Protein AF-A0A965JM25-F1 (afdb_monomer)

Structure (mmCIF, N/CA/C/O backbone):
data_AF-A0A965JM25-F1
#
_entry.id   AF-A0A965JM25-F1
#
loop_
_atom_site.group_PDB
_atom_site.id
_atom_site.type_symbol
_atom_site.label_atom_id
_atom_site.label_alt_id
_atom_site.label_comp_id
_atom_site.label_asym_id
_atom_site.label_entity_id
_atom_site.label_seq_id
_atom_site.pdbx_PDB_ins_code
_atom_site.Cartn_x
_atom_site.Cartn_y
_atom_site.Cartn_z
_atom_site.occupancy
_atom_site.B_iso_or_equiv
_atom_site.auth_seq_id
_atom_site.auth_comp_id
_atom_site.auth_asym_id
_atom_site.auth_atom_id
_atom_site.pdbx_PDB_model_num
ATOM 1 N N . MET A 1 1 ? -59.211 -18.941 72.478 1.00 42.69 1 MET A N 1
ATOM 2 C CA . MET A 1 1 ? -59.794 -17.945 73.405 1.00 42.69 1 MET A CA 1
ATOM 3 C C . MET A 1 1 ? -60.628 -16.957 72.605 1.00 42.69 1 MET A C 1
ATOM 5 O O . MET A 1 1 ? -60.061 -16.224 71.816 1.00 42.69 1 MET A O 1
ATOM 9 N N . ALA A 1 2 ? -61.943 -16.930 72.814 1.00 37.78 2 ALA A N 1
ATOM 10 C CA . ALA A 1 2 ? -62.793 -15.772 72.541 1.00 37.78 2 ALA A CA 1
ATOM 11 C C . ALA A 1 2 ? -63.976 -15.861 73.515 1.00 37.78 2 ALA A C 1
ATOM 13 O O . ALA A 1 2 ? -64.803 -16.766 73.430 1.00 37.78 2 ALA A O 1
ATOM 14 N N . ARG A 1 3 ? -63.955 -14.993 74.530 1.00 37.12 3 ARG A N 1
ATOM 15 C CA . ARG A 1 3 ? -64.971 -14.875 75.578 1.00 37.12 3 ARG A CA 1
ATOM 16 C C . ARG A 1 3 ? -66.045 -13.906 75.091 1.00 37.12 3 ARG A C 1
ATOM 18 O O . ARG A 1 3 ? -65.744 -12.737 74.883 1.00 37.12 3 ARG A O 1
ATOM 25 N N . PHE A 1 4 ? -67.284 -14.375 74.982 1.00 48.06 4 PHE A N 1
ATOM 26 C CA . PHE A 1 4 ? -68.459 -13.509 74.963 1.00 48.06 4 PHE A CA 1
ATOM 27 C C . PHE A 1 4 ? -68.938 -13.295 76.401 1.00 48.06 4 PHE A C 1
ATOM 29 O O . PHE A 1 4 ? -69.219 -14.247 77.127 1.00 48.06 4 PHE A O 1
ATOM 36 N N . THR A 1 5 ? -68.994 -12.035 76.821 1.00 57.75 5 THR A N 1
ATOM 37 C CA . THR A 1 5 ? -69.606 -11.587 78.074 1.00 57.75 5 THR A CA 1
ATOM 38 C C . THR A 1 5 ? -71.052 -11.176 77.823 1.00 57.75 5 THR A C 1
ATOM 40 O O . THR A 1 5 ? -71.299 -10.357 76.939 1.00 57.75 5 THR A O 1
ATOM 43 N N . GLY A 1 6 ? -71.991 -11.657 78.640 1.00 37.88 6 GLY A N 1
ATOM 44 C CA . GLY A 1 6 ? -73.343 -11.105 78.674 1.00 37.88 6 GLY A CA 1
ATOM 45 C C . GLY A 1 6 ? -74.291 -11.759 79.680 1.00 37.88 6 GLY A C 1
ATOM 46 O O . GLY A 1 6 ? -74.842 -12.815 79.405 1.00 37.88 6 GLY A O 1
ATOM 47 N N . ALA A 1 7 ? -74.532 -11.016 80.767 1.00 40.12 7 ALA A N 1
ATOM 48 C CA . ALA A 1 7 ? -75.712 -10.996 81.643 1.00 40.12 7 ALA A CA 1
ATOM 49 C C . ALA A 1 7 ? -75.713 -11.845 82.934 1.00 40.12 7 ALA A C 1
ATOM 51 O O . ALA A 1 7 ? -75.978 -13.044 82.953 1.00 40.12 7 ALA A O 1
ATOM 52 N N . SER A 1 8 ? -75.522 -11.129 84.049 1.00 47.62 8 SER A N 1
ATOM 53 C CA . SER A 1 8 ? -75.832 -11.547 85.417 1.00 47.62 8 SER A CA 1
ATOM 54 C C . SER A 1 8 ? -77.345 -11.650 85.631 1.00 47.62 8 SER A C 1
ATOM 56 O O . SER A 1 8 ? -78.035 -10.634 85.705 1.00 47.62 8 SER A O 1
ATOM 58 N N . GLY A 1 9 ? -77.844 -12.875 85.790 1.00 42.81 9 GLY A N 1
ATOM 59 C CA . GLY A 1 9 ? -79.140 -13.180 86.392 1.00 42.81 9 GLY A CA 1
ATOM 60 C C . GLY A 1 9 ? -78.924 -13.833 87.756 1.00 42.81 9 GLY A C 1
ATOM 61 O O . GLY A 1 9 ? -78.323 -14.899 87.846 1.00 42.81 9 GLY A O 1
ATOM 62 N N . SER A 1 10 ? -79.381 -13.168 88.817 1.00 51.62 10 SER A N 1
ATOM 63 C CA . SER A 1 10 ? -79.371 -13.672 90.193 1.00 51.62 10 SER A CA 1
ATOM 64 C C . SER A 1 10 ? -80.279 -14.899 90.304 1.00 51.62 10 SER A C 1
ATOM 66 O O . SER A 1 10 ? -81.500 -14.787 90.213 1.00 51.62 10 SER A O 1
ATOM 68 N N . GLY A 1 11 ? -79.674 -16.073 90.469 1.00 48.34 11 GLY A N 1
ATOM 69 C CA . GLY A 1 11 ? -80.368 -17.342 90.642 1.00 48.34 11 GLY A CA 1
ATOM 70 C C . GLY A 1 11 ? -79.411 -18.371 91.222 1.00 48.34 11 GLY A C 1
ATOM 71 O O . GLY A 1 11 ? -78.613 -18.964 90.505 1.00 48.34 11 GLY A O 1
ATOM 72 N N . SER A 1 12 ? -79.473 -18.546 92.538 1.00 54.84 12 SER A N 1
ATOM 73 C CA . SER A 1 12 ? -78.703 -19.514 93.314 1.00 54.84 12 SER A CA 1
ATOM 74 C C . SER A 1 12 ? -79.070 -20.950 92.921 1.00 54.84 12 SER A C 1
ATOM 76 O O . SER A 1 12 ? -79.916 -21.579 93.551 1.00 54.84 12 SER A O 1
ATOM 78 N N . GLY A 1 13 ? -78.439 -21.470 91.872 1.00 50.72 13 GLY A N 1
ATOM 79 C CA . GLY A 1 13 ? -78.389 -22.892 91.551 1.00 50.72 13 GLY A CA 1
ATOM 80 C C . GLY A 1 13 ? -76.936 -23.345 91.591 1.00 50.72 13 GLY A C 1
ATOM 81 O O . GLY A 1 13 ? -76.086 -22.720 90.959 1.00 50.72 13 GLY A O 1
ATOM 82 N N . ALA A 1 14 ? -76.633 -24.402 92.350 1.00 57.44 14 ALA A N 1
ATOM 83 C CA . ALA A 1 14 ? -75.337 -25.065 92.244 1.00 57.44 14 ALA A CA 1
ATOM 84 C C . ALA A 1 14 ? -75.075 -25.384 90.757 1.00 57.44 14 ALA A C 1
ATOM 86 O O . ALA A 1 14 ? -76.000 -25.870 90.097 1.00 57.44 14 ALA A O 1
ATOM 87 N N . PRO A 1 15 ? -73.878 -25.098 90.208 1.00 63.06 15 PRO A N 1
ATOM 88 C CA . PRO A 1 15 ? -73.548 -25.485 88.843 1.00 63.06 15 PRO A CA 1
ATOM 89 C C . PRO A 1 15 ? -73.882 -26.965 88.650 1.00 63.06 15 PRO A C 1
ATOM 91 O O . PRO A 1 15 ? -73.490 -27.794 89.475 1.00 63.06 15 PRO A O 1
ATOM 94 N N . GLY A 1 16 ? -74.646 -27.291 87.603 1.00 69.50 16 GLY A N 1
ATOM 95 C CA . GLY A 1 16 ? -74.928 -28.684 87.264 1.00 69.50 16 GLY A CA 1
ATOM 96 C C . GLY A 1 16 ? -73.615 -29.465 87.122 1.00 69.50 16 GLY A C 1
ATOM 97 O O . GLY A 1 16 ? -72.603 -28.865 86.738 1.00 69.50 16 GLY A O 1
ATOM 98 N N . PRO A 1 17 ? -73.591 -30.770 87.457 1.00 70.50 17 PRO A N 1
ATOM 99 C CA . PRO A 1 17 ? -72.388 -31.575 87.303 1.00 70.50 17 PRO A CA 1
ATOM 100 C C . PRO A 1 17 ? -71.869 -31.418 85.875 1.00 70.50 17 PRO A C 1
ATOM 102 O O . PRO A 1 17 ? -72.647 -31.460 84.918 1.00 70.50 17 PRO A O 1
ATOM 105 N N . ARG A 1 18 ? -70.559 -31.179 85.745 1.00 68.56 18 ARG A N 1
ATOM 106 C CA . ARG A 1 18 ? -69.884 -31.110 84.447 1.00 68.56 18 ARG A CA 1
ATOM 107 C C . ARG A 1 18 ? -70.304 -32.345 83.645 1.00 68.56 18 ARG A C 1
ATOM 109 O O . ARG A 1 18 ? -70.209 -33.458 84.161 1.00 68.56 18 ARG A O 1
ATOM 116 N N . GLY A 1 19 ? -70.816 -32.137 82.430 1.00 71.75 19 GLY A N 1
ATOM 117 C CA . GLY A 1 19 ? -71.126 -33.245 81.525 1.00 71.75 19 GLY A CA 1
ATOM 118 C C . GLY A 1 19 ? -69.892 -34.137 81.329 1.00 71.75 19 GLY A C 1
ATOM 119 O O . GLY A 1 19 ? -68.774 -33.648 81.526 1.00 71.75 19 GLY A O 1
ATOM 120 N N . PRO A 1 20 ? -70.074 -35.426 80.989 1.00 72.62 20 PRO A N 1
ATOM 121 C CA . PRO A 1 20 ? -68.951 -36.327 80.749 1.00 72.62 20 PRO A CA 1
ATOM 122 C C . PRO A 1 20 ? -67.986 -35.701 79.739 1.00 72.62 20 PRO A C 1
ATOM 124 O O . PRO A 1 20 ? -68.415 -35.017 78.806 1.00 72.62 20 PRO A O 1
ATOM 127 N N . GLU A 1 21 ? -66.685 -35.877 79.965 1.00 75.31 21 GLU A N 1
ATOM 128 C CA . GLU A 1 21 ? -65.687 -35.453 78.986 1.00 75.31 21 GLU A CA 1
ATOM 129 C C . GLU A 1 21 ? -65.958 -36.206 77.677 1.00 75.31 21 GLU A C 1
ATOM 131 O O . GLU A 1 21 ? -66.207 -37.410 77.696 1.00 75.31 21 GLU A O 1
ATOM 136 N N . GLY A 1 22 ? -66.036 -35.468 76.566 1.00 78.00 22 GLY A N 1
ATOM 137 C CA . GLY A 1 22 ? -66.217 -36.070 75.247 1.00 78.00 22 GLY A CA 1
ATOM 138 C C . GLY A 1 22 ? -64.961 -36.821 74.813 1.00 78.00 22 GLY A C 1
ATOM 139 O O . GLY A 1 22 ? -63.881 -36.568 75.351 1.00 78.00 22 GLY A O 1
ATOM 140 N N . ASP A 1 23 ? -65.121 -37.712 73.835 1.00 85.19 23 ASP A N 1
ATOM 141 C CA . ASP A 1 23 ? -64.027 -38.490 73.248 1.00 85.19 23 ASP A CA 1
ATOM 142 C C . ASP A 1 23 ? -62.855 -37.584 72.841 1.00 85.19 23 ASP A C 1
ATOM 144 O O . ASP A 1 23 ? -63.052 -36.472 72.331 1.00 85.19 23 ASP A O 1
ATOM 148 N N . SER A 1 24 ? -61.623 -38.049 73.064 1.00 86.69 24 SER A N 1
ATOM 149 C CA . SER A 1 24 ? -60.446 -37.316 72.607 1.00 86.69 24 SER A CA 1
ATOM 150 C C . SER A 1 24 ? -60.349 -37.351 71.077 1.00 86.69 24 SER A C 1
ATOM 152 O O . SER A 1 24 ? -60.919 -38.211 70.403 1.00 86.69 24 SER A O 1
ATOM 154 N N . ALA A 1 25 ? -59.595 -36.419 70.495 1.00 84.75 25 ALA A N 1
ATOM 155 C CA . ALA A 1 25 ? -59.373 -36.398 69.049 1.00 84.75 25 ALA A CA 1
ATOM 156 C C . ALA A 1 25 ? -58.709 -37.693 68.532 1.00 84.75 25 ALA A C 1
ATOM 158 O O . ALA A 1 25 ? -59.009 -38.129 67.420 1.00 84.75 25 ALA A O 1
ATOM 159 N N . TYR A 1 26 ? -57.868 -38.328 69.355 1.00 90.25 26 TYR A N 1
ATOM 160 C CA . TYR A 1 26 ? -57.282 -39.632 69.060 1.00 90.25 26 TYR A CA 1
ATOM 161 C C . TYR A 1 26 ? -58.334 -40.751 69.092 1.00 90.25 26 TYR A C 1
ATOM 163 O O . TYR A 1 26 ? -58.398 -41.551 68.160 1.00 90.25 26 TYR A O 1
ATOM 171 N N . ASP A 1 27 ? -59.222 -40.763 70.091 1.00 88.88 27 ASP A N 1
ATOM 172 C CA . ASP A 1 27 ? -60.301 -41.759 70.181 1.00 88.88 27 ASP A CA 1
ATOM 173 C C . ASP A 1 27 ? -61.228 -41.698 68.959 1.00 88.88 27 ASP A C 1
ATOM 175 O O . ASP A 1 27 ? -61.601 -42.726 68.388 1.00 88.88 27 ASP A O 1
ATOM 179 N N . VAL A 1 28 ? -61.539 -40.487 68.489 1.00 88.81 28 VAL A N 1
ATOM 180 C CA . VAL A 1 28 ? -62.303 -40.278 67.252 1.00 88.81 28 VAL A CA 1
ATOM 181 C C . VAL A 1 28 ? -61.526 -40.774 66.027 1.00 88.81 28 VAL A C 1
ATOM 183 O O . VAL A 1 28 ? -62.127 -41.362 65.128 1.00 88.81 28 VAL A O 1
ATOM 186 N N . ALA A 1 29 ? -60.207 -40.580 65.965 1.00 85.94 29 ALA A N 1
ATOM 187 C CA . ALA A 1 29 ? -59.384 -41.073 64.859 1.00 85.94 29 ALA A CA 1
ATOM 188 C C . ALA A 1 29 ? -59.370 -42.609 64.798 1.00 85.94 29 ALA A C 1
ATOM 190 O O . ALA A 1 29 ? -59.557 -43.182 63.722 1.00 85.94 29 ALA A O 1
ATOM 191 N N . VAL A 1 30 ? -59.235 -43.277 65.948 1.00 89.44 30 VAL A N 1
ATOM 192 C CA . VAL A 1 30 ? -59.312 -44.743 66.054 1.00 89.44 30 VAL A CA 1
ATOM 193 C C . VAL A 1 30 ? -60.700 -45.243 65.650 1.00 89.44 30 VAL A C 1
ATOM 195 O O . VAL A 1 30 ? -60.810 -46.169 64.845 1.00 89.44 30 VAL A O 1
ATOM 198 N N . ALA A 1 31 ? -61.770 -44.593 66.123 1.00 90.81 31 ALA A N 1
ATOM 199 C CA . ALA A 1 31 ? -63.144 -44.933 65.744 1.00 90.81 31 ALA A CA 1
ATOM 200 C C . ALA A 1 31 ? -63.403 -44.798 64.230 1.00 90.81 31 ALA A C 1
ATOM 202 O O . ALA A 1 31 ? -64.231 -45.522 63.677 1.00 90.81 31 ALA A O 1
ATOM 203 N N . ASN A 1 32 ? -62.673 -43.909 63.552 1.00 88.25 32 ASN A N 1
ATOM 204 C CA . ASN A 1 32 ? -62.737 -43.706 62.104 1.00 88.25 32 ASN A CA 1
ATOM 205 C C . ASN A 1 32 ? -61.677 -44.503 61.315 1.00 88.25 32 ASN A C 1
ATOM 207 O O . ASN A 1 32 ? -61.495 -44.262 60.122 1.00 88.25 32 ASN A O 1
ATOM 211 N N . GLY A 1 33 ? -61.015 -45.483 61.940 1.00 89.44 33 GLY A N 1
ATOM 212 C CA . GLY A 1 33 ? -60.166 -46.458 61.248 1.00 89.44 33 GLY A CA 1
ATOM 213 C C . GLY A 1 33 ? -58.661 -46.189 61.297 1.00 89.44 33 GLY A C 1
ATOM 214 O O . GLY A 1 33 ? -57.918 -46.861 60.582 1.00 89.44 33 GLY A O 1
ATOM 215 N N . PHE A 1 34 ? -58.188 -45.253 62.126 1.00 89.31 34 PHE A N 1
ATOM 216 C CA . PHE A 1 34 ? -56.758 -45.130 62.411 1.00 89.31 34 PHE A CA 1
ATOM 217 C C . PHE A 1 34 ? -56.264 -46.347 63.210 1.00 89.31 34 PHE A C 1
ATOM 219 O O . PHE A 1 34 ? -56.859 -46.725 64.219 1.00 89.31 34 PHE A O 1
ATOM 226 N N . VAL A 1 35 ? -55.160 -46.952 62.765 1.00 88.62 35 VAL A N 1
ATOM 227 C CA . VAL A 1 35 ? -54.507 -48.083 63.435 1.00 88.62 35 VAL A CA 1
ATOM 228 C C . VAL A 1 35 ? -53.093 -47.660 63.805 1.00 88.62 35 VAL A C 1
ATOM 230 O O . VAL A 1 35 ? -52.234 -47.533 62.938 1.00 88.62 35 VAL A O 1
ATOM 233 N N . GLY A 1 36 ? -52.871 -47.441 65.094 1.00 88.88 36 GLY A N 1
ATOM 234 C CA . GLY A 1 36 ? -51.606 -46.991 65.664 1.00 88.88 36 GLY A CA 1
ATOM 235 C C . GLY A 1 36 ? -51.810 -46.592 67.121 1.00 88.88 36 GLY A C 1
ATOM 236 O O . GLY A 1 36 ? -52.920 -46.676 67.637 1.00 88.88 36 GLY A O 1
ATOM 237 N N . THR A 1 37 ? -50.738 -46.194 67.784 1.00 92.38 37 THR A N 1
ATOM 238 C CA . THR A 1 37 ? -50.722 -45.599 69.122 1.00 92.38 37 THR A CA 1
ATOM 239 C C . THR A 1 37 ? -51.017 -44.100 69.060 1.00 92.38 37 THR A C 1
ATOM 241 O O . THR A 1 37 ? -50.913 -43.473 68.006 1.00 92.38 37 THR A O 1
ATOM 244 N N . GLU A 1 38 ? -51.341 -43.492 70.203 1.00 88.38 38 GLU A N 1
ATOM 245 C CA . GLU A 1 38 ? -51.546 -42.040 70.301 1.00 88.38 38 GLU A CA 1
ATOM 246 C C . GLU A 1 38 ? -50.295 -41.256 69.881 1.00 88.38 38 GLU A C 1
ATOM 248 O O . GLU A 1 38 ? -50.406 -40.233 69.210 1.00 88.38 38 GLU A O 1
ATOM 253 N N . GLN A 1 39 ? -49.101 -41.774 70.190 1.00 82.88 39 GLN A N 1
ATOM 254 C CA . GLN A 1 39 ? -47.845 -41.175 69.743 1.00 82.88 39 GLN A CA 1
ATOM 255 C C . GLN A 1 39 ? -47.691 -41.262 68.220 1.00 82.88 39 GLN A C 1
ATOM 257 O O . GLN A 1 39 ? -47.382 -40.257 67.595 1.00 82.88 39 GLN A O 1
ATOM 262 N N . GLU A 1 40 ? -47.986 -42.412 67.607 1.00 81.81 40 GLU A N 1
ATOM 263 C CA . GLU A 1 40 ? -47.960 -42.555 66.142 1.00 81.81 40 GLU A CA 1
ATOM 264 C C . GLU A 1 40 ? -49.005 -41.656 65.459 1.00 81.81 40 GLU A C 1
ATOM 266 O O . GLU A 1 40 ? -48.776 -41.157 64.357 1.00 81.81 40 GLU A O 1
ATOM 271 N N . TRP A 1 41 ? -50.140 -41.399 66.115 1.00 86.94 41 TRP A N 1
ATOM 272 C CA . TRP A 1 41 ? -51.135 -40.439 65.641 1.00 86.94 41 TRP A CA 1
ATOM 273 C C . TRP A 1 41 ? -50.635 -38.990 65.732 1.00 86.94 41 TRP A C 1
ATOM 275 O O . TRP A 1 41 ? -50.752 -38.246 64.759 1.00 86.94 41 TRP A O 1
ATOM 285 N N . LEU A 1 42 ? -50.025 -38.589 66.851 1.00 82.56 42 LEU A N 1
ATOM 286 C CA . LEU A 1 42 ? -49.400 -37.268 67.007 1.00 82.56 42 LEU A CA 1
ATOM 287 C C . LEU A 1 42 ? -48.247 -37.056 66.009 1.00 82.56 42 LEU A C 1
ATOM 289 O O . LEU A 1 42 ? -48.123 -35.984 65.411 1.00 82.56 42 LEU A O 1
ATOM 293 N N . ASP A 1 43 ? -47.453 -38.095 65.764 1.00 80.62 43 ASP A N 1
ATOM 294 C CA . ASP A 1 43 ? -46.386 -38.088 64.764 1.00 80.62 43 ASP A CA 1
ATOM 295 C C . ASP A 1 43 ? -46.974 -37.962 63.343 1.00 80.62 43 ASP A C 1
ATOM 297 O O . ASP A 1 43 ? -46.452 -37.220 62.512 1.00 80.62 43 ASP A O 1
ATOM 301 N N . SER A 1 44 ? -48.135 -38.577 63.073 1.00 79.88 44 SER A N 1
ATOM 302 C CA . SER A 1 44 ? -48.852 -38.410 61.797 1.00 79.88 44 SER A CA 1
ATOM 303 C C . SER A 1 44 ? -49.385 -36.986 61.573 1.00 79.88 44 SER A C 1
ATOM 305 O O . SER A 1 44 ? -49.426 -36.518 60.436 1.00 79.88 44 SER A O 1
ATOM 307 N N . LEU A 1 45 ? -49.749 -36.269 62.645 1.00 77.88 45 LEU A N 1
ATOM 308 C CA . LEU A 1 45 ? -50.206 -34.874 62.581 1.00 77.88 45 LEU A CA 1
ATOM 309 C C . LEU A 1 45 ? -49.057 -33.881 62.367 1.00 77.88 45 LEU A C 1
ATOM 311 O O . LEU A 1 45 ? -49.272 -32.804 61.813 1.00 77.88 45 LEU A O 1
ATOM 315 N N . SER A 1 46 ? -47.849 -34.237 62.804 1.00 68.06 46 SER A N 1
ATOM 316 C CA . SER A 1 46 ? -46.630 -33.437 62.627 1.00 68.06 46 SER A CA 1
ATOM 317 C C . SER A 1 46 ? -45.858 -33.777 61.343 1.00 68.06 46 SER A C 1
ATOM 319 O O . SER A 1 46 ? -44.981 -33.019 60.936 1.00 68.06 46 SER A O 1
ATOM 321 N N . GLY A 1 47 ? -46.216 -34.879 60.674 1.00 55.94 47 GLY A N 1
ATOM 322 C CA . GLY A 1 47 ? -45.516 -35.459 59.525 1.00 55.94 47 GLY A CA 1
ATOM 323 C C . GLY A 1 47 ? -46.024 -35.041 58.145 1.00 55.94 47 GLY A C 1
ATOM 324 O O . GLY A 1 47 ? -45.755 -35.726 57.157 1.00 55.94 47 GLY A O 1
ATOM 325 N N . GLY A 1 48 ? -46.733 -33.919 58.034 1.00 51.47 48 GLY A N 1
ATOM 326 C CA . GLY A 1 48 ? -46.811 -33.251 56.746 1.00 51.47 48 GLY A CA 1
ATOM 327 C C . GLY A 1 48 ? -45.435 -32.676 56.437 1.00 51.47 48 GLY A C 1
ATOM 328 O O . GLY A 1 48 ? -45.105 -31.609 56.949 1.00 51.47 48 GLY A O 1
ATOM 329 N N . THR A 1 49 ? -44.648 -33.323 55.571 1.00 48.62 49 THR A N 1
ATOM 330 C CA . THR A 1 49 ? -43.698 -32.590 54.724 1.00 48.62 49 THR A CA 1
ATOM 331 C C . THR A 1 49 ? -44.527 -31.622 53.901 1.00 48.62 49 THR A C 1
ATOM 333 O O . THR A 1 49 ? -44.893 -31.883 52.755 1.00 48.62 49 THR A O 1
ATOM 336 N N . ALA A 1 50 ? -44.903 -30.505 54.506 1.00 50.38 50 ALA A N 1
ATOM 337 C CA . ALA A 1 50 ? -45.208 -29.346 53.732 1.00 50.38 50 ALA A CA 1
ATOM 338 C C . ALA A 1 50 ? -43.915 -29.098 52.944 1.00 50.38 50 ALA A C 1
ATOM 340 O O . ALA A 1 50 ? -42.837 -28.982 53.528 1.00 50.38 50 ALA A O 1
ATOM 341 N N . ASN A 1 51 ? -44.013 -29.108 51.614 1.00 48.72 51 ASN A N 1
ATOM 342 C CA . ASN A 1 51 ? -43.003 -28.541 50.725 1.00 48.72 51 ASN A CA 1
ATOM 343 C C . ASN A 1 51 ? -42.945 -27.024 50.979 1.00 48.72 51 ASN A C 1
ATOM 345 O O . ASN A 1 51 ? -43.195 -26.216 50.092 1.00 48.72 51 ASN A O 1
ATOM 349 N N . ILE A 1 52 ? -42.707 -26.626 52.225 1.00 50.09 52 ILE A N 1
ATOM 350 C CA . ILE A 1 52 ? -42.278 -25.292 52.574 1.00 50.09 52 ILE A CA 1
ATOM 351 C C . ILE A 1 52 ? -40.807 -25.383 52.237 1.00 50.09 52 ILE A C 1
ATOM 353 O O . ILE A 1 52 ? -40.026 -25.999 52.962 1.00 50.09 52 ILE A O 1
ATOM 357 N N . ALA A 1 53 ? -40.446 -24.879 51.062 1.00 51.91 53 ALA A N 1
ATOM 358 C CA . ALA A 1 53 ? -39.075 -24.467 50.861 1.00 51.91 53 ALA A CA 1
ATOM 359 C C . ALA A 1 53 ? -38.677 -23.671 52.111 1.00 51.91 53 ALA A C 1
ATOM 361 O O . ALA A 1 53 ? -39.402 -22.763 52.520 1.00 51.91 53 ALA A O 1
ATOM 362 N N . ASP A 1 54 ? -37.601 -24.115 52.751 1.00 54.44 54 ASP A N 1
ATOM 363 C CA . ASP A 1 54 ? -36.972 -23.532 53.932 1.00 54.44 54 ASP A CA 1
ATOM 364 C C . ASP A 1 54 ? -36.437 -22.136 53.572 1.00 54.44 54 ASP A C 1
ATOM 366 O O . ASP A 1 54 ? -35.240 -21.895 53.466 1.00 54.44 54 ASP A O 1
ATOM 370 N N . PHE A 1 55 ? -37.346 -21.217 53.247 1.00 61.03 55 PHE A N 1
ATOM 371 C CA . PHE A 1 55 ? -37.061 -19.811 53.043 1.00 61.03 55 PHE A CA 1
ATOM 372 C C . PHE A 1 55 ? -36.930 -19.201 54.433 1.00 61.03 55 PHE A C 1
ATOM 374 O O . PHE A 1 55 ? -37.871 -18.618 54.975 1.00 61.03 55 PHE A O 1
ATOM 381 N N . ILE A 1 56 ? -35.763 -19.384 55.044 1.00 54.22 56 ILE A N 1
ATOM 382 C CA . ILE A 1 56 ? -35.415 -18.661 56.259 1.00 54.22 56 ILE A CA 1
ATOM 383 C C . ILE A 1 56 ? -35.099 -17.224 55.840 1.00 54.22 56 ILE A C 1
ATOM 385 O O . ILE A 1 56 ? -33.981 -16.918 55.441 1.00 54.22 56 ILE A O 1
ATOM 389 N N . PHE A 1 57 ? -36.081 -16.330 55.939 1.00 60.72 57 PHE A N 1
ATOM 390 C CA . PHE A 1 57 ? -35.805 -14.898 55.949 1.00 60.72 57 PHE A CA 1
ATOM 391 C C . PHE A 1 57 ? -35.206 -14.550 57.315 1.00 60.72 57 PHE A C 1
ATOM 393 O O . PHE A 1 57 ? -35.931 -14.356 58.290 1.00 60.72 57 PHE A O 1
ATOM 400 N N . THR A 1 58 ? -33.878 -14.519 57.423 1.00 56.25 58 THR A N 1
ATOM 401 C CA . THR A 1 58 ? -33.225 -13.931 58.597 1.00 56.25 58 THR A CA 1
ATOM 402 C C . THR A 1 58 ? -33.160 -12.425 58.408 1.00 56.25 58 THR A C 1
ATOM 404 O O . THR A 1 58 ? -32.402 -11.956 57.564 1.00 56.25 58 THR A O 1
ATOM 407 N N . ASP A 1 59 ? -33.934 -11.674 59.187 1.00 53.75 59 ASP A N 1
ATOM 408 C CA . ASP A 1 59 ? -33.710 -10.239 59.348 1.00 53.75 59 ASP A CA 1
ATOM 409 C C . ASP A 1 59 ? -32.569 -10.044 60.349 1.00 53.75 59 ASP A C 1
ATOM 411 O O . ASP A 1 59 ? -32.703 -10.363 61.532 1.00 53.75 59 ASP A O 1
ATOM 415 N N . ASN A 1 60 ? -31.426 -9.565 59.858 1.00 52.31 60 ASN A N 1
ATOM 416 C CA . ASN A 1 60 ? -30.287 -9.204 60.697 1.00 52.31 60 ASN A CA 1
ATOM 417 C C . ASN A 1 60 ? -30.070 -7.684 60.721 1.00 52.31 60 ASN A C 1
ATOM 419 O O . ASN A 1 60 ? -28.952 -7.206 60.539 1.00 52.31 60 ASN A O 1
ATOM 423 N N . GLY A 1 61 ? -31.150 -6.921 60.915 1.00 53.22 61 GLY A N 1
ATOM 424 C CA . GLY A 1 61 ? -31.083 -5.476 61.125 1.00 53.22 61 GLY A CA 1
ATOM 425 C C . GLY A 1 61 ? -30.887 -4.676 59.838 1.00 53.22 61 GLY A C 1
ATOM 426 O O . GLY A 1 61 ? -30.167 -3.681 59.854 1.00 53.22 61 GLY A O 1
ATOM 427 N N . GLY A 1 62 ? -31.518 -5.111 58.740 1.00 56.22 62 GLY A N 1
ATOM 428 C CA . GLY A 1 62 ? -31.556 -4.357 57.478 1.00 56.22 62 GLY A CA 1
ATOM 429 C C . GLY A 1 62 ? -31.560 -5.206 56.207 1.00 56.22 62 GLY A C 1
ATOM 430 O O . GLY A 1 62 ? -32.041 -4.743 55.178 1.00 56.22 62 GLY A O 1
ATOM 431 N N . ASN A 1 63 ? -31.100 -6.459 56.280 1.00 56.00 63 ASN A N 1
ATOM 432 C CA . ASN A 1 63 ? -31.002 -7.347 55.121 1.00 56.00 63 ASN A CA 1
ATOM 433 C C . ASN A 1 63 ? -31.883 -8.584 55.306 1.00 56.00 63 ASN A C 1
ATOM 435 O O . ASN A 1 63 ? -31.753 -9.292 56.302 1.00 56.00 63 ASN A O 1
ATOM 439 N N . SER A 1 64 ? -32.728 -8.866 54.313 1.00 63.97 64 SER A N 1
ATOM 440 C CA . SER A 1 64 ? -33.388 -10.164 54.145 1.00 63.97 64 SER A CA 1
ATOM 441 C C . SER A 1 64 ? -32.566 -11.004 53.172 1.00 63.97 64 SER A C 1
ATOM 443 O O . SER A 1 64 ? -32.452 -10.649 52.002 1.00 63.97 64 SER A O 1
ATOM 445 N N . SER A 1 65 ? -31.983 -12.105 53.640 1.00 63.53 65 SER A N 1
ATOM 446 C CA . SER A 1 65 ? -31.212 -13.028 52.798 1.00 63.53 65 SER A CA 1
ATOM 447 C C . SER A 1 65 ? -31.969 -14.328 52.555 1.00 63.53 65 SER A C 1
ATOM 449 O O . SER A 1 65 ? -32.518 -14.900 53.493 1.00 63.53 65 SER A O 1
ATOM 451 N N . ILE A 1 66 ? -31.938 -14.828 51.318 1.00 73.94 66 ILE A N 1
ATOM 452 C CA . ILE A 1 66 ? -32.299 -16.210 50.984 1.00 73.94 66 ILE A CA 1
ATOM 453 C C . ILE A 1 66 ? -30.989 -16.959 50.733 1.00 73.94 66 ILE A C 1
ATOM 455 O O . ILE A 1 66 ? -30.201 -16.561 49.878 1.00 73.94 66 ILE A O 1
ATOM 459 N N . THR A 1 67 ? -30.738 -18.031 51.484 1.00 65.31 67 THR A N 1
ATOM 460 C CA . THR A 1 67 ? -29.498 -18.814 51.389 1.00 65.31 67 THR A CA 1
ATOM 461 C C . THR A 1 67 ? -29.820 -20.278 51.119 1.00 65.31 67 THR A C 1
ATOM 463 O O . THR A 1 67 ? -30.643 -20.871 51.810 1.00 65.31 67 THR A O 1
ATOM 466 N N . LEU A 1 68 ? -29.147 -20.878 50.133 1.00 68.94 68 LEU A N 1
ATOM 467 C CA . LEU A 1 68 ? -29.226 -22.311 49.856 1.00 68.94 68 LEU A CA 1
ATOM 468 C C . LEU A 1 68 ? -27.963 -23.017 50.383 1.00 68.94 68 LEU A C 1
ATOM 470 O O . LEU A 1 68 ? -26.860 -22.627 50.009 1.00 68.94 68 LEU A O 1
ATOM 474 N N . PRO A 1 69 ? -28.080 -24.044 51.247 1.00 69.31 69 PRO A N 1
ATOM 475 C CA . PRO A 1 69 ? -26.917 -24.784 51.729 1.00 69.31 69 PRO A CA 1
ATOM 476 C C . PRO A 1 69 ? -26.438 -25.828 50.705 1.00 69.31 69 PRO A C 1
ATOM 478 O O . PRO A 1 69 ? -27.234 -26.655 50.245 1.00 69.31 69 PRO A O 1
ATOM 481 N N . GLY A 1 70 ? -25.128 -25.849 50.437 1.00 69.25 70 GLY A N 1
ATOM 482 C CA . GLY A 1 70 ? -24.469 -26.792 49.517 1.00 69.25 70 GLY A CA 1
ATOM 483 C C . GLY A 1 70 ? -24.739 -26.499 48.035 1.00 69.25 70 GLY A C 1
ATOM 484 O O . GLY A 1 70 ? -25.109 -25.385 47.683 1.00 69.25 70 GLY A O 1
ATOM 485 N N . ASP A 1 71 ? -24.605 -27.515 47.176 1.00 64.94 71 ASP A N 1
ATOM 486 C CA . ASP A 1 71 ? -24.732 -27.404 45.707 1.00 64.94 71 ASP A CA 1
ATOM 487 C C . ASP A 1 71 ? -26.201 -27.428 45.231 1.00 64.94 71 ASP A C 1
ATOM 489 O O . ASP A 1 71 ? -26.596 -28.212 44.363 1.00 64.94 71 ASP A O 1
ATOM 493 N N . LYS A 1 72 ? -27.067 -26.629 45.857 1.00 68.00 72 LYS A N 1
ATOM 494 C CA . LYS A 1 72 ? -28.500 -26.592 45.529 1.00 68.00 72 LYS A CA 1
ATOM 495 C C . LYS A 1 72 ? -28.809 -25.437 44.580 1.00 68.00 72 LYS A C 1
ATOM 497 O O . LYS A 1 72 ? -28.384 -24.311 44.808 1.00 68.00 72 LYS A O 1
ATOM 502 N N . GLY A 1 73 ? -29.609 -25.707 43.549 1.00 64.38 73 GLY A N 1
ATOM 503 C CA . GLY A 1 73 ? -30.113 -24.678 42.636 1.00 64.38 73 GLY A CA 1
ATOM 504 C C . GLY A 1 73 ? -31.354 -23.962 43.178 1.00 64.38 73 GLY A C 1
ATOM 505 O O . GLY A 1 73 ? -32.225 -24.593 43.778 1.00 64.38 73 GLY A O 1
ATOM 506 N N . MET A 1 74 ? -31.462 -22.655 42.919 1.00 74.62 74 MET A N 1
ATOM 507 C CA . MET A 1 74 ? -32.699 -21.884 43.081 1.00 74.62 74 MET A CA 1
ATOM 508 C C . MET A 1 74 ? -33.417 -21.821 41.731 1.00 74.62 74 MET A C 1
ATOM 510 O O . MET A 1 74 ? -32.863 -21.291 40.771 1.00 74.62 74 MET A O 1
ATOM 514 N N . ARG A 1 75 ? -34.645 -22.345 41.639 1.00 65.25 75 ARG A N 1
ATOM 515 C CA . ARG A 1 75 ? -35.483 -22.220 40.437 1.00 65.25 75 ARG A CA 1
ATOM 516 C C . ARG A 1 75 ? -36.699 -21.356 40.752 1.00 65.25 75 ARG A C 1
ATOM 518 O O . ARG A 1 75 ? -37.502 -21.726 41.603 1.00 65.25 75 ARG A O 1
ATOM 525 N N . ILE A 1 76 ? -36.832 -20.233 40.052 1.00 71.00 76 ILE A N 1
ATOM 526 C CA . ILE A 1 76 ? -38.029 -19.388 40.077 1.00 71.00 76 ILE A CA 1
ATOM 527 C C . ILE A 1 76 ? -38.744 -19.618 38.745 1.00 71.00 76 ILE A C 1
ATOM 529 O O . ILE A 1 76 ? -38.262 -19.198 37.698 1.00 71.00 76 ILE A O 1
ATOM 533 N N . GLU A 1 77 ? -39.844 -20.371 38.769 1.00 65.06 77 GLU A N 1
ATOM 534 C CA . GLU A 1 77 ? -40.667 -20.611 37.580 1.00 65.06 77 GLU A CA 1
ATOM 535 C C . GLU A 1 77 ? -41.747 -19.537 37.481 1.00 65.06 77 GLU A C 1
ATOM 537 O O . GLU A 1 77 ? -42.565 -19.373 38.387 1.00 65.06 77 GLU A O 1
ATOM 542 N N . ALA A 1 78 ? -41.744 -18.821 36.365 1.00 66.25 78 ALA A N 1
ATOM 543 C CA . ALA A 1 78 ? -42.732 -17.816 36.022 1.00 66.25 78 ALA A CA 1
ATOM 544 C C . ALA A 1 78 ? -43.637 -18.384 34.901 1.00 66.25 78 ALA A C 1
ATOM 546 O O . ALA A 1 78 ? -43.209 -19.253 34.138 1.00 66.25 78 ALA A O 1
ATOM 547 N N . GLY A 1 79 ? -44.908 -17.970 34.828 1.00 69.44 79 GLY A N 1
ATOM 548 C CA . GLY A 1 79 ? -45.832 -18.408 33.773 1.00 69.44 79 GLY A CA 1
ATOM 549 C C . GLY A 1 79 ? -45.430 -17.900 32.380 1.00 69.44 79 GLY A C 1
ATOM 550 O O . GLY A 1 79 ? -44.434 -17.205 32.226 1.00 69.44 79 GLY A O 1
ATOM 551 N N . SER A 1 80 ? -46.234 -18.202 31.354 1.00 69.69 80 SER A N 1
ATOM 552 C CA . SER A 1 80 ? -45.959 -17.894 29.933 1.00 69.69 80 SER A CA 1
ATOM 553 C C . SER A 1 80 ? -45.815 -16.405 29.568 1.00 69.69 80 SER A C 1
ATOM 555 O O . SER A 1 80 ? -45.622 -16.098 28.399 1.00 69.69 80 SER A O 1
ATOM 557 N N . ASP A 1 81 ? -45.937 -15.505 30.540 1.00 61.53 81 ASP A N 1
ATOM 558 C CA . ASP A 1 81 ? -45.821 -14.050 30.388 1.00 61.53 81 ASP A CA 1
ATOM 559 C C . ASP A 1 81 ? -45.486 -13.410 31.748 1.00 61.53 81 ASP A C 1
ATOM 561 O O . ASP A 1 81 ? -46.160 -12.504 32.232 1.00 61.53 81 ASP A O 1
ATOM 565 N N . SER A 1 82 ? -44.567 -14.021 32.494 1.00 59.81 82 SER A N 1
ATOM 566 C CA . SER A 1 82 ? -44.233 -13.575 33.844 1.00 59.81 82 SER A CA 1
ATOM 567 C C . SER A 1 82 ? -42.794 -13.087 33.895 1.00 59.81 82 SER A C 1
ATOM 569 O O . SER A 1 82 ? -41.860 -13.856 33.684 1.00 59.81 82 SER A O 1
ATOM 571 N N . ASP A 1 83 ? -42.642 -11.807 34.213 1.00 64.19 83 ASP A N 1
ATOM 572 C CA . ASP A 1 83 ? -41.352 -11.173 34.444 1.00 64.19 83 ASP A CA 1
ATOM 573 C C . ASP A 1 83 ? -40.802 -11.535 35.830 1.00 64.19 83 ASP A C 1
ATOM 575 O O . ASP A 1 83 ? -41.548 -11.721 36.797 1.00 64.19 83 ASP A O 1
ATOM 579 N N . LEU A 1 84 ? -39.476 -11.556 35.949 1.00 73.94 84 LEU A N 1
ATOM 580 C CA . LEU A 1 84 ? -38.785 -11.546 37.232 1.00 73.94 84 LEU A CA 1
ATOM 581 C C . LEU A 1 84 ? -38.162 -10.161 37.438 1.00 73.94 84 LEU A C 1
ATOM 583 O O . LEU A 1 84 ? -37.167 -9.828 36.800 1.00 73.94 84 LEU A O 1
ATOM 587 N N . TYR A 1 85 ? -38.736 -9.363 38.340 1.00 66.25 85 TYR A N 1
ATOM 588 C CA . TYR A 1 85 ? -38.184 -8.060 38.716 1.00 66.25 85 TYR A CA 1
ATOM 589 C C . TYR A 1 85 ? -37.271 -8.199 39.937 1.00 66.25 85 TYR A C 1
ATOM 591 O O . TYR A 1 85 ? -37.723 -8.590 41.013 1.00 66.25 85 TYR A O 1
ATOM 599 N N . ILE A 1 86 ? -35.996 -7.840 39.781 1.00 74.56 86 ILE A N 1
ATOM 600 C CA . ILE A 1 86 ? -35.053 -7.663 40.890 1.00 74.56 86 ILE A CA 1
ATOM 601 C C . ILE A 1 86 ? -34.641 -6.196 40.883 1.00 74.56 86 ILE A C 1
ATOM 603 O O . ILE A 1 86 ? -33.906 -5.756 40.005 1.00 74.56 86 ILE A O 1
ATOM 607 N N . THR A 1 87 ? -35.161 -5.432 41.837 1.00 63.12 87 THR A N 1
ATOM 608 C CA . THR A 1 87 ? -34.900 -3.995 41.963 1.00 63.12 87 THR A CA 1
ATOM 609 C C . THR A 1 87 ? -34.102 -3.733 43.232 1.00 63.12 87 THR A C 1
ATOM 611 O O . THR A 1 87 ? -34.515 -4.172 44.307 1.00 63.12 87 THR A O 1
ATOM 614 N N . ALA A 1 88 ? -33.004 -2.994 43.121 1.00 65.19 88 ALA A N 1
ATOM 615 C CA . ALA A 1 88 ? -32.302 -2.411 44.257 1.00 65.19 88 ALA A CA 1
ATOM 616 C C . ALA A 1 88 ? -32.563 -0.899 44.275 1.00 65.19 88 ALA A C 1
ATOM 618 O O . ALA A 1 88 ? -32.765 -0.303 43.223 1.00 65.19 88 ALA A O 1
ATOM 619 N N . GLY A 1 89 ? -32.596 -0.292 45.464 1.00 56.69 89 GLY A N 1
ATOM 620 C CA . GLY A 1 89 ? -32.700 1.169 45.594 1.00 56.69 89 GLY A CA 1
ATOM 621 C C . GLY A 1 89 ? -31.390 1.908 45.302 1.00 56.69 89 GLY A C 1
ATOM 622 O O . GLY A 1 89 ? -31.371 3.125 45.375 1.00 56.69 89 GLY A O 1
ATOM 623 N N . ASP A 1 90 ? -30.317 1.165 45.040 1.00 61.84 90 ASP A N 1
ATOM 624 C CA . ASP A 1 90 ? -28.992 1.669 44.690 1.00 61.84 90 ASP A CA 1
ATOM 625 C C . ASP A 1 90 ? -28.350 0.623 43.755 1.00 61.84 90 ASP A C 1
ATOM 627 O O . ASP A 1 90 ? -28.815 0.429 42.631 1.00 61.84 90 ASP A O 1
ATOM 631 N N . ASP A 1 91 ? -27.414 -0.189 44.247 1.00 61.91 91 ASP A N 1
ATOM 632 C CA . ASP A 1 91 ? -26.738 -1.205 43.439 1.00 61.91 91 ASP A CA 1
ATOM 633 C C . ASP A 1 91 ? -27.409 -2.589 43.456 1.00 61.91 91 ASP A C 1
ATOM 635 O O . ASP A 1 91 ? -27.801 -3.116 44.503 1.00 61.91 91 ASP A O 1
ATOM 639 N N . LEU A 1 92 ? -27.419 -3.255 42.296 1.00 78.06 92 LEU A N 1
ATOM 640 C CA . LEU A 1 92 ? -27.683 -4.691 42.175 1.00 78.06 92 LEU A CA 1
ATOM 641 C C . LEU A 1 92 ? -26.378 -5.451 41.884 1.00 78.06 92 LEU A C 1
ATOM 643 O O . LEU A 1 92 ? -25.881 -5.443 40.760 1.00 78.06 92 LEU A O 1
ATOM 647 N N . TYR A 1 93 ? -25.850 -6.162 42.884 1.00 64.19 93 TYR A N 1
ATOM 648 C CA . TYR A 1 93 ? -24.655 -7.002 42.737 1.00 64.19 93 TYR A CA 1
ATOM 649 C C . TYR A 1 93 ? -25.017 -8.444 42.337 1.00 64.19 93 TYR A C 1
ATOM 651 O O . TYR A 1 93 ? -25.758 -9.120 43.051 1.00 64.19 93 TYR A O 1
ATOM 659 N N . ILE A 1 94 ? -24.441 -8.948 41.238 1.00 74.94 94 ILE A N 1
ATOM 660 C CA . ILE A 1 94 ? -24.453 -10.375 40.862 1.00 74.94 94 ILE A CA 1
ATOM 661 C C . ILE A 1 94 ? -22.998 -10.842 40.806 1.00 74.94 94 ILE A C 1
ATOM 663 O O . ILE A 1 94 ? -22.256 -10.456 39.905 1.00 74.94 94 ILE A O 1
ATOM 667 N N . GLN A 1 95 ? -22.574 -11.642 41.785 1.00 64.62 95 GLN A N 1
ATOM 668 C CA . GLN A 1 95 ? -21.178 -12.049 41.940 1.00 64.62 95 GLN A CA 1
ATOM 669 C C . GLN A 1 95 ? -21.060 -13.563 42.111 1.00 64.62 95 GLN A C 1
ATOM 671 O O . GLN A 1 95 ? -21.800 -14.170 42.885 1.00 64.62 95 GLN A O 1
ATOM 676 N N . THR A 1 96 ? -20.083 -14.154 41.428 1.00 70.06 96 THR A N 1
ATOM 677 C CA . THR A 1 96 ? -19.592 -15.499 41.715 1.00 70.06 96 THR A CA 1
ATOM 678 C C . THR A 1 96 ? -18.327 -15.406 42.571 1.00 70.06 96 THR A C 1
ATOM 680 O O . THR A 1 96 ? -17.496 -14.518 42.375 1.00 70.06 96 THR A O 1
ATOM 683 N N . LEU A 1 97 ? -18.206 -16.256 43.593 1.00 63.81 97 LEU A N 1
ATOM 684 C CA . LEU A 1 97 ? -17.121 -16.174 44.587 1.00 63.81 97 LEU A CA 1
ATOM 685 C C . LEU A 1 97 ? -16.132 -17.351 44.493 1.00 63.81 97 LEU A C 1
ATOM 687 O O . LEU A 1 97 ? -15.112 -17.339 45.185 1.00 63.81 97 LEU A O 1
ATOM 691 N N . GLY A 1 98 ? -16.413 -18.360 43.662 1.00 64.38 98 GLY A N 1
ATOM 692 C CA . GLY A 1 98 ? -15.600 -19.557 43.461 1.00 64.38 98 GLY A CA 1
ATOM 693 C C . GLY A 1 98 ? -14.797 -19.553 42.156 1.00 64.38 98 GLY A C 1
ATOM 694 O O . GLY A 1 98 ? -15.117 -18.878 41.179 1.00 64.38 98 GLY A O 1
ATOM 695 N N . ALA A 1 99 ? -13.706 -20.324 42.141 1.00 46.81 99 ALA A N 1
ATOM 696 C CA . ALA A 1 99 ? -12.909 -20.532 40.937 1.00 46.81 99 ALA A CA 1
ATOM 697 C C . ALA A 1 99 ? -13.656 -21.457 39.961 1.00 46.81 99 ALA A C 1
ATOM 699 O O . ALA A 1 99 ? -13.908 -22.614 40.291 1.00 46.81 99 ALA A O 1
ATOM 700 N N . GLY A 1 100 ? -13.939 -20.957 38.755 1.00 56.34 100 GLY A N 1
ATOM 701 C CA . GLY A 1 100 ? -14.678 -21.692 37.721 1.00 56.34 100 GLY A CA 1
ATOM 702 C C . GLY A 1 100 ? -16.195 -21.492 37.755 1.00 56.34 100 GLY A C 1
ATOM 703 O O . GLY A 1 100 ? -16.906 -22.264 37.120 1.00 56.34 100 GLY A O 1
ATOM 704 N N . ASP A 1 101 ? -16.685 -20.490 38.486 1.00 61.41 101 ASP A N 1
ATOM 705 C CA . ASP A 1 101 ? -18.107 -20.163 38.537 1.00 61.41 101 ASP A CA 1
ATOM 706 C C . ASP A 1 101 ? -18.508 -19.211 37.395 1.00 61.41 101 ASP A C 1
ATOM 708 O O . ASP A 1 101 ? -17.946 -18.118 37.263 1.00 61.41 101 ASP A O 1
ATOM 712 N N . ASP A 1 102 ? -19.548 -19.582 36.645 1.00 68.44 102 ASP A N 1
ATOM 713 C CA . ASP A 1 102 ? -20.095 -18.797 35.535 1.00 68.44 102 ASP A CA 1
ATOM 714 C C . ASP A 1 102 ? -21.431 -18.127 35.896 1.00 68.44 102 ASP A C 1
ATOM 716 O O . ASP A 1 102 ? -22.260 -18.679 36.625 1.00 68.44 102 ASP A O 1
ATOM 720 N N . ILE A 1 103 ? -21.688 -16.953 35.313 1.00 75.19 103 ILE A N 1
ATOM 721 C CA . ILE A 1 103 ? -23.019 -16.330 35.299 1.00 75.19 103 ILE A CA 1
ATOM 722 C C . ILE A 1 103 ? -23.654 -16.626 33.938 1.00 75.19 103 ILE A C 1
ATOM 724 O O . ILE A 1 103 ? -23.312 -16.009 32.932 1.00 75.19 103 ILE A O 1
ATOM 728 N N . HIS A 1 104 ? -24.588 -17.578 33.896 1.00 68.88 104 HIS A N 1
ATOM 729 C CA . HIS A 1 104 ? -25.356 -17.892 32.689 1.00 68.88 104 HIS A CA 1
ATOM 730 C C . HIS A 1 104 ? -26.681 -17.123 32.669 1.00 68.88 104 HIS A C 1
ATOM 732 O O . HIS A 1 104 ? -27.571 -17.387 33.478 1.00 68.88 104 HIS A O 1
ATOM 738 N N . LEU A 1 105 ? -26.837 -16.218 31.703 1.00 73.00 105 LEU A N 1
ATOM 739 C CA . LEU A 1 105 ? -28.101 -15.555 31.389 1.00 73.00 105 LEU A CA 1
ATOM 740 C C . LEU A 1 105 ? -28.605 -16.124 30.062 1.00 73.00 105 LEU A C 1
ATOM 742 O O . LEU A 1 105 ? -27.972 -15.932 29.031 1.00 73.00 105 LEU A O 1
ATOM 746 N N . ASN A 1 106 ? -29.716 -16.858 30.100 1.00 65.19 106 ASN A N 1
ATOM 747 C CA . ASN A 1 106 ? -30.346 -17.433 28.913 1.00 65.19 106 ASN A CA 1
ATOM 748 C C . ASN A 1 106 ? -31.765 -16.879 28.796 1.00 65.19 106 ASN A C 1
ATOM 750 O O . ASN A 1 106 ? -32.567 -17.050 29.714 1.00 65.19 106 ASN A O 1
ATOM 754 N N . ALA A 1 107 ? -32.078 -16.261 27.661 1.00 63.47 107 ALA A N 1
ATOM 755 C CA . ALA A 1 107 ? -33.433 -15.877 27.287 1.00 63.47 107 ALA A CA 1
ATOM 756 C C . ALA A 1 107 ? -33.822 -16.609 25.998 1.00 63.47 107 ALA A C 1
ATOM 758 O O . ALA A 1 107 ? -32.961 -16.938 25.184 1.00 63.47 107 ALA A O 1
ATOM 759 N N . ALA A 1 108 ? -35.115 -16.892 25.828 1.00 60.97 108 ALA A N 1
ATOM 760 C CA . ALA A 1 108 ? -35.624 -17.401 24.553 1.00 60.97 108 ALA A CA 1
ATOM 761 C C . ALA A 1 108 ? -35.578 -16.323 23.455 1.00 60.97 108 ALA A C 1
ATOM 763 O O . ALA A 1 108 ? -35.383 -16.659 22.290 1.00 60.97 108 ALA A O 1
ATOM 764 N N . ASP A 1 109 ? -35.714 -15.056 23.861 1.00 63.59 109 ASP A N 1
ATOM 765 C CA . ASP A 1 109 ? -35.649 -13.879 22.998 1.00 63.59 109 ASP A CA 1
ATOM 766 C C . ASP A 1 109 ? -34.436 -13.013 23.396 1.00 63.59 109 ASP A C 1
ATOM 768 O O . ASP A 1 109 ? -33.293 -13.443 23.256 1.00 63.59 109 ASP A O 1
ATOM 772 N N . ASP A 1 110 ? -34.660 -11.811 23.931 1.00 56.59 110 ASP A N 1
ATOM 773 C CA . ASP A 1 110 ? -33.596 -10.841 24.197 1.00 56.59 110 ASP A CA 1
ATOM 774 C C . ASP A 1 110 ? -33.107 -10.871 25.652 1.00 56.59 110 ASP A C 1
ATOM 776 O O . ASP A 1 110 ? -33.890 -11.007 26.595 1.00 56.59 110 ASP A O 1
ATOM 780 N N . ILE A 1 111 ? -31.817 -10.587 25.837 1.00 68.62 111 ILE A N 1
ATOM 781 C CA . ILE A 1 111 ? -31.252 -10.164 27.125 1.00 68.62 111 ILE A CA 1
ATOM 782 C C . ILE A 1 111 ? -30.993 -8.660 27.039 1.00 68.62 111 ILE A C 1
ATOM 784 O O . ILE A 1 111 ? -30.291 -8.188 26.138 1.00 68.62 111 ILE A O 1
ATOM 788 N N . ARG A 1 112 ? -31.582 -7.895 27.965 1.00 62.41 112 ARG A N 1
ATOM 789 C CA . ARG A 1 112 ? -31.484 -6.431 27.999 1.00 62.41 112 ARG A CA 1
ATOM 790 C C . ARG A 1 112 ? -30.932 -5.966 29.336 1.00 62.41 112 ARG A C 1
ATOM 792 O O . ARG A 1 112 ? -31.470 -6.324 30.378 1.00 62.41 112 ARG A O 1
ATOM 799 N N . PHE A 1 113 ? -29.922 -5.105 29.281 1.00 70.19 113 PHE A N 1
ATOM 800 C CA . PHE A 1 113 ? -29.494 -4.312 30.428 1.00 70.19 113 PHE A CA 1
ATOM 801 C C . PHE A 1 113 ? -29.877 -2.860 30.167 1.00 70.19 113 PHE A C 1
ATOM 803 O O . PHE A 1 113 ? -29.530 -2.287 29.130 1.00 70.19 113 PHE A O 1
ATOM 810 N N . THR A 1 114 ? -30.636 -2.276 31.086 1.00 58.97 114 THR A N 1
ATOM 811 C CA . THR A 1 114 ? -31.099 -0.890 31.004 1.00 58.97 114 THR A CA 1
ATOM 812 C C . THR A 1 114 ? -30.663 -0.161 32.255 1.00 58.97 114 THR A C 1
ATOM 814 O O . THR A 1 114 ? -30.940 -0.637 33.354 1.00 58.97 114 THR A O 1
ATOM 817 N N . THR A 1 115 ? -30.021 0.990 32.104 1.00 61.09 115 THR A N 1
ATOM 818 C CA . THR A 1 115 ? -29.846 1.908 33.229 1.00 61.09 115 THR A CA 1
ATOM 819 C C . THR A 1 115 ? -31.077 2.800 33.309 1.00 61.09 115 THR A C 1
ATOM 821 O O . THR A 1 115 ? -31.590 3.235 32.282 1.00 61.09 115 THR A O 1
ATOM 824 N N . ASN A 1 116 ? -31.589 3.080 34.501 1.00 56.78 116 ASN A N 1
ATOM 825 C CA . ASN A 1 116 ? -32.453 4.239 34.685 1.00 56.78 116 ASN A CA 1
ATOM 826 C C . ASN A 1 116 ? -31.560 5.458 34.953 1.00 56.78 116 ASN A C 1
ATOM 828 O O . ASN A 1 116 ? -30.538 5.366 35.625 1.00 56.78 116 ASN A O 1
ATOM 832 N N . ASN A 1 117 ? -31.929 6.609 34.401 1.00 51.09 117 ASN A N 1
ATOM 833 C CA . ASN A 1 117 ? -31.502 7.875 34.975 1.00 51.09 117 ASN A CA 1
ATOM 834 C C . ASN A 1 117 ? -32.517 8.190 36.079 1.00 51.09 117 ASN A C 1
ATOM 836 O O . ASN A 1 117 ? -33.704 8.322 35.771 1.00 51.09 117 ASN A O 1
ATOM 840 N N . GLU A 1 118 ? -32.088 8.270 37.339 1.00 50.22 118 GLU A N 1
ATOM 841 C CA . GLU A 1 118 ? -32.981 8.633 38.450 1.00 50.22 118 GLU A CA 1
ATOM 842 C C . GLU A 1 118 ? -33.598 10.038 38.293 1.00 50.22 118 GLU A C 1
ATOM 844 O O . GLU A 1 118 ? -34.626 10.316 38.907 1.00 50.22 118 GLU A O 1
ATOM 849 N N . ASP A 1 119 ? -33.053 10.894 37.417 1.00 48.66 119 ASP A N 1
ATOM 850 C CA . ASP A 1 119 ? -33.391 12.321 37.391 1.00 48.66 119 ASP A CA 1
ATOM 851 C C . ASP A 1 119 ? -34.305 12.807 36.251 1.00 48.66 119 ASP A C 1
ATOM 853 O O . ASP A 1 119 ? -34.726 13.969 36.274 1.00 48.66 119 ASP A O 1
ATOM 857 N N . SER A 1 120 ? -34.683 11.998 35.250 1.00 48.62 120 SER A N 1
ATOM 858 C CA . SER A 1 120 ? -35.659 12.485 34.256 1.00 48.62 120 SER A CA 1
ATOM 859 C C . SER A 1 120 ? -36.436 11.403 33.500 1.00 48.62 120 SER A C 1
ATOM 861 O O . SER A 1 120 ? -35.894 10.521 32.844 1.00 48.62 120 SER A O 1
ATOM 863 N N . ALA A 1 121 ? -37.765 11.531 33.509 1.00 55.09 121 ALA A N 1
ATOM 864 C CA . ALA A 1 121 ? -38.697 10.640 32.808 1.00 55.09 121 ALA A CA 1
ATOM 865 C C . ALA A 1 121 ? -38.788 10.885 31.281 1.00 55.09 121 ALA A C 1
ATOM 867 O O . ALA A 1 121 ? -39.744 10.437 30.648 1.00 55.09 121 ALA A O 1
ATOM 868 N N . ILE A 1 122 ? -37.867 11.662 30.697 1.00 55.03 122 ILE A N 1
ATOM 869 C CA . ILE A 1 122 ? -37.988 12.195 29.325 1.00 55.03 122 ILE A CA 1
ATOM 870 C C . ILE A 1 122 ? -36.795 11.802 28.434 1.00 55.03 122 ILE A C 1
ATOM 872 O O . ILE A 1 122 ? -36.917 11.844 27.211 1.00 55.03 122 ILE A O 1
ATOM 876 N N . GLU A 1 123 ? -35.673 11.364 29.005 1.00 54.38 123 GLU A N 1
ATOM 877 C CA . GLU A 1 123 ? -34.495 10.986 28.217 1.00 54.38 123 GLU A CA 1
ATOM 878 C C . GLU A 1 123 ? -34.580 9.525 27.724 1.00 54.38 123 GLU A C 1
ATOM 880 O O . GLU A 1 123 ? -35.073 8.652 28.446 1.00 54.38 123 GLU A O 1
ATOM 885 N N . PRO A 1 124 ? -34.123 9.224 26.491 1.00 55.97 124 PRO A N 1
ATOM 886 C CA . PRO A 1 124 ? -34.080 7.860 25.980 1.00 55.97 124 PRO A CA 1
ATOM 887 C C . PRO A 1 124 ? -33.175 6.986 26.857 1.00 55.97 124 PRO A C 1
ATOM 889 O O . PRO A 1 124 ? -31.998 7.278 27.049 1.00 55.97 124 PRO A O 1
ATOM 892 N N . ILE A 1 125 ? -33.745 5.895 27.368 1.00 57.41 125 ILE A N 1
ATOM 893 C CA . ILE A 1 125 ? -33.069 4.927 28.236 1.00 57.41 125 ILE A CA 1
ATOM 894 C C . ILE A 1 125 ? -31.936 4.248 27.449 1.00 57.41 125 ILE A C 1
ATOM 896 O O . ILE A 1 125 ? -32.220 3.575 26.451 1.00 57.41 125 ILE A O 1
ATOM 900 N N . PRO A 1 1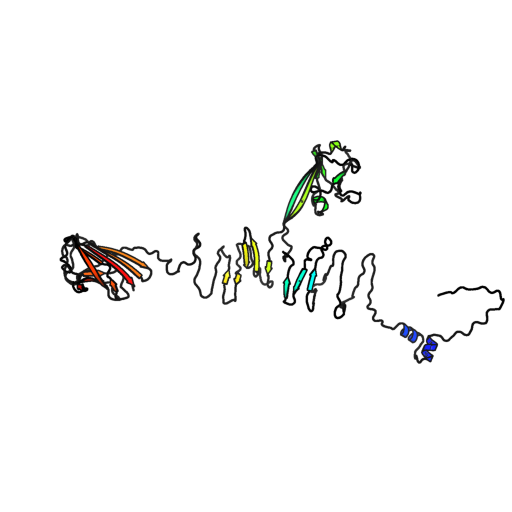26 ? -30.668 4.367 27.880 1.00 57.53 126 PRO A N 1
ATOM 901 C CA . PRO A 1 126 ? -29.567 3.631 27.276 1.00 57.53 126 PRO A CA 1
ATOM 902 C C . PRO A 1 126 ? -29.781 2.127 27.485 1.00 57.53 126 PRO A C 1
ATOM 904 O O . PRO A 1 126 ? -29.807 1.640 28.616 1.00 57.53 126 PRO A O 1
ATOM 907 N N . THR A 1 127 ? -29.953 1.375 26.395 1.00 56.78 127 THR A N 1
ATOM 908 C CA . THR A 1 127 ? -30.123 -0.083 26.454 1.00 56.78 127 THR A CA 1
ATOM 909 C C . THR A 1 127 ? -28.946 -0.801 25.819 1.00 56.78 127 THR A C 1
ATOM 911 O O . THR A 1 127 ? -28.657 -0.568 24.648 1.00 56.78 127 THR A O 1
ATOM 914 N N . TRP A 1 128 ? -28.334 -1.716 26.562 1.00 69.50 128 TRP A N 1
ATOM 915 C CA . TRP A 1 128 ? -27.367 -2.678 26.047 1.00 69.50 128 TRP A CA 1
ATOM 916 C C . TRP A 1 128 ? -28.146 -3.925 25.645 1.00 69.50 128 TRP A C 1
ATOM 918 O O . TRP A 1 128 ? -28.918 -4.457 26.456 1.00 69.50 128 TRP A O 1
ATOM 928 N N . ARG A 1 129 ? -28.002 -4.366 24.394 1.00 55.34 129 ARG A N 1
ATOM 929 C CA . ARG A 1 129 ? -28.802 -5.472 23.853 1.00 55.34 129 ARG A CA 1
ATOM 930 C C . ARG A 1 129 ? -27.917 -6.534 23.227 1.00 55.34 129 ARG A C 1
ATOM 932 O O . ARG A 1 129 ? -27.043 -6.224 22.424 1.00 55.34 129 ARG A O 1
ATOM 939 N N . MET A 1 130 ? -28.192 -7.786 23.577 1.00 62.44 130 MET A N 1
ATOM 940 C CA . MET A 1 130 ? -27.804 -8.943 22.776 1.00 62.44 130 MET A CA 1
ATOM 941 C C . MET A 1 130 ? -29.044 -9.388 22.010 1.00 62.44 130 MET A C 1
ATOM 943 O O . MET A 1 130 ? -30.031 -9.784 22.633 1.00 62.44 130 MET A O 1
ATOM 947 N N . THR A 1 131 ? -29.026 -9.259 20.685 1.00 49.66 131 THR A N 1
ATOM 948 C CA . THR A 1 131 ? -30.163 -9.668 19.851 1.00 49.66 131 THR A CA 1
ATOM 949 C C . THR A 1 131 ? -30.165 -11.180 19.643 1.00 49.66 131 THR A C 1
ATOM 951 O O . THR A 1 131 ? -29.134 -11.847 19.771 1.00 49.66 131 THR A O 1
ATOM 954 N N . SER A 1 132 ? -31.309 -11.726 19.234 1.00 48.12 132 SER A N 1
ATOM 955 C CA . SER A 1 132 ? -31.443 -13.133 18.829 1.00 48.12 132 SER A CA 1
ATOM 956 C C . SER A 1 132 ? -30.574 -13.531 17.621 1.00 48.12 132 SER A C 1
ATOM 958 O O . SER A 1 132 ? -30.405 -14.718 17.348 1.00 48.12 132 SER A O 1
ATOM 960 N N . GLU A 1 133 ? -29.974 -12.560 16.924 1.00 45.16 133 GLU A N 1
ATOM 961 C CA . GLU A 1 133 ? -29.017 -12.765 15.828 1.00 45.16 133 GLU A CA 1
ATOM 962 C C . GLU A 1 133 ? -27.549 -12.772 16.306 1.00 45.16 133 GLU A C 1
ATOM 964 O O . GLU A 1 133 ? -26.635 -12.932 15.499 1.00 45.16 133 GLU A O 1
ATOM 969 N N . GLY A 1 134 ? -27.305 -12.612 17.613 1.00 39.88 134 GLY A N 1
ATOM 970 C CA . GLY A 1 134 ? -25.963 -12.587 18.201 1.00 39.88 134 GLY A CA 1
ATOM 971 C C . GLY A 1 134 ? -25.239 -11.242 18.076 1.00 39.88 134 GLY A C 1
ATOM 972 O O . GLY A 1 134 ? -24.026 -11.186 18.277 1.00 39.88 134 GLY A O 1
ATOM 973 N N . LEU A 1 135 ? -25.953 -10.160 17.746 1.00 40.84 135 LEU A N 1
ATOM 974 C CA . LEU A 1 135 ? -25.399 -8.806 17.687 1.00 40.84 135 LEU A CA 1
ATOM 975 C C . LEU A 1 135 ? -25.375 -8.181 19.088 1.00 40.84 135 LEU A C 1
ATOM 977 O O . LEU A 1 135 ? -26.394 -8.172 19.780 1.00 40.84 135 LEU A O 1
ATOM 981 N N . PHE A 1 136 ? -24.223 -7.638 19.486 1.00 64.31 136 PHE A N 1
ATOM 982 C CA . PHE A 1 136 ? -24.071 -6.859 20.714 1.00 64.31 136 PHE A CA 1
ATOM 983 C C . PHE A 1 136 ? -24.147 -5.362 20.393 1.00 64.31 136 PHE A C 1
ATOM 985 O O . PHE A 1 136 ? -23.218 -4.796 19.816 1.00 64.31 136 PHE A O 1
ATOM 992 N N . GLU A 1 137 ? -25.270 -4.735 20.737 1.00 53.66 137 GLU A N 1
ATOM 993 C CA . GLU A 1 137 ? -25.550 -3.321 20.478 1.00 53.66 137 GLU A CA 1
ATOM 994 C C . GLU A 1 137 ? -25.311 -2.484 21.744 1.00 53.66 137 GLU A C 1
ATOM 996 O O . GLU A 1 137 ? -25.897 -2.743 22.802 1.00 53.66 137 GLU A O 1
ATOM 1001 N N . LEU A 1 138 ? -24.461 -1.461 21.621 1.00 61.09 138 LEU A N 1
ATOM 1002 C CA . LEU A 1 138 ? -24.186 -0.475 22.668 1.00 61.09 138 LEU A CA 1
ATOM 1003 C C . LEU A 1 138 ? -25.094 0.754 22.481 1.00 61.09 138 LEU A C 1
ATOM 1005 O O . LEU A 1 138 ? -25.321 1.171 21.343 1.00 61.09 138 LEU A O 1
ATOM 1009 N N . PRO A 1 139 ? -25.616 1.365 23.558 1.00 53.12 139 PRO A N 1
ATOM 1010 C CA . PRO A 1 139 ? -26.435 2.566 23.438 1.00 53.12 139 PRO A CA 1
ATOM 1011 C C . PRO A 1 139 ? -25.594 3.823 23.165 1.00 53.12 139 PRO A C 1
ATOM 1013 O O . PRO A 1 139 ? -24.538 4.008 23.767 1.00 53.12 139 PRO A O 1
ATOM 1016 N N . GLY A 1 140 ? -26.104 4.731 22.323 1.00 55.09 140 GLY A N 1
ATOM 1017 C CA . GLY A 1 140 ? -25.454 6.019 22.029 1.00 55.09 140 GLY A CA 1
ATOM 1018 C C . GLY A 1 140 ? -24.039 5.861 21.454 1.00 55.09 140 GLY A C 1
ATOM 1019 O O . GLY A 1 140 ? -23.820 5.006 20.602 1.00 55.09 140 GLY A O 1
ATOM 1020 N N . ASP A 1 141 ? -23.083 6.652 21.956 1.00 43.97 141 ASP A N 1
ATOM 1021 C CA . ASP A 1 141 ? -21.639 6.546 21.657 1.00 43.97 141 ASP A CA 1
ATOM 1022 C C . ASP A 1 141 ? -20.927 5.485 22.532 1.00 43.97 141 ASP A C 1
ATOM 1024 O O . ASP A 1 141 ? -19.738 5.601 22.841 1.00 43.97 141 ASP A O 1
ATOM 1028 N N . GLY A 1 142 ? -21.659 4.475 23.013 1.00 40.91 142 GLY A N 1
ATOM 1029 C CA . GLY A 1 142 ? -21.132 3.460 23.920 1.00 40.91 142 GLY A CA 1
ATOM 1030 C C . GLY A 1 142 ? -19.928 2.719 23.332 1.00 40.91 142 GLY A C 1
ATOM 1031 O O . GLY A 1 142 ? -19.935 2.310 22.172 1.00 40.91 142 GLY A O 1
ATOM 1032 N N . TYR A 1 143 ? -18.894 2.522 24.149 1.00 45.31 143 TYR A N 1
ATOM 1033 C CA . TYR A 1 143 ? -17.688 1.770 23.805 1.00 45.31 143 TYR A CA 1
ATOM 1034 C C . TYR A 1 143 ? -17.413 0.696 24.862 1.00 45.31 143 TYR A C 1
ATOM 1036 O O . TYR A 1 143 ? -17.706 0.873 26.043 1.00 45.31 143 TYR A O 1
ATOM 1044 N N . ILE A 1 144 ? -16.826 -0.426 24.442 1.00 49.88 144 ILE A N 1
ATOM 1045 C CA . ILE A 1 144 ? -16.268 -1.431 25.353 1.00 49.88 144 ILE A CA 1
ATOM 1046 C C . ILE A 1 144 ? -14.831 -1.001 25.650 1.00 49.88 144 ILE A C 1
ATOM 1048 O O . ILE A 1 144 ? -13.970 -1.089 24.775 1.00 49.88 144 ILE A O 1
ATOM 1052 N N . SER A 1 145 ? -14.562 -0.517 26.862 1.00 40.69 145 SER A N 1
ATOM 1053 C CA . SER A 1 145 ? -13.195 -0.247 27.326 1.00 40.69 145 SER A CA 1
ATOM 1054 C C . SER A 1 145 ? -12.734 -1.263 28.352 1.00 40.69 145 SER A C 1
ATOM 1056 O O . SER A 1 145 ? -13.460 -1.584 29.290 1.00 40.69 145 SER A O 1
ATOM 1058 N N . ASN A 1 146 ? -11.474 -1.665 28.230 1.00 35.44 146 ASN A N 1
ATOM 1059 C CA . ASN A 1 146 ? -10.707 -2.207 29.341 1.00 35.44 146 ASN A CA 1
ATOM 1060 C C . ASN A 1 146 ? -10.310 -1.032 30.270 1.00 35.44 146 ASN A C 1
ATOM 1062 O O . ASN A 1 146 ? -9.593 -0.139 29.804 1.00 35.44 146 ASN A O 1
ATOM 1066 N N . PRO A 1 147 ? -10.788 -0.947 31.526 1.00 37.84 147 PRO A N 1
ATOM 1067 C CA . PRO A 1 147 ? -10.563 0.206 32.395 1.00 37.84 147 PRO A CA 1
ATOM 1068 C C . PRO A 1 147 ? -9.166 0.143 33.022 1.00 37.84 147 PRO A C 1
ATOM 1070 O O . PRO A 1 147 ? -9.009 -0.130 34.208 1.00 37.84 147 PRO A O 1
ATOM 1073 N N . ASN A 1 148 ? -8.108 0.327 32.232 1.00 39.50 148 ASN A N 1
ATOM 1074 C CA . ASN A 1 148 ? -6.755 0.383 32.789 1.00 39.50 148 ASN A CA 1
ATOM 1075 C C . ASN A 1 148 ? -5.804 1.179 31.890 1.00 39.50 148 ASN A C 1
ATOM 1077 O O . ASN A 1 148 ? -4.838 0.657 31.341 1.00 39.50 148 ASN A O 1
ATOM 1081 N N . ALA A 1 149 ? -6.063 2.480 31.787 1.00 45.84 149 ALA A N 1
ATOM 1082 C CA . ALA A 1 149 ? -5.008 3.483 31.648 1.00 45.84 149 ALA A CA 1
ATOM 1083 C C . ALA A 1 149 ? -5.525 4.842 32.145 1.00 45.84 149 ALA A C 1
ATOM 1085 O O . ALA A 1 149 ? -5.607 5.814 31.395 1.00 45.84 149 ALA A O 1
ATOM 1086 N N . GLU A 1 150 ? -5.912 4.905 33.421 1.00 52.12 150 GLU A N 1
ATOM 1087 C CA . GLU A 1 150 ? -6.147 6.184 34.087 1.00 52.12 150 GLU A CA 1
ATOM 1088 C C . GLU A 1 150 ? -4.805 6.900 34.242 1.00 52.12 150 GLU A C 1
ATOM 1090 O O . GLU A 1 150 ? -3.922 6.452 34.976 1.00 52.12 150 GLU A O 1
ATOM 1095 N N . THR A 1 151 ? -4.631 8.018 33.540 1.00 51.84 151 THR A N 1
ATOM 1096 C CA . THR A 1 151 ? -3.505 8.908 33.825 1.00 51.84 151 THR A CA 1
ATOM 1097 C C . THR A 1 151 ? -3.967 9.903 34.874 1.00 51.84 151 THR A C 1
ATOM 1099 O O . THR A 1 151 ? -4.686 10.857 34.575 1.00 51.84 151 THR A O 1
ATOM 1102 N N . VAL A 1 152 ? -3.566 9.658 36.119 1.00 56.38 152 VAL A N 1
ATOM 1103 C CA . VAL A 1 152 ? -3.768 10.592 37.224 1.00 56.38 152 VAL A CA 1
ATOM 1104 C C . VAL A 1 152 ? -2.750 11.719 37.092 1.00 56.38 152 VAL A C 1
ATOM 1106 O O . VAL A 1 152 ? -1.555 11.503 37.293 1.00 56.38 152 VAL A O 1
ATOM 1109 N N . THR A 1 153 ? -3.212 12.923 36.748 1.00 58.97 153 THR A N 1
ATOM 1110 C CA . THR A 1 153 ? -2.345 14.110 36.712 1.00 58.97 153 THR A CA 1
ATOM 1111 C C . THR A 1 153 ? -2.637 14.994 37.927 1.00 58.97 153 THR A C 1
ATOM 1113 O O . THR A 1 153 ? -3.779 15.439 38.076 1.00 58.97 153 THR A O 1
ATOM 1116 N N . PRO A 1 154 ? -1.643 15.278 38.790 1.00 62.00 154 PRO A N 1
ATOM 1117 C CA . PRO A 1 154 ? -1.808 16.227 39.886 1.00 62.00 154 PRO A CA 1
ATOM 1118 C C . PRO A 1 154 ? -2.043 17.640 39.339 1.00 62.00 154 PRO A C 1
ATOM 1120 O O . PRO A 1 154 ? -1.272 18.122 38.508 1.00 62.00 154 PRO A O 1
ATOM 1123 N N . GLN A 1 155 ? -3.092 18.308 39.808 1.00 67.12 155 GLN A N 1
ATOM 1124 C CA . GLN A 1 155 ? -3.407 19.707 39.510 1.00 67.12 155 GLN A CA 1
ATOM 1125 C C . GLN A 1 155 ? -3.659 20.457 40.819 1.00 67.12 155 GLN A C 1
ATOM 1127 O O . GLN A 1 155 ? -4.171 19.872 41.771 1.00 67.12 155 GLN A O 1
ATOM 1132 N N . THR A 1 156 ? -3.354 21.755 40.853 1.00 72.19 156 THR A N 1
ATOM 1133 C CA . THR A 1 156 ? -3.632 22.627 42.003 1.00 72.19 156 THR A CA 1
ATOM 1134 C C . THR A 1 156 ? -4.641 23.691 41.587 1.00 72.19 156 THR A C 1
ATOM 1136 O O . THR A 1 156 ? -4.342 24.530 40.737 1.00 72.19 156 THR A O 1
ATOM 1139 N N . ASN A 1 157 ? -5.828 23.683 42.194 1.00 74.94 157 ASN A N 1
ATOM 1140 C CA . ASN A 1 157 ? -6.811 24.749 42.005 1.00 74.94 157 ASN A CA 1
ATOM 1141 C C . ASN A 1 157 ? -6.609 25.829 43.064 1.00 74.94 157 ASN A C 1
ATOM 1143 O O . ASN A 1 157 ? -6.501 25.512 44.247 1.00 74.94 157 ASN A O 1
ATOM 1147 N N . VAL A 1 158 ? -6.599 27.096 42.640 1.00 77.31 158 VAL A N 1
ATOM 1148 C CA . VAL A 1 158 ? -6.446 28.267 43.516 1.00 77.31 158 VAL A CA 1
ATOM 1149 C C . VAL A 1 158 ? -7.603 29.228 43.281 1.00 77.31 158 VAL A C 1
ATOM 1151 O O . VAL A 1 158 ? -7.840 29.651 42.151 1.00 77.31 158 VAL A O 1
ATOM 1154 N N . VAL A 1 159 ? -8.298 29.610 44.349 1.00 77.12 159 VAL A N 1
ATOM 1155 C CA . VAL A 1 159 ? -9.386 30.594 44.301 1.00 77.12 159 VAL A CA 1
ATOM 1156 C C . VAL A 1 159 ? -9.165 31.660 45.369 1.00 77.12 159 VAL A C 1
ATOM 1158 O O . VAL A 1 159 ? -8.919 31.329 46.527 1.00 77.12 159 VAL A O 1
ATOM 1161 N N . THR A 1 160 ? -9.295 32.937 44.998 1.00 79.38 160 THR A N 1
ATOM 1162 C CA . THR A 1 160 ? -9.211 34.075 45.926 1.00 79.38 160 THR A CA 1
ATOM 1163 C C . THR A 1 160 ? -10.560 34.775 46.052 1.00 79.38 160 THR A C 1
ATOM 1165 O O . THR A 1 160 ? -11.147 35.209 45.063 1.00 79.38 160 THR A O 1
ATOM 1168 N N . TYR A 1 161 ? -11.018 34.938 47.289 1.00 74.94 161 TYR A N 1
ATOM 1169 C CA . TYR A 1 161 ? -12.233 35.655 47.653 1.00 74.94 161 TYR A CA 1
ATOM 1170 C C . TYR A 1 161 ? -11.867 37.015 48.239 1.00 74.94 161 TYR A C 1
ATOM 1172 O O . TYR A 1 161 ? -11.040 37.099 49.147 1.00 74.94 161 TYR A O 1
ATOM 1180 N N . TYR A 1 162 ? -12.483 38.079 47.725 1.00 71.31 162 TYR A N 1
ATOM 1181 C CA . TYR A 1 162 ? -12.167 39.461 48.105 1.00 71.31 162 TYR A CA 1
ATOM 1182 C C . TYR A 1 162 ? -13.172 40.082 49.091 1.00 71.31 162 TYR A C 1
ATOM 1184 O O . TYR A 1 162 ? -12.826 41.063 49.742 1.00 71.31 162 TYR A O 1
ATOM 1192 N N . ASP A 1 163 ? -14.374 39.512 49.229 1.00 65.69 163 ASP A N 1
ATOM 1193 C CA . ASP A 1 163 ? -15.393 39.861 50.233 1.00 65.69 163 ASP A CA 1
ATOM 1194 C C . ASP A 1 163 ? -16.429 38.719 50.327 1.00 65.69 163 ASP A C 1
ATOM 1196 O O . ASP A 1 163 ? -16.616 37.986 49.352 1.00 65.69 163 ASP A O 1
ATOM 1200 N N . ASN A 1 164 ? -17.119 38.574 51.462 1.00 55.31 164 ASN A N 1
ATOM 1201 C CA . ASN A 1 164 ? -18.265 37.673 51.623 1.00 55.31 164 ASN A CA 1
ATOM 1202 C C . ASN A 1 164 ? -19.530 38.502 51.868 1.00 55.31 164 ASN A C 1
ATOM 1204 O O . ASN A 1 164 ? -19.962 38.700 53.002 1.00 55.31 164 ASN A O 1
ATOM 1208 N N . TYR A 1 165 ? -20.126 39.017 50.793 1.00 48.09 165 TYR A N 1
ATOM 1209 C CA . TYR A 1 165 ? -21.341 39.825 50.883 1.00 48.09 165 TYR A CA 1
ATOM 1210 C C . TYR A 1 165 ? -22.580 38.941 51.118 1.00 48.09 165 TYR A C 1
ATOM 1212 O O . TYR A 1 165 ? -23.416 38.760 50.234 1.00 48.09 165 TYR A O 1
ATOM 1220 N N . LEU A 1 166 ? -22.707 38.384 52.325 1.00 49.84 166 LEU A N 1
ATOM 1221 C CA . LEU A 1 166 ? -23.947 37.800 52.834 1.00 49.84 166 LEU A CA 1
ATOM 1222 C C . LEU A 1 166 ? -24.362 38.541 54.105 1.00 49.84 166 LEU A C 1
ATOM 1224 O O . LEU A 1 166 ? -23.780 38.396 55.178 1.00 49.84 166 LEU A O 1
ATOM 1228 N N . ASN A 1 167 ? -25.392 39.368 53.949 1.00 45.44 167 ASN A N 1
ATOM 1229 C CA . ASN A 1 167 ? -26.027 40.122 55.017 1.00 45.44 167 ASN A CA 1
ATOM 1230 C C . ASN A 1 167 ? -26.536 39.173 56.128 1.00 45.44 167 ASN A C 1
ATOM 1232 O O . ASN A 1 167 ? -27.452 38.389 55.907 1.00 45.44 167 ASN A O 1
ATOM 1236 N N . ASP A 1 168 ? -25.941 39.281 57.317 1.00 44.38 168 ASP A N 1
ATOM 1237 C CA . ASP A 1 168 ? -26.507 39.028 58.660 1.00 44.38 168 ASP A CA 1
ATOM 1238 C C . ASP A 1 168 ? -27.173 37.668 59.006 1.00 44.38 168 ASP A C 1
ATOM 1240 O O . ASP A 1 168 ? -27.649 37.523 60.124 1.00 44.38 168 ASP A O 1
ATOM 1244 N N . GLN A 1 169 ? -27.197 36.626 58.161 1.00 44.69 169 GLN A N 1
ATOM 1245 C CA . GLN A 1 169 ? -27.740 35.304 58.584 1.00 44.69 169 GLN A CA 1
ATOM 1246 C C . GLN A 1 169 ? -26.875 34.068 58.305 1.00 44.69 169 GLN A C 1
ATOM 1248 O O . GLN A 1 169 ? -27.311 32.941 58.520 1.00 44.69 169 GLN A O 1
ATOM 1253 N N . SER A 1 170 ? -25.611 34.252 57.941 1.00 47.16 170 SER A N 1
ATOM 1254 C CA . SER A 1 170 ? -24.660 33.142 57.769 1.00 47.16 170 SER A CA 1
ATOM 1255 C C . SER A 1 170 ? -23.224 33.582 58.075 1.00 47.16 170 SER A C 1
ATOM 1257 O O . SER A 1 170 ? -22.283 33.261 57.354 1.00 47.16 170 SER A O 1
ATOM 1259 N N . GLY A 1 171 ? -23.071 34.389 59.130 1.00 47.69 171 GLY A N 1
ATOM 1260 C CA . GLY A 1 171 ? -21.789 34.907 59.603 1.00 47.69 171 GLY A CA 1
ATOM 1261 C C . GLY A 1 171 ? -21.023 33.900 60.464 1.00 47.69 171 GLY A C 1
ATOM 1262 O O . GLY A 1 171 ? -21.623 33.145 61.226 1.00 47.69 171 GLY A O 1
ATOM 1263 N N . LEU A 1 172 ? -19.692 33.928 60.332 1.00 50.06 172 LEU A N 1
ATOM 1264 C CA . LEU A 1 172 ? -18.673 33.263 61.160 1.00 50.06 172 LEU A CA 1
ATOM 1265 C C . LEU A 1 172 ? -19.168 33.014 62.597 1.00 50.06 172 LEU A C 1
ATOM 1267 O O . LEU A 1 172 ? -19.181 33.936 63.414 1.00 50.06 172 LEU A O 1
ATOM 1271 N N . ASN A 1 173 ? -19.592 31.793 62.931 1.00 50.06 173 ASN A N 1
ATOM 1272 C CA . ASN A 1 173 ? -20.171 31.552 64.257 1.00 50.06 173 ASN A CA 1
ATOM 1273 C C . ASN A 1 173 ? -19.131 31.277 65.351 1.00 50.06 173 ASN A C 1
ATOM 1275 O O . ASN A 1 173 ? -19.513 31.157 66.511 1.00 50.06 173 ASN A O 1
ATOM 1279 N N . GLN A 1 174 ? -17.842 31.205 65.023 1.00 52.44 174 GLN A N 1
ATOM 1280 C CA . GLN A 1 174 ? -16.735 31.082 65.969 1.00 52.44 174 GLN A CA 1
ATOM 1281 C C . GLN A 1 174 ? -15.427 31.347 65.219 1.00 52.44 174 GLN A C 1
ATOM 1283 O O . GLN A 1 174 ? -15.339 31.078 64.027 1.00 52.44 174 GLN A O 1
ATOM 1288 N N . ALA A 1 175 ? -14.415 31.863 65.912 1.00 57.81 175 ALA A N 1
ATOM 1289 C CA . ALA A 1 175 ? -13.128 32.353 65.399 1.00 57.81 175 ALA A CA 1
ATOM 1290 C C . ALA A 1 175 ? -12.273 31.371 64.550 1.00 57.81 175 ALA A C 1
ATOM 1292 O O . ALA A 1 175 ? -11.137 31.692 64.200 1.00 57.81 175 ALA A O 1
ATOM 1293 N N . ASN A 1 176 ? -12.808 30.191 64.224 1.00 64.06 176 ASN A N 1
ATOM 1294 C CA . ASN A 1 176 ? -12.091 29.012 63.753 1.00 64.06 176 ASN A CA 1
ATOM 1295 C C . ASN A 1 176 ? -12.669 28.417 62.448 1.00 64.06 176 ASN A C 1
ATOM 1297 O O . ASN A 1 176 ? -12.260 27.323 62.061 1.00 64.06 176 ASN A O 1
ATOM 1301 N N . ALA A 1 177 ? -13.633 29.073 61.785 1.00 68.62 177 ALA A N 1
ATOM 1302 C CA . ALA A 1 177 ? -14.219 28.561 60.541 1.00 68.62 177 ALA A CA 1
ATOM 1303 C C . ALA A 1 177 ? -14.711 29.653 59.576 1.00 68.62 177 ALA A C 1
ATOM 1305 O O . ALA A 1 177 ? -15.209 30.677 60.030 1.00 68.62 177 ALA A O 1
ATOM 1306 N N . VAL A 1 178 ? -14.658 29.398 58.260 1.00 71.75 178 VAL A N 1
ATOM 1307 C CA . VAL A 1 178 ? -15.325 30.172 57.189 1.00 71.75 178 VAL A CA 1
ATOM 1308 C C . VAL A 1 178 ? -16.352 29.291 56.477 1.00 71.75 178 VAL A C 1
ATOM 1310 O O . VAL A 1 178 ? -16.076 28.131 56.183 1.00 71.75 178 VAL A O 1
ATOM 1313 N N . LEU A 1 179 ? -17.524 29.855 56.175 1.00 71.25 179 LEU A N 1
ATOM 1314 C CA . LEU A 1 179 ? -18.560 29.228 55.354 1.00 71.25 179 LEU A CA 1
ATOM 1315 C C . LEU A 1 179 ? -18.629 29.950 54.005 1.00 71.25 179 LEU A C 1
ATOM 1317 O O . LEU A 1 179 ? -18.790 31.173 53.977 1.00 71.25 179 LEU A O 1
ATOM 1321 N N . LEU A 1 180 ? -18.519 29.201 52.909 1.00 73.69 180 LEU A N 1
ATOM 1322 C CA . LEU A 1 180 ? -18.654 29.717 51.545 1.00 73.69 180 LEU A CA 1
ATOM 1323 C C . LEU A 1 180 ? -19.866 29.082 50.851 1.00 73.69 180 LEU A C 1
ATOM 1325 O O . LEU A 1 180 ? -20.087 27.884 51.031 1.00 73.69 180 LEU A O 1
ATOM 1329 N N . PRO A 1 181 ? -20.648 29.836 50.058 1.00 71.75 181 PRO A N 1
ATOM 1330 C CA . PRO A 1 181 ? -21.760 29.272 49.297 1.00 71.75 181 PRO A CA 1
ATOM 1331 C C . PRO A 1 181 ? -21.271 28.221 48.294 1.00 71.75 181 PRO A C 1
ATOM 1333 O O . PRO A 1 181 ? -20.148 28.307 47.794 1.00 71.75 181 PRO A O 1
ATOM 1336 N N . VAL A 1 182 ? -22.123 27.238 47.988 1.00 69.12 182 VAL A N 1
ATOM 1337 C CA . VAL A 1 182 ? -21.869 26.289 46.894 1.00 69.12 182 VAL A CA 1
ATOM 1338 C C . VAL A 1 182 ? -22.118 26.991 45.554 1.00 69.12 182 VAL A C 1
ATOM 1340 O O . VAL A 1 182 ? -23.258 27.280 45.199 1.00 69.12 182 VAL A O 1
ATOM 1343 N N . ASP A 1 183 ? -21.049 27.286 44.819 1.00 71.31 183 ASP A N 1
ATOM 1344 C CA . ASP A 1 183 ? -21.059 27.933 43.508 1.00 71.31 183 ASP A CA 1
ATOM 1345 C C . ASP A 1 183 ? -19.961 27.352 42.594 1.00 71.31 183 ASP A C 1
ATOM 1347 O O . ASP A 1 183 ? -19.259 26.406 42.957 1.00 71.31 183 ASP A O 1
ATOM 1351 N N . GLY A 1 184 ? -19.791 27.914 41.391 1.00 68.62 184 GLY A N 1
ATOM 1352 C CA . GLY A 1 184 ? -18.767 27.480 40.429 1.00 68.62 184 GLY A CA 1
ATOM 1353 C C . GLY A 1 184 ? -17.345 27.391 40.999 1.00 68.62 184 GLY A C 1
ATOM 1354 O O . GLY A 1 184 ? -16.554 26.571 40.537 1.00 68.62 184 GLY A O 1
ATOM 1355 N N . ASN A 1 185 ? -17.029 28.184 42.023 1.00 68.56 185 ASN A N 1
ATOM 1356 C CA . ASN A 1 185 ? -15.710 28.243 42.637 1.00 68.56 185 ASN A CA 1
ATOM 1357 C C . ASN A 1 185 ? -15.544 27.281 43.826 1.00 68.56 185 ASN A C 1
ATOM 1359 O O . ASN A 1 185 ? -14.408 27.033 44.235 1.00 68.56 185 ASN A O 1
ATOM 1363 N N . THR A 1 186 ? -16.632 26.734 44.379 1.00 67.06 186 THR A N 1
ATOM 1364 C CA . THR A 1 186 ? -16.615 25.788 45.513 1.00 67.06 186 THR A CA 1
ATOM 1365 C C . THR A 1 186 ? -17.142 24.384 45.173 1.00 67.06 186 THR A C 1
ATOM 1367 O O . THR A 1 186 ? -16.905 23.446 45.933 1.00 67.06 186 THR A O 1
ATOM 1370 N N . LEU A 1 187 ? -17.784 24.192 44.012 1.00 68.31 187 LEU A N 1
ATOM 1371 C CA . LEU A 1 187 ? -18.353 22.910 43.555 1.00 68.31 187 LEU A CA 1
ATOM 1372 C C . LEU A 1 187 ? -17.344 21.750 43.522 1.00 68.31 187 LEU A C 1
ATOM 1374 O O . LEU A 1 187 ? -17.693 20.609 43.825 1.00 68.31 187 LEU A O 1
ATOM 1378 N N . TRP A 1 188 ? -16.083 22.032 43.200 1.00 66.00 188 TRP A N 1
ATOM 1379 C CA . TRP A 1 188 ? -15.028 21.020 43.106 1.00 66.00 188 TRP A CA 1
ATOM 1380 C C . TRP A 1 188 ? -14.608 20.426 44.462 1.00 66.00 188 TRP A C 1
ATOM 1382 O O . TRP A 1 188 ? -13.960 19.383 44.473 1.00 66.00 188 TRP A O 1
ATOM 1392 N N . PHE A 1 189 ? -14.995 21.040 45.590 1.00 64.94 189 PHE A N 1
ATOM 1393 C CA . PHE A 1 189 ? -14.815 20.469 46.932 1.00 64.94 189 PHE A CA 1
ATOM 1394 C C . PHE A 1 189 ? -15.950 19.523 47.338 1.00 64.94 189 PHE A C 1
ATOM 1396 O O . PHE A 1 189 ? -15.731 18.621 48.139 1.00 64.94 189 PHE A O 1
ATOM 1403 N N . VAL A 1 190 ? -17.163 19.742 46.820 1.00 58.50 190 VAL A N 1
ATOM 1404 C CA . VAL A 1 190 ? -18.369 18.990 47.211 1.00 58.50 190 VAL A CA 1
ATOM 1405 C C . VAL A 1 190 ? -18.489 17.691 46.414 1.00 58.50 190 VAL A C 1
ATOM 1407 O O . VAL A 1 190 ? -18.891 16.669 46.954 1.00 58.50 190 VAL A O 1
ATOM 1410 N N . GLY A 1 191 ? -18.107 17.714 45.134 1.00 53.28 191 GLY A N 1
ATOM 1411 C CA . GLY A 1 191 ? -18.241 16.563 44.234 1.00 53.28 191 GLY A CA 1
ATOM 1412 C C . GLY A 1 191 ? -17.070 15.578 44.240 1.00 53.28 191 GLY A C 1
ATOM 1413 O O . GLY A 1 191 ? -17.037 14.690 43.394 1.00 53.28 191 GLY A O 1
ATOM 1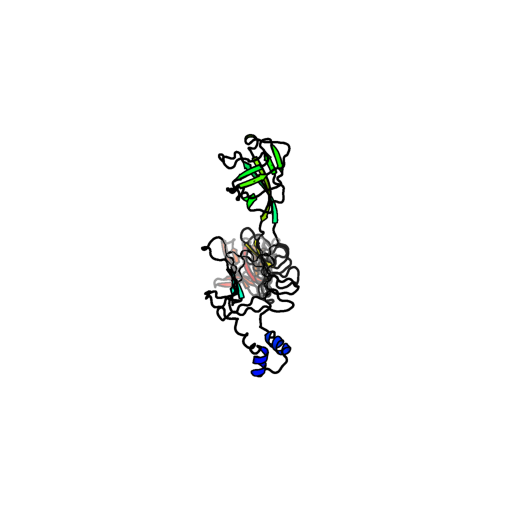414 N N . ASN A 1 192 ? -16.071 15.747 45.112 1.00 55.09 192 ASN A N 1
ATOM 1415 C CA . ASN A 1 192 ? -14.775 15.106 44.921 1.00 55.09 192 ASN A CA 1
ATOM 1416 C C . ASN A 1 192 ? -14.169 14.558 46.219 1.00 55.09 192 ASN A C 1
ATOM 1418 O O . ASN A 1 192 ? -13.416 15.233 46.917 1.00 55.09 192 ASN A O 1
ATOM 1422 N N . ASN A 1 193 ? -14.464 13.292 46.519 1.00 50.72 193 ASN A N 1
ATOM 1423 C CA . ASN A 1 193 ? -13.988 12.600 47.725 1.00 50.72 193 ASN A CA 1
ATOM 1424 C C . ASN A 1 193 ? -12.476 12.274 47.715 1.00 50.72 193 ASN A C 1
ATOM 1426 O O . ASN A 1 193 ? -11.960 11.735 48.690 1.00 50.72 193 ASN A O 1
ATOM 1430 N N . ASN A 1 194 ? -11.755 12.603 46.635 1.00 53.97 194 ASN A N 1
ATOM 1431 C CA . ASN A 1 194 ? -10.355 12.228 46.405 1.00 53.97 194 ASN A CA 1
ATOM 1432 C C . ASN A 1 194 ? -9.376 13.412 46.538 1.00 53.97 194 ASN A C 1
ATOM 1434 O O . ASN A 1 194 ? -8.368 13.474 45.832 1.00 53.97 194 ASN A O 1
ATOM 1438 N N . ILE A 1 195 ? -9.648 14.375 47.424 1.00 58.94 195 ILE A N 1
ATOM 1439 C CA . ILE A 1 195 ? -8.659 15.400 47.791 1.00 58.94 195 ILE A CA 1
ATOM 1440 C C . ILE A 1 195 ? -7.571 14.717 48.634 1.00 58.94 195 ILE A C 1
ATOM 1442 O O . ILE A 1 195 ? -7.742 14.474 49.826 1.00 58.94 195 ILE A O 1
ATOM 1446 N N . THR A 1 196 ? -6.452 14.356 48.005 1.00 51.91 196 THR A N 1
ATOM 1447 C CA . THR A 1 196 ? -5.364 13.586 48.637 1.00 51.91 196 THR A CA 1
ATOM 1448 C C . THR A 1 196 ? -4.315 14.452 49.345 1.00 51.91 196 THR A C 1
ATOM 1450 O O . THR A 1 196 ? -3.412 13.910 49.979 1.00 51.91 196 THR A O 1
ATOM 1453 N N . SER A 1 197 ? -4.401 15.782 49.229 1.00 59.78 197 SER A N 1
ATOM 1454 C CA . SER A 1 197 ? -3.433 16.759 49.757 1.00 59.78 197 SER A CA 1
ATOM 1455 C C . SER A 1 197 ? -4.136 17.758 50.688 1.00 59.78 197 SER A C 1
ATOM 1457 O O . SER A 1 197 ? -5.283 18.121 50.418 1.00 59.78 197 SER A O 1
ATOM 1459 N N . PRO A 1 198 ? -3.509 18.213 51.790 1.00 65.50 198 PRO A N 1
ATOM 1460 C CA . PRO A 1 198 ? -4.148 19.132 52.729 1.00 65.50 198 PRO A CA 1
ATOM 1461 C C . PRO A 1 198 ? -4.569 20.439 52.042 1.00 65.50 198 PRO A C 1
ATOM 1463 O O . PRO A 1 198 ? -3.748 21.142 51.449 1.00 65.50 198 PRO A O 1
ATOM 1466 N N . VAL A 1 199 ? -5.851 20.796 52.161 1.00 73.81 199 VAL A N 1
ATOM 1467 C CA . VAL A 1 199 ? -6.356 22.092 51.689 1.00 73.81 199 VAL A CA 1
ATOM 1468 C C . VAL A 1 199 ? -5.672 23.202 52.474 1.00 73.81 199 VAL A C 1
ATOM 1470 O O . VAL A 1 199 ? -5.716 23.229 53.707 1.00 73.81 199 VAL A O 1
ATOM 1473 N N . THR A 1 200 ? -5.035 24.118 51.752 1.00 78.50 200 THR A N 1
ATOM 1474 C CA . THR A 1 200 ? -4.337 25.265 52.327 1.00 78.50 200 THR A CA 1
ATOM 1475 C C . THR A 1 200 ? -5.198 26.508 52.183 1.00 78.50 200 THR A C 1
ATOM 1477 O O . THR A 1 200 ? -5.652 26.846 51.090 1.00 78.50 200 THR A O 1
ATOM 1480 N N . VAL A 1 201 ? -5.394 27.206 53.296 1.00 76.50 201 VAL A N 1
ATOM 1481 C CA . VAL A 1 201 ? -6.091 28.488 53.345 1.00 76.50 201 VAL A CA 1
ATOM 1482 C C . VAL A 1 201 ? -5.101 29.565 53.747 1.00 76.50 201 VAL A C 1
ATOM 1484 O O . VAL A 1 201 ? -4.490 29.472 54.809 1.00 76.50 201 VAL A O 1
ATOM 1487 N N . THR A 1 202 ? -4.958 30.584 52.907 1.00 80.31 202 THR A N 1
ATOM 1488 C CA . THR A 1 202 ? -4.081 31.737 53.118 1.00 80.31 202 THR A CA 1
ATOM 1489 C C . THR A 1 202 ? -4.923 32.986 53.348 1.00 80.31 202 THR A C 1
ATOM 1491 O O . THR A 1 202 ? -5.766 33.337 52.521 1.00 80.31 202 THR A O 1
ATOM 1494 N N . PHE A 1 203 ? -4.681 33.659 54.46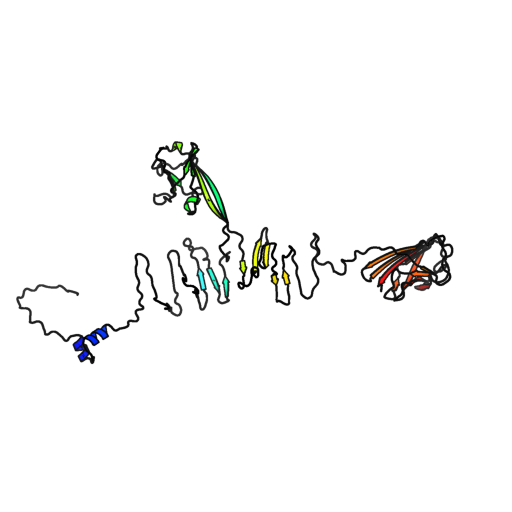8 1.00 77.44 203 PHE A N 1
ATOM 1495 C CA . PHE A 1 203 ? -5.390 34.867 54.885 1.00 77.44 203 PHE A CA 1
ATOM 1496 C C . PHE A 1 203 ? -4.722 36.143 54.352 1.00 77.44 203 PHE A C 1
ATOM 1498 O O . PHE A 1 203 ? -3.591 36.127 53.862 1.00 77.44 203 PHE A O 1
ATOM 1505 N N . ALA A 1 204 ? -5.407 37.275 54.512 1.00 76.94 204 ALA A N 1
ATOM 1506 C CA . ALA A 1 204 ? -4.960 38.599 54.076 1.00 76.94 204 ALA A CA 1
ATOM 1507 C C . ALA A 1 204 ? -3.578 39.012 54.612 1.00 76.94 204 ALA A C 1
ATOM 1509 O O . ALA A 1 204 ? -2.817 39.699 53.931 1.00 76.94 204 ALA A O 1
ATOM 1510 N N . ASP A 1 205 ? -3.236 38.579 55.829 1.00 76.56 205 ASP A N 1
ATOM 1511 C CA . ASP A 1 205 ? -1.939 38.829 56.467 1.00 76.56 205 ASP A CA 1
ATOM 1512 C C . ASP A 1 205 ? -0.829 37.865 56.003 1.00 76.56 205 ASP A C 1
ATOM 1514 O O . ASP A 1 205 ? 0.263 37.857 56.570 1.00 76.56 205 ASP A O 1
ATOM 1518 N N . SER A 1 206 ? -1.092 37.074 54.954 1.00 78.69 206 SER A N 1
ATOM 1519 C CA . SER A 1 206 ? -0.216 36.037 54.390 1.00 78.69 206 SER A CA 1
ATOM 1520 C C . SER A 1 206 ? 0.049 34.842 55.307 1.00 78.69 206 SER A C 1
ATOM 1522 O O . SER A 1 206 ? 0.886 33.998 54.984 1.00 78.69 206 SER A O 1
ATOM 1524 N N . THR A 1 207 ? -0.648 34.731 56.441 1.00 77.88 207 THR A N 1
ATOM 1525 C CA . THR A 1 207 ? -0.599 33.507 57.243 1.00 77.88 207 THR A CA 1
ATOM 1526 C C . THR A 1 207 ? -1.413 32.407 56.570 1.00 77.88 207 THR A C 1
ATOM 1528 O O . THR A 1 207 ? -2.434 32.679 55.941 1.00 77.88 207 THR A O 1
ATOM 1531 N N . SER A 1 208 ? -0.953 31.161 56.682 1.00 75.44 208 SER A N 1
ATOM 1532 C CA . SER A 1 208 ? -1.618 30.001 56.090 1.00 75.44 208 SER A CA 1
ATOM 1533 C C . SER A 1 208 ? -1.926 28.936 57.133 1.00 75.44 208 SER A C 1
ATOM 1535 O O . SER A 1 208 ? -1.101 28.668 58.007 1.00 75.44 208 SER A O 1
ATOM 1537 N N . THR A 1 209 ? -3.077 28.288 56.998 1.00 73.06 209 THR A N 1
ATOM 1538 C CA . THR A 1 209 ? -3.489 27.130 57.795 1.00 73.06 209 THR A CA 1
ATOM 1539 C C . THR A 1 209 ? -3.801 25.945 56.883 1.00 73.06 209 THR A C 1
ATOM 1541 O O . THR A 1 209 ? -4.285 26.127 55.764 1.00 73.06 209 THR A O 1
ATOM 1544 N N . GLN A 1 210 ? -3.494 24.735 57.351 1.00 70.56 210 GLN A N 1
ATOM 1545 C CA . GLN A 1 210 ? -3.883 23.493 56.688 1.00 70.56 210 GLN A CA 1
ATOM 1546 C C . GLN A 1 210 ? -5.116 22.927 57.382 1.00 70.56 210 GLN A C 1
ATOM 1548 O O . GLN A 1 210 ? -5.169 22.833 58.611 1.00 70.56 210 GLN A O 1
ATOM 1553 N N . LEU A 1 211 ? -6.122 22.585 56.586 1.00 64.00 211 LEU A N 1
ATOM 1554 C CA . LEU A 1 211 ? -7.413 22.153 57.093 1.00 64.00 211 LEU A CA 1
ATOM 1555 C C . LEU A 1 211 ? -7.502 20.661 57.387 1.00 64.00 211 LEU A C 1
ATOM 1557 O O . LEU A 1 211 ? -6.870 19.837 56.732 1.00 64.00 211 LEU A O 1
ATOM 1561 N N . VAL A 1 212 ? -8.370 20.342 58.351 1.00 55.22 212 VAL A N 1
ATOM 1562 C CA . VAL A 1 212 ? -8.615 18.980 58.853 1.00 55.22 212 VAL A CA 1
ATOM 1563 C C . VAL A 1 212 ? -10.034 18.481 58.523 1.00 55.22 212 VAL A C 1
ATOM 1565 O O . VAL A 1 212 ? -10.328 17.308 58.720 1.00 55.22 212 VAL A O 1
ATOM 1568 N N . ALA A 1 213 ? -10.925 19.322 57.989 1.00 59.22 213 ALA A N 1
ATOM 1569 C CA . ALA A 1 213 ? -12.309 18.926 57.733 1.00 59.22 213 ALA A CA 1
ATOM 1570 C C . ALA A 1 213 ? -13.006 19.815 56.691 1.00 59.22 213 ALA A C 1
ATOM 1572 O O . ALA A 1 213 ? -13.165 21.015 56.917 1.00 59.22 213 ALA A O 1
ATOM 1573 N N . ILE A 1 214 ? -13.461 19.203 55.595 1.00 62.72 214 ILE A N 1
ATOM 1574 C CA . ILE A 1 214 ? -14.442 19.760 54.655 1.00 62.72 214 ILE A CA 1
ATOM 1575 C C . ILE A 1 214 ? -15.708 18.932 54.837 1.00 62.72 214 ILE A C 1
ATOM 1577 O O . ILE A 1 214 ? -15.665 17.712 54.694 1.00 62.72 214 ILE A O 1
ATOM 1581 N N . TYR A 1 215 ? -16.822 19.579 55.159 1.00 61.56 215 TYR A N 1
ATOM 1582 C CA . TYR A 1 215 ? -18.122 18.917 55.226 1.00 61.56 215 TYR A CA 1
ATOM 1583 C C . TYR A 1 215 ? -19.166 19.766 54.514 1.00 61.56 215 TYR A C 1
ATOM 1585 O O . TYR A 1 215 ? -19.115 20.999 54.571 1.00 61.56 215 TYR A O 1
ATOM 1593 N N . ASP A 1 216 ? -20.118 19.090 53.875 1.00 60.47 216 ASP A N 1
ATOM 1594 C CA . ASP A 1 216 ? -21.326 19.722 53.367 1.00 60.47 216 ASP A CA 1
ATOM 1595 C C . ASP A 1 216 ? -22.221 20.140 54.546 1.00 60.47 216 ASP A C 1
ATOM 1597 O O . ASP A 1 216 ? -22.627 19.315 55.369 1.00 60.47 216 ASP A O 1
ATOM 1601 N N . ALA A 1 217 ? -22.500 21.441 54.653 1.00 56.12 217 ALA A N 1
ATOM 1602 C CA . ALA A 1 217 ? -23.365 22.007 55.682 1.00 56.12 217 ALA A CA 1
ATOM 1603 C C . ALA A 1 217 ? -24.803 22.271 55.204 1.00 56.12 217 ALA A C 1
ATOM 1605 O O . ALA A 1 217 ? -25.538 22.966 55.905 1.00 56.12 217 ALA A O 1
ATOM 1606 N N . THR A 1 218 ? -25.240 21.697 54.074 1.00 55.66 218 THR A N 1
ATOM 1607 C CA . THR A 1 218 ? -26.628 21.772 53.560 1.00 55.66 218 THR A CA 1
ATOM 1608 C C . THR A 1 218 ? -27.702 21.564 54.639 1.00 55.66 218 THR A C 1
ATOM 1610 O O . THR A 1 218 ? -28.720 22.260 54.641 1.00 55.66 218 THR A O 1
ATOM 1613 N N . ASN A 1 219 ? -27.452 20.701 55.632 1.00 55.09 219 ASN A N 1
ATOM 1614 C CA . ASN A 1 219 ? -28.344 20.455 56.776 1.00 55.09 219 ASN A CA 1
ATOM 1615 C C . ASN A 1 219 ? -28.549 21.655 57.734 1.00 55.09 219 ASN A C 1
ATOM 1617 O O . ASN A 1 219 ? -29.367 21.566 58.649 1.00 55.09 219 ASN A O 1
ATOM 1621 N N . GLN A 1 220 ? -27.839 22.774 57.554 1.00 56.78 220 GLN A N 1
ATOM 1622 C CA . GLN A 1 220 ? -27.977 24.003 58.353 1.00 56.78 220 GLN A CA 1
ATOM 1623 C C . GLN A 1 220 ? -28.864 25.078 57.695 1.00 56.78 220 GLN A C 1
ATOM 1625 O O . GLN A 1 220 ? -28.956 26.192 58.207 1.00 56.78 220 GLN A O 1
ATOM 1630 N N . GLY A 1 221 ? -29.561 24.746 56.602 1.00 56.31 221 GLY A N 1
ATOM 1631 C CA . GLY A 1 221 ? -30.558 25.618 55.965 1.00 56.31 221 GLY A CA 1
ATOM 1632 C C . GLY A 1 221 ? -30.072 26.378 54.725 1.00 56.31 221 GLY A C 1
ATOM 1633 O O . GLY A 1 221 ? -30.888 27.023 54.068 1.00 56.31 221 GLY A O 1
ATOM 1634 N N . THR A 1 222 ? -28.792 26.257 54.358 1.00 60.28 222 THR A N 1
ATOM 1635 C CA . THR A 1 222 ? -28.205 26.790 53.115 1.00 60.28 222 THR A CA 1
ATOM 1636 C C . THR A 1 222 ? -27.045 25.898 52.641 1.00 60.28 222 THR A C 1
ATOM 1638 O O . THR A 1 222 ? -26.231 25.502 53.475 1.00 60.28 222 THR A O 1
ATOM 1641 N N . PRO A 1 223 ? -26.917 25.585 51.332 1.00 63.47 223 PRO A N 1
ATOM 1642 C CA . PRO A 1 223 ? -25.767 24.844 50.810 1.00 63.47 223 PRO A CA 1
ATOM 1643 C C . PRO A 1 223 ? -24.483 25.662 50.965 1.00 63.47 223 PRO A C 1
ATOM 1645 O O . PRO A 1 223 ? -24.319 26.705 50.325 1.00 63.47 223 PRO A O 1
ATOM 1648 N N . ALA A 1 224 ? -23.572 25.197 51.816 1.00 66.56 224 ALA A N 1
ATOM 1649 C CA . ALA A 1 224 ? -22.298 25.858 52.054 1.00 66.56 224 ALA A CA 1
ATOM 1650 C C . ALA A 1 224 ? -21.178 24.844 52.299 1.00 66.56 224 ALA A C 1
ATOM 1652 O O . ALA A 1 224 ? -21.380 23.815 52.946 1.00 66.56 224 ALA A O 1
ATOM 1653 N N . VAL A 1 225 ? -19.982 25.185 51.820 1.00 70.38 225 VAL A N 1
ATOM 1654 C CA . VAL A 1 225 ? -18.733 24.484 52.127 1.00 70.38 225 VAL A CA 1
ATOM 1655 C C . VAL A 1 225 ? -18.110 25.130 53.357 1.00 70.38 225 VAL A C 1
ATOM 1657 O O . VAL A 1 225 ? -17.897 26.347 53.389 1.00 70.38 225 VAL A O 1
ATOM 1660 N N . VAL A 1 226 ? -17.821 24.321 54.377 1.00 71.31 226 VAL A N 1
ATOM 1661 C CA . VAL A 1 226 ? -17.207 24.797 55.622 1.00 71.31 226 VAL A CA 1
ATOM 1662 C C . VAL A 1 226 ? -15.715 24.512 55.619 1.00 71.31 226 VAL A C 1
ATOM 1664 O O . VAL A 1 226 ? -15.295 23.366 55.475 1.00 71.31 226 VAL A O 1
ATOM 1667 N N . PHE A 1 227 ? -14.926 25.552 55.870 1.00 72.75 227 PHE A N 1
ATOM 1668 C CA . PHE A 1 227 ? -13.497 25.454 56.116 1.00 72.75 227 PHE A CA 1
ATOM 1669 C C . PHE A 1 227 ? -13.221 25.725 57.603 1.00 72.75 227 PHE A C 1
ATOM 1671 O O . PHE A 1 227 ? -13.319 26.870 58.030 1.00 72.75 227 PHE A O 1
ATOM 1678 N N . GLN A 1 228 ? -12.877 24.695 58.390 1.00 70.50 228 GLN A N 1
ATOM 1679 C CA . GLN A 1 228 ? -12.512 24.800 59.813 1.00 70.50 228 GLN A CA 1
ATOM 1680 C C . GLN A 1 228 ? -11.007 24.608 60.079 1.00 70.50 228 GLN A C 1
ATOM 1682 O O . GLN A 1 228 ? -10.402 23.658 59.583 1.00 70.50 228 GLN A O 1
ATOM 1687 N N . TRP A 1 229 ? -10.411 25.439 60.938 1.00 70.06 229 TRP A N 1
ATOM 1688 C CA . TRP A 1 229 ? -9.005 25.338 61.357 1.00 70.06 229 TRP A CA 1
ATOM 1689 C C . TRP A 1 229 ? -8.846 25.239 62.884 1.00 70.06 229 TRP A C 1
ATOM 1691 O O . TRP A 1 229 ? -9.627 25.792 63.654 1.00 70.06 229 TRP A O 1
ATOM 1701 N N . ASN A 1 230 ? -7.807 24.527 63.335 1.00 60.28 230 ASN A N 1
ATOM 1702 C CA . ASN A 1 230 ? -7.570 24.196 64.749 1.00 60.28 230 ASN A CA 1
ATOM 1703 C C . ASN A 1 230 ? -6.588 25.159 65.444 1.00 60.28 230 ASN A C 1
ATOM 1705 O O . ASN A 1 230 ? -5.715 24.730 66.198 1.00 60.28 230 ASN A O 1
ATOM 1709 N N . ASP A 1 231 ? -6.665 26.456 65.149 1.00 61.19 231 ASP A N 1
ATOM 1710 C CA . ASP A 1 231 ? -5.726 27.407 65.748 1.00 61.19 231 ASP A CA 1
ATOM 1711 C C . ASP A 1 231 ? -6.209 27.769 67.165 1.00 61.19 231 ASP A C 1
ATOM 1713 O O . ASP A 1 231 ? -7.263 28.382 67.338 1.00 61.19 231 ASP A O 1
ATOM 1717 N N . GLN A 1 232 ? -5.472 27.338 68.195 1.00 55.91 232 GLN A N 1
ATOM 1718 C CA . GLN A 1 232 ? -5.757 27.683 69.598 1.00 55.91 232 GLN A CA 1
ATOM 1719 C C . GLN A 1 232 ? -5.199 29.059 69.995 1.00 55.91 232 GLN A C 1
ATOM 1721 O O . GLN A 1 232 ? -5.540 29.559 71.065 1.00 55.91 232 GLN A O 1
ATOM 1726 N N . ASP A 1 233 ? -4.388 29.690 69.137 1.00 49.44 233 ASP A N 1
ATOM 1727 C CA . ASP A 1 233 ? -3.583 30.852 69.526 1.00 49.44 233 ASP A CA 1
ATOM 1728 C C . ASP A 1 233 ? -4.002 32.190 68.896 1.00 49.44 233 ASP A C 1
ATOM 1730 O O . ASP A 1 233 ? -3.443 33.224 69.277 1.00 49.44 233 ASP A O 1
ATOM 1734 N N . ARG A 1 234 ? -4.985 32.252 67.977 1.00 56.78 234 ARG A N 1
ATOM 1735 C CA . ARG A 1 234 ? -5.418 33.538 67.384 1.00 56.78 234 ARG A CA 1
ATOM 1736 C C . ARG A 1 234 ? -6.908 33.632 67.048 1.00 56.78 234 ARG A C 1
ATOM 1738 O O . ARG A 1 234 ? -7.392 33.032 66.098 1.00 56.78 234 ARG A O 1
ATOM 1745 N N . THR A 1 235 ? -7.598 34.524 67.755 1.00 56.69 235 THR A N 1
ATOM 1746 C CA . THR A 1 235 ? -8.938 35.017 67.407 1.00 56.69 235 THR A CA 1
ATOM 1747 C C . THR A 1 235 ? -8.821 36.057 66.286 1.00 56.69 235 THR A C 1
ATOM 1749 O O . THR A 1 235 ? -8.286 37.139 66.526 1.00 56.69 235 THR A O 1
ATOM 1752 N N . LYS A 1 236 ? -9.297 35.758 65.071 1.00 59.84 236 LYS A N 1
ATOM 1753 C CA . LYS A 1 236 ? -9.324 36.711 63.942 1.00 59.84 236 LYS A CA 1
ATOM 1754 C C . LYS A 1 236 ? -10.724 37.282 63.730 1.00 59.84 236 LYS A C 1
ATOM 1756 O O . LYS A 1 236 ? -11.720 36.578 63.886 1.00 59.84 236 LYS A O 1
ATOM 1761 N N . THR A 1 237 ? -10.804 38.565 63.390 1.00 59.72 237 THR A N 1
ATOM 1762 C CA . THR A 1 237 ? -12.071 39.239 63.073 1.00 59.72 237 THR A CA 1
ATOM 1763 C C . THR A 1 237 ? -12.389 39.162 61.576 1.00 59.72 237 THR A C 1
ATOM 1765 O O . THR A 1 237 ? -11.506 38.956 60.743 1.00 59.72 237 THR A O 1
ATOM 1768 N N . TYR A 1 238 ? -13.663 39.362 61.217 1.00 60.12 238 TYR A N 1
ATOM 1769 C CA . TYR A 1 238 ? -14.149 39.339 59.827 1.00 60.12 238 TYR A CA 1
ATOM 1770 C C . TYR A 1 238 ? -13.286 40.185 58.870 1.00 60.12 238 TYR A C 1
ATOM 1772 O O . TYR A 1 238 ? -12.897 39.719 57.801 1.00 60.12 238 TYR A O 1
ATOM 1780 N N . ALA A 1 239 ? -12.916 41.400 59.289 1.00 61.78 239 ALA A N 1
ATOM 1781 C CA . ALA A 1 239 ? -12.148 42.342 58.474 1.00 61.78 239 ALA A CA 1
ATOM 1782 C C . ALA A 1 239 ? -10.690 41.913 58.223 1.00 61.78 239 ALA A C 1
ATOM 1784 O O . ALA A 1 239 ? -10.063 42.405 57.293 1.00 61.78 239 ALA A O 1
ATOM 1785 N N . GLU A 1 240 ? -10.143 41.007 59.036 1.00 61.41 240 GLU A N 1
ATOM 1786 C CA . GLU A 1 240 ? -8.760 40.525 58.916 1.00 61.41 240 GLU A CA 1
ATOM 1787 C C . GLU A 1 240 ? -8.649 39.261 58.052 1.00 61.41 240 GLU A C 1
ATOM 1789 O O . GLU A 1 240 ? -7.545 38.822 57.737 1.00 61.41 240 GLU A O 1
ATOM 1794 N N . THR A 1 241 ? -9.785 38.658 57.695 1.00 64.06 241 THR A N 1
ATOM 1795 C CA . THR A 1 241 ? -9.833 37.364 57.000 1.00 64.06 241 THR A CA 1
ATOM 1796 C C . THR A 1 241 ? -9.751 37.527 55.480 1.00 64.06 241 THR A C 1
ATOM 1798 O O . THR A 1 241 ? -9.215 36.652 54.804 1.00 64.06 241 THR A O 1
ATOM 1801 N N . PHE A 1 242 ? -10.234 38.652 54.941 1.00 70.69 242 PHE A N 1
ATOM 1802 C CA . PHE A 1 242 ? -10.278 38.913 53.500 1.00 70.69 242 PHE A CA 1
ATOM 1803 C C . PHE A 1 242 ? -9.145 39.840 53.029 1.00 70.69 242 PHE A C 1
ATOM 1805 O O . PHE A 1 242 ? -8.858 40.833 53.700 1.00 70.69 242 PHE A O 1
ATOM 1812 N N . PRO A 1 243 ? -8.516 39.565 51.868 1.00 74.12 243 PRO A N 1
ATOM 1813 C CA . PRO A 1 243 ? -8.823 38.473 50.944 1.00 74.12 243 PRO A CA 1
ATOM 1814 C C . PRO A 1 243 ? -8.393 37.092 51.462 1.00 74.12 243 PRO A C 1
ATOM 1816 O O . PRO A 1 243 ? -7.362 36.949 52.114 1.00 74.12 243 PRO A O 1
ATOM 1819 N N . LEU A 1 244 ? -9.191 36.079 51.130 1.00 76.19 244 LEU A N 1
ATOM 1820 C CA . LEU A 1 244 ? -8.990 34.681 51.505 1.00 76.19 244 LEU A CA 1
ATOM 1821 C C . LEU A 1 244 ? -8.625 33.881 50.256 1.00 76.19 244 LEU A C 1
ATOM 1823 O O . LEU A 1 244 ? -9.397 33.868 49.301 1.00 76.19 244 LEU A O 1
ATOM 1827 N N . THR A 1 245 ? -7.478 33.206 50.245 1.00 79.69 245 THR A N 1
ATOM 1828 C CA . THR A 1 245 ? -7.078 32.331 49.133 1.00 79.69 245 THR A CA 1
ATOM 1829 C C . THR A 1 245 ? -7.116 30.878 49.567 1.00 79.69 245 THR A C 1
ATOM 1831 O O . THR A 1 245 ? -6.510 30.519 50.572 1.00 79.69 245 THR A O 1
ATOM 1834 N N . ILE A 1 246 ? -7.813 30.042 48.805 1.00 79.06 246 ILE A N 1
ATOM 1835 C CA . ILE A 1 246 ? -7.938 28.609 49.058 1.00 79.06 246 ILE A CA 1
ATOM 1836 C C . ILE A 1 246 ? -7.251 27.867 47.921 1.00 79.06 246 ILE A C 1
ATOM 1838 O O . ILE A 1 246 ? -7.520 28.140 46.751 1.00 79.06 246 ILE A O 1
ATOM 1842 N N . SER A 1 247 ? -6.364 26.942 48.279 1.00 78.56 247 SER A N 1
ATOM 1843 C CA . SER A 1 247 ? -5.645 26.086 47.344 1.00 78.56 247 SER A CA 1
ATOM 1844 C C . SER A 1 247 ? -5.753 24.633 47.777 1.00 78.56 247 SER A C 1
ATOM 1846 O O . SER A 1 247 ? -5.519 24.323 48.946 1.00 78.56 247 SER A O 1
ATOM 1848 N N . ALA A 1 248 ? -6.055 23.734 46.847 1.00 75.38 248 ALA A N 1
ATOM 1849 C CA . ALA A 1 248 ? -5.935 22.302 47.095 1.00 75.38 248 ALA A CA 1
ATOM 1850 C C . ALA A 1 248 ? -5.497 21.560 45.837 1.00 75.38 248 ALA A C 1
ATOM 1852 O O . ALA A 1 248 ? -5.842 21.949 44.716 1.00 75.38 248 ALA A O 1
ATOM 1853 N N . ASP A 1 249 ? -4.748 20.484 46.060 1.00 72.81 249 ASP A N 1
ATOM 1854 C CA . ASP A 1 249 ? -4.367 19.578 44.990 1.00 72.81 249 ASP A CA 1
ATOM 1855 C C . ASP A 1 249 ? -5.465 18.537 44.785 1.00 72.81 249 ASP A C 1
ATOM 1857 O O . ASP A 1 249 ? -6.012 17.982 45.743 1.00 72.81 249 ASP A O 1
ATOM 1861 N N . TYR A 1 250 ? -5.760 18.249 43.526 1.00 66.25 250 TYR A N 1
ATOM 1862 C CA . TYR A 1 250 ? -6.650 17.174 43.129 1.00 66.25 250 TYR A CA 1
ATOM 1863 C C . TYR A 1 250 ? -6.074 16.411 41.932 1.00 66.25 250 TYR A C 1
ATOM 1865 O O . TYR A 1 250 ? -5.325 16.941 41.111 1.00 66.25 250 TYR A O 1
ATOM 1873 N N . ASN A 1 251 ? -6.452 15.142 41.849 1.00 61.69 251 ASN A N 1
ATOM 1874 C CA . ASN A 1 251 ? -6.108 14.219 40.786 1.00 61.69 251 ASN A CA 1
ATOM 1875 C C . ASN A 1 251 ? -7.132 14.297 39.653 1.00 61.69 251 ASN A C 1
ATOM 1877 O O . ASN A 1 251 ? -8.168 13.644 39.715 1.00 61.69 251 ASN A O 1
ATOM 1881 N N . GLN A 1 252 ? -6.842 15.051 38.594 1.00 57.41 252 GLN A N 1
ATOM 1882 C CA . GLN A 1 252 ? -7.696 15.035 37.409 1.00 57.41 252 GLN A CA 1
ATOM 1883 C C . GLN A 1 252 ? -7.534 13.695 36.677 1.00 57.41 252 GLN A C 1
ATOM 1885 O O . GLN A 1 252 ? -6.429 13.344 36.251 1.00 57.41 252 GLN A O 1
ATOM 1890 N N . ILE A 1 253 ? -8.635 12.956 36.521 1.00 53.72 253 ILE A N 1
ATOM 1891 C CA . ILE A 1 253 ? -8.672 11.729 35.719 1.00 53.72 253 ILE A CA 1
ATOM 1892 C C . ILE A 1 253 ? -8.850 12.134 34.257 1.00 53.72 253 ILE A C 1
ATOM 1894 O O . ILE A 1 253 ? -9.856 12.738 33.887 1.00 53.72 253 ILE A O 1
ATOM 1898 N N . THR A 1 254 ? -7.855 11.824 33.428 1.00 46.12 254 THR A N 1
ATOM 1899 C CA . THR A 1 254 ? -7.959 11.969 31.971 1.00 46.12 254 THR A CA 1
ATOM 1900 C C . THR A 1 254 ? -8.088 10.586 31.352 1.00 46.12 254 THR A C 1
ATOM 1902 O O . THR A 1 254 ? -7.238 9.722 31.578 1.00 46.12 254 THR A O 1
ATOM 1905 N N . TYR A 1 255 ? -9.151 10.379 30.575 1.00 44.81 255 TYR A N 1
ATOM 1906 C CA . TYR A 1 255 ? -9.360 9.144 29.827 1.00 44.81 255 TYR A CA 1
ATOM 1907 C C . TYR A 1 255 ? -8.450 9.133 28.595 1.00 44.81 255 TYR A C 1
ATOM 1909 O O . TYR A 1 255 ? -8.444 10.081 27.807 1.00 44.81 255 TYR A O 1
ATOM 1917 N N . GLY A 1 256 ? -7.643 8.079 28.458 1.00 46.25 256 GLY A N 1
ATOM 1918 C CA . GLY A 1 256 ? -6.824 7.847 27.269 1.00 46.25 256 GLY A CA 1
ATOM 1919 C C . GLY A 1 256 ? -7.666 7.495 26.032 1.00 46.25 256 GLY A C 1
ATOM 1920 O O . GLY A 1 256 ? -8.874 7.280 26.147 1.00 46.25 256 GLY A O 1
ATOM 1921 N N . PRO A 1 257 ? -7.048 7.428 24.839 1.00 51.31 257 PRO A N 1
ATOM 1922 C CA . PRO A 1 257 ? -7.742 7.037 23.614 1.00 51.31 257 PRO A CA 1
ATOM 1923 C C . PRO A 1 257 ? -8.348 5.632 23.739 1.00 51.31 257 PRO A C 1
ATOM 1925 O O . PRO A 1 257 ? -7.715 4.712 24.260 1.00 51.31 257 PRO A O 1
ATOM 1928 N N . SER A 1 258 ? -9.577 5.467 23.246 1.00 49.97 258 SER A N 1
ATOM 1929 C CA . SER A 1 258 ? -10.279 4.183 23.218 1.00 49.97 258 SER A CA 1
ATOM 1930 C C . SER A 1 258 ? -9.585 3.219 22.251 1.00 49.97 258 SER A C 1
ATOM 1932 O O . SER A 1 258 ? -9.453 3.517 21.064 1.00 49.97 258 SER A O 1
ATOM 1934 N N . VAL A 1 259 ? -9.156 2.058 22.753 1.00 51.75 259 VAL A N 1
ATOM 1935 C CA . VAL A 1 259 ? -8.558 0.977 21.955 1.00 51.75 259 VAL A CA 1
ATOM 1936 C C . VAL A 1 259 ? -9.436 -0.261 22.072 1.00 51.75 259 VAL A C 1
ATOM 1938 O O . VAL A 1 259 ? -9.709 -0.721 23.182 1.00 51.75 259 VAL A O 1
ATOM 1941 N N . ILE A 1 260 ? -9.838 -0.827 20.934 1.00 60.59 260 ILE A N 1
ATOM 1942 C CA . ILE A 1 260 ? -10.458 -2.156 20.893 1.00 60.59 260 ILE A CA 1
ATOM 1943 C C . ILE A 1 260 ? -9.364 -3.167 20.562 1.00 60.59 260 ILE A C 1
ATOM 1945 O O . ILE A 1 260 ? -8.694 -3.058 19.533 1.00 60.59 260 ILE A O 1
ATOM 1949 N N . VAL A 1 261 ? -9.194 -4.149 21.449 1.00 55.50 261 VAL A N 1
ATOM 1950 C CA . VAL A 1 261 ? -8.291 -5.284 21.256 1.00 55.50 261 VAL A CA 1
ATOM 1951 C C . VAL A 1 261 ? -9.131 -6.546 21.127 1.00 55.50 261 VAL A C 1
ATOM 1953 O O . VAL A 1 261 ? -9.805 -6.938 22.076 1.00 55.50 261 VAL A O 1
ATOM 1956 N N . LEU A 1 262 ? -9.078 -7.188 19.962 1.00 67.00 262 LEU A N 1
ATOM 1957 C CA . LEU A 1 262 ? -9.642 -8.524 19.775 1.00 67.00 262 LEU A CA 1
ATOM 1958 C C . LEU A 1 262 ? -8.499 -9.536 19.888 1.00 67.00 262 LEU A C 1
ATOM 1960 O O . LEU A 1 262 ? -7.635 -9.588 19.011 1.00 67.00 262 LEU A O 1
ATOM 1964 N N . ASP A 1 263 ? -8.482 -10.292 20.985 1.00 65.25 263 ASP A N 1
ATOM 1965 C CA . ASP A 1 263 ? -7.479 -11.318 21.295 1.00 65.25 263 ASP A CA 1
ATOM 1966 C C . ASP A 1 263 ? -8.131 -12.712 21.203 1.00 65.25 263 ASP A C 1
ATOM 1968 O O . ASP A 1 263 ? -8.816 -13.145 22.136 1.00 65.25 263 ASP A O 1
ATOM 1972 N N . PRO A 1 264 ? -8.000 -13.411 20.061 1.00 53.94 264 PRO A N 1
ATOM 1973 C CA . PRO A 1 264 ? -8.656 -14.689 19.817 1.00 53.94 264 PRO A CA 1
ATOM 1974 C C . PRO A 1 264 ? -7.958 -15.887 20.488 1.00 53.94 264 PRO A C 1
ATOM 1976 O O . PRO A 1 264 ? -7.982 -16.969 19.915 1.00 53.94 264 PRO A O 1
ATOM 1979 N N . GLN A 1 265 ? -7.448 -15.722 21.717 1.00 49.44 265 GLN A N 1
ATOM 1980 C CA . GLN A 1 265 ? -6.835 -16.706 22.633 1.00 49.44 265 GLN A CA 1
ATOM 1981 C C . GLN A 1 265 ? -5.335 -16.477 22.845 1.00 49.44 265 GLN A C 1
ATOM 1983 O O . GLN A 1 265 ? -4.589 -16.293 21.891 1.00 49.44 265 GLN A O 1
ATOM 1988 N N . TRP A 1 266 ? -4.926 -16.584 24.119 1.00 49.50 266 TRP A N 1
ATOM 1989 C CA . TRP A 1 266 ? -3.600 -16.431 24.746 1.00 49.50 266 TRP A CA 1
ATOM 1990 C C . TRP A 1 266 ? -2.435 -17.218 24.092 1.00 49.50 266 TRP A C 1
ATOM 1992 O O . TRP A 1 266 ? -1.731 -17.979 24.757 1.00 49.50 266 TRP A O 1
ATOM 2002 N N . LEU A 1 267 ? -2.221 -17.080 22.787 1.00 46.84 267 LEU A N 1
ATOM 2003 C CA . LEU A 1 267 ? -1.291 -17.883 21.990 1.00 46.84 267 LEU A CA 1
ATOM 2004 C C . LEU A 1 267 ? 0.036 -17.161 21.690 1.00 46.84 267 LEU A C 1
ATOM 2006 O O . LEU A 1 267 ? 0.955 -17.767 21.140 1.00 46.84 267 LEU A O 1
ATOM 2010 N N . GLY A 1 268 ? 0.202 -15.908 22.124 1.00 54.31 268 GLY A N 1
ATOM 2011 C CA . GLY A 1 268 ? 1.472 -15.182 22.043 1.00 54.31 268 GLY A CA 1
ATOM 2012 C C . GLY A 1 268 ? 1.305 -13.664 22.109 1.00 54.31 268 GLY A C 1
ATOM 2013 O O . GLY A 1 268 ? 0.206 -13.146 21.954 1.00 54.31 268 GLY A O 1
ATOM 2014 N N . ASN A 1 269 ? 2.408 -12.941 22.331 1.00 59.75 269 ASN A N 1
ATOM 2015 C CA . ASN A 1 269 ? 2.390 -11.516 22.700 1.00 59.75 269 ASN A CA 1
ATOM 2016 C C . ASN A 1 269 ? 1.762 -10.555 21.661 1.00 59.75 269 ASN A C 1
ATOM 2018 O O . ASN A 1 269 ? 1.333 -9.461 22.047 1.00 59.75 269 ASN A O 1
ATOM 2022 N N . ASP A 1 270 ? 1.615 -10.961 20.393 1.00 65.94 270 ASP A N 1
ATOM 2023 C CA . ASP A 1 270 ? 1.244 -10.049 19.298 1.00 65.94 270 ASP A CA 1
ATOM 2024 C C . ASP A 1 270 ? 0.109 -10.544 18.373 1.00 65.94 270 ASP A C 1
ATOM 2026 O O . ASP A 1 270 ? -0.216 -9.883 17.388 1.00 65.94 270 ASP A O 1
ATOM 2030 N N . GLN A 1 271 ? -0.552 -11.664 18.693 1.00 70.62 271 GLN A N 1
ATOM 2031 C CA . GLN A 1 271 ? -1.658 -12.227 17.895 1.00 70.62 271 GLN A CA 1
ATOM 2032 C C . GLN A 1 271 ? -3.015 -11.584 18.222 1.00 70.62 271 GLN A C 1
ATOM 2034 O O . GLN A 1 271 ? -3.968 -12.256 18.597 1.00 70.62 271 GLN A O 1
ATOM 2039 N N . LYS A 1 272 ? -3.106 -10.263 18.086 1.00 70.88 272 LYS A N 1
ATOM 2040 C CA . LYS A 1 272 ? -4.322 -9.487 18.373 1.00 70.88 272 LYS A CA 1
ATOM 2041 C C . LYS A 1 272 ? -4.594 -8.465 17.281 1.00 70.88 272 LYS A C 1
ATOM 2043 O O . LYS A 1 272 ? -3.657 -7.967 16.660 1.00 70.88 272 LYS A O 1
ATOM 2048 N N . LEU A 1 273 ? -5.866 -8.136 17.071 1.00 78.75 273 LEU A N 1
ATOM 2049 C CA . LEU A 1 273 ? -6.258 -7.000 16.240 1.00 78.75 273 LEU A CA 1
ATOM 2050 C C . LEU A 1 273 ? -6.370 -5.759 17.122 1.00 78.75 273 LEU A C 1
ATOM 2052 O O . LEU A 1 273 ? -7.107 -5.776 18.108 1.00 78.75 273 LEU A O 1
ATOM 2056 N N . VAL A 1 274 ? -5.652 -4.699 16.758 1.00 74.31 274 VAL A N 1
ATOM 2057 C CA . VAL A 1 274 ? -5.712 -3.396 17.424 1.00 74.31 274 VAL A CA 1
ATOM 2058 C C . VAL A 1 274 ? -6.406 -2.402 16.500 1.00 74.31 274 VAL A C 1
ATOM 2060 O O . VAL A 1 274 ? -5.975 -2.206 15.361 1.00 74.31 274 VAL A O 1
ATOM 2063 N N . ILE A 1 275 ? -7.464 -1.772 17.011 1.00 79.25 275 ILE A N 1
ATOM 2064 C CA . ILE A 1 275 ? -8.147 -0.648 16.367 1.00 79.25 275 ILE A CA 1
ATOM 2065 C C . ILE A 1 275 ? -7.993 0.566 17.283 1.00 79.25 275 ILE A C 1
ATOM 2067 O O . ILE A 1 275 ? -8.527 0.563 18.396 1.00 79.25 275 ILE A O 1
ATOM 2071 N N . ASP A 1 276 ? -7.246 1.576 16.827 1.00 67.75 276 ASP A N 1
ATOM 2072 C CA . ASP A 1 276 ? -7.011 2.820 17.567 1.00 67.75 276 ASP A CA 1
ATOM 2073 C C . ASP A 1 276 ? -7.305 4.060 16.711 1.00 67.75 276 ASP A C 1
ATOM 2075 O O . ASP A 1 276 ? -7.030 4.104 15.514 1.00 67.75 276 ASP A O 1
ATOM 2079 N N . ALA A 1 277 ? -7.920 5.076 17.316 1.00 69.56 277 ALA A N 1
ATOM 2080 C CA . ALA A 1 277 ? -8.040 6.390 16.695 1.00 69.56 277 ALA A CA 1
ATOM 2081 C C . ALA A 1 277 ? -6.778 7.199 17.011 1.00 69.56 277 ALA A C 1
ATOM 2083 O O . ALA A 1 277 ? -6.402 7.336 18.176 1.00 69.56 277 ALA A O 1
ATOM 2084 N N . THR A 1 278 ? -6.143 7.763 15.984 1.00 63.34 278 THR A N 1
ATOM 2085 C CA . THR A 1 278 ? -4.908 8.538 16.116 1.00 63.34 278 THR A CA 1
ATOM 2086 C C . THR A 1 278 ? -5.085 9.944 15.531 1.00 63.34 278 THR A C 1
ATOM 2088 O O . THR A 1 278 ? -5.718 10.161 14.496 1.00 63.34 278 THR A O 1
ATOM 2091 N N . ALA A 1 279 ? -4.535 10.942 16.225 1.00 62.03 279 ALA A N 1
ATOM 2092 C CA . ALA A 1 279 ? -4.542 12.325 15.760 1.00 62.03 279 ALA A CA 1
ATOM 2093 C C . ALA A 1 279 ? -3.742 12.475 14.443 1.00 62.03 279 ALA A C 1
ATOM 2095 O O . ALA A 1 279 ? -2.734 11.792 14.265 1.00 62.03 279 ALA A O 1
ATOM 2096 N N . PRO A 1 280 ? -4.104 13.411 13.545 1.00 58.78 280 PRO A N 1
ATOM 2097 C CA . PRO A 1 280 ? -5.154 14.418 13.695 1.00 58.78 280 PRO A CA 1
ATOM 2098 C C . PRO A 1 280 ? -6.556 13.986 13.227 1.00 58.78 280 PRO A C 1
ATOM 2100 O O . PRO A 1 280 ? -7.509 14.677 13.578 1.00 58.78 280 PRO A O 1
ATOM 2103 N N . ASN A 1 281 ? -6.717 12.914 12.439 1.00 63.81 281 ASN A N 1
ATOM 2104 C CA . ASN A 1 281 ? -8.029 12.536 11.883 1.00 63.81 281 ASN A CA 1
ATOM 2105 C C . ASN A 1 281 ? -8.113 11.120 11.270 1.00 63.81 281 ASN A C 1
ATOM 2107 O O . ASN A 1 281 ? -8.896 10.920 10.337 1.00 63.81 281 ASN A O 1
ATOM 2111 N N . HIS A 1 282 ? -7.337 10.139 11.741 1.00 63.69 282 HIS A N 1
ATOM 2112 C CA . HIS A 1 282 ? -7.340 8.793 11.150 1.00 63.69 282 HIS A CA 1
ATOM 2113 C C . HIS A 1 282 ? -7.451 7.676 12.190 1.00 63.69 282 HIS A C 1
ATOM 2115 O O . HIS A 1 282 ? -7.286 7.885 13.387 1.00 63.69 282 HIS A O 1
ATOM 2121 N N . ILE A 1 283 ? -7.777 6.475 11.716 1.00 69.31 283 ILE A N 1
ATOM 2122 C CA . ILE A 1 283 ? -7.871 5.257 12.526 1.00 69.31 283 ILE A CA 1
ATOM 2123 C C . ILE A 1 283 ? -6.782 4.306 12.040 1.00 69.31 283 ILE A C 1
ATOM 2125 O O . ILE A 1 283 ? -6.679 4.066 10.834 1.00 69.31 283 ILE A O 1
ATOM 2129 N N . HIS A 1 284 ? -5.985 3.758 12.952 1.00 69.94 284 HIS A N 1
ATOM 2130 C CA . HIS A 1 284 ? -5.140 2.616 12.645 1.00 69.94 284 HIS A CA 1
ATOM 2131 C C . HIS A 1 284 ? -5.910 1.315 12.862 1.00 69.94 284 HIS A C 1
ATOM 2133 O O . HIS A 1 284 ? -6.600 1.125 13.864 1.00 69.94 284 HIS A O 1
ATOM 2139 N N . VAL A 1 285 ? -5.730 0.394 11.920 1.00 79.50 285 VAL A N 1
ATOM 2140 C CA . VAL A 1 285 ? -6.084 -1.018 12.063 1.00 79.50 285 VAL A CA 1
ATOM 2141 C C . VAL A 1 285 ? -4.797 -1.794 11.846 1.00 79.50 285 VAL A C 1
ATOM 2143 O O . VAL A 1 285 ? -4.223 -1.740 10.759 1.00 79.50 285 VAL A O 1
ATOM 2146 N N . ARG A 1 286 ? -4.306 -2.463 12.887 1.00 74.12 286 ARG A N 1
ATOM 2147 C CA . ARG A 1 286 ? -2.993 -3.120 12.864 1.00 74.12 286 ARG A CA 1
ATOM 2148 C C . ARG A 1 286 ? -2.998 -4.430 13.641 1.00 74.12 286 ARG A C 1
ATOM 2150 O O . ARG A 1 286 ? -3.846 -4.649 14.508 1.00 74.12 286 ARG A O 1
ATOM 2157 N N . ALA A 1 287 ? -2.033 -5.292 13.337 1.00 75.75 287 ALA A N 1
ATOM 2158 C CA . ALA A 1 287 ? -1.721 -6.430 14.191 1.00 75.75 287 ALA A CA 1
ATOM 2159 C C . ALA A 1 287 ? -1.118 -5.951 15.530 1.00 75.75 287 ALA A C 1
ATOM 2161 O O . ALA A 1 287 ? -0.756 -4.779 15.680 1.00 75.75 287 ALA A O 1
ATOM 2162 N N . GLY A 1 288 ? -1.047 -6.846 16.519 1.00 72.56 288 GLY A N 1
ATOM 2163 C CA . GLY A 1 288 ? -0.543 -6.576 17.869 1.00 72.56 288 GLY A CA 1
ATOM 2164 C C . GLY A 1 288 ? 0.893 -6.048 17.912 1.00 72.56 288 GLY A C 1
ATOM 2165 O O . GLY A 1 288 ? 1.513 -5.847 16.882 1.00 72.56 288 GLY A O 1
ATOM 2166 N N . GLY A 1 289 ? 1.440 -5.807 19.105 1.00 71.69 289 GLY A N 1
ATOM 2167 C CA . GLY A 1 289 ? 2.801 -5.278 19.292 1.00 71.69 289 GLY A CA 1
ATOM 2168 C C . GLY A 1 289 ? 2.875 -3.770 19.556 1.00 71.69 289 GLY A C 1
ATOM 2169 O O . GLY A 1 289 ? 1.855 -3.069 19.611 1.00 71.69 289 GLY A O 1
ATOM 2170 N N . THR A 1 290 ? 4.095 -3.276 19.777 1.00 69.12 290 THR A N 1
ATOM 2171 C CA . THR A 1 290 ? 4.390 -1.857 20.036 1.00 69.12 290 THR A CA 1
ATOM 2172 C C . THR A 1 290 ? 4.027 -0.985 18.838 1.00 69.12 290 THR A C 1
ATOM 2174 O O . THR A 1 290 ? 4.339 -1.339 17.707 1.00 69.12 290 THR A O 1
ATOM 2177 N N . ILE A 1 291 ? 3.382 0.157 19.097 1.00 64.50 291 ILE A N 1
ATOM 2178 C CA . ILE A 1 291 ? 3.063 1.161 18.070 1.00 64.50 291 ILE A CA 1
ATOM 2179 C C . ILE A 1 291 ? 4.364 1.595 17.376 1.00 64.50 291 ILE A C 1
ATOM 2181 O O . ILE A 1 291 ? 5.377 1.791 18.050 1.00 64.50 291 ILE A O 1
ATOM 2185 N N . ASP A 1 292 ? 4.327 1.697 16.046 1.00 61.84 292 ASP A N 1
ATOM 2186 C CA . ASP A 1 292 ? 5.436 2.098 15.162 1.00 61.84 292 ASP A CA 1
ATOM 2187 C C . ASP A 1 292 ? 6.677 1.180 15.178 1.00 61.84 292 ASP A C 1
ATOM 2189 O O . ASP A 1 292 ? 7.729 1.527 14.629 1.00 61.84 292 ASP A O 1
ATOM 2193 N N . ALA A 1 293 ? 6.581 0.011 15.817 1.00 64.62 293 ALA A N 1
ATOM 2194 C CA . ALA A 1 293 ? 7.676 -0.947 15.953 1.00 64.62 293 ALA A CA 1
ATOM 2195 C C . ALA A 1 293 ? 7.177 -2.397 16.060 1.00 64.62 293 ALA A C 1
ATOM 2197 O O . ALA A 1 293 ? 7.841 -3.225 16.691 1.00 64.62 293 ALA A O 1
ATOM 2198 N N . SER A 1 294 ? 5.998 -2.712 15.516 1.00 68.25 294 SER A N 1
ATOM 2199 C CA . SER A 1 294 ? 5.501 -4.082 15.562 1.00 68.25 294 SER A CA 1
ATOM 2200 C C . SER A 1 294 ? 6.259 -4.982 14.580 1.00 68.25 294 SER A C 1
ATOM 2202 O O . SER A 1 294 ? 6.789 -4.551 13.556 1.00 68.25 294 SER A O 1
ATOM 2204 N N . THR A 1 295 ? 6.358 -6.265 14.926 1.00 70.50 295 THR A N 1
ATOM 2205 C CA . THR A 1 295 ? 6.817 -7.323 14.014 1.00 70.50 295 THR A CA 1
ATOM 2206 C C . THR A 1 295 ? 5.678 -8.253 13.599 1.00 70.50 295 THR A C 1
ATOM 2208 O O . THR A 1 295 ? 5.937 -9.306 13.021 1.00 70.50 295 THR A O 1
ATOM 2211 N N . ALA A 1 296 ? 4.437 -7.925 13.961 1.00 71.31 296 ALA A N 1
ATOM 2212 C CA . ALA A 1 296 ? 3.267 -8.734 13.660 1.00 71.31 296 ALA A CA 1
ATOM 2213 C C . ALA A 1 296 ? 2.646 -8.325 12.321 1.00 71.31 296 ALA A C 1
ATOM 2215 O O . ALA A 1 296 ? 2.489 -7.142 12.026 1.00 71.31 296 ALA A O 1
ATOM 2216 N N . ASP A 1 297 ? 2.246 -9.318 11.530 1.00 71.81 297 ASP A N 1
ATOM 2217 C CA . ASP A 1 297 ? 1.603 -9.100 10.237 1.00 71.81 297 ASP A CA 1
ATOM 2218 C C . ASP A 1 297 ? 0.071 -9.122 10.383 1.00 71.81 297 ASP A C 1
ATOM 2220 O O . ASP A 1 297 ? -0.492 -10.060 10.954 1.00 71.81 297 ASP A O 1
ATOM 2224 N N . LEU A 1 298 ? -0.622 -8.111 9.840 1.00 74.88 298 LEU A N 1
ATOM 2225 C CA . LEU A 1 298 ? -2.081 -8.131 9.681 1.00 74.88 298 LEU A CA 1
ATOM 2226 C C . LEU A 1 298 ? -2.430 -8.736 8.318 1.00 74.88 298 LEU A C 1
ATOM 2228 O O . LEU A 1 298 ? -2.129 -8.140 7.286 1.00 74.88 298 LEU A O 1
ATOM 2232 N N . ILE A 1 299 ? -3.076 -9.902 8.313 1.00 68.38 299 ILE A N 1
ATOM 2233 C CA . ILE A 1 299 ? -3.497 -10.607 7.094 1.00 68.38 299 ILE A CA 1
ATOM 2234 C C . ILE A 1 299 ? -4.991 -10.351 6.858 1.00 68.38 299 ILE A C 1
ATOM 2236 O O . ILE A 1 299 ? -5.823 -10.692 7.698 1.00 68.38 299 ILE A O 1
ATOM 2240 N N . LEU A 1 300 ? -5.342 -9.765 5.711 1.00 68.06 300 LEU A N 1
ATOM 2241 C CA . LEU A 1 300 ? -6.721 -9.527 5.280 1.00 68.06 300 LEU A CA 1
ATOM 2242 C C . LEU A 1 300 ? -7.091 -10.519 4.160 1.00 68.06 300 LEU A C 1
ATOM 2244 O O . LEU A 1 300 ? -6.520 -10.497 3.072 1.00 68.06 300 LEU A O 1
ATOM 2248 N N . GLY A 1 301 ? -8.057 -11.402 4.421 1.00 61.50 301 GLY A N 1
ATOM 2249 C CA . GLY A 1 301 ? -8.454 -12.481 3.503 1.00 61.50 301 GLY A CA 1
ATOM 2250 C C . GLY A 1 301 ? -8.004 -13.869 3.975 1.00 61.50 301 GLY A C 1
ATOM 2251 O O . GLY A 1 301 ? -7.507 -14.027 5.085 1.00 61.50 301 GLY A O 1
ATOM 2252 N N . GLY A 1 302 ? -8.226 -14.900 3.155 1.00 53.31 302 GLY A N 1
ATOM 2253 C CA . GLY A 1 302 ? -7.794 -16.265 3.479 1.00 53.31 302 GLY A CA 1
ATOM 2254 C C . GLY A 1 302 ? -6.273 -16.437 3.377 1.00 53.31 302 GLY A C 1
ATOM 2255 O O . GLY A 1 302 ? -5.612 -15.667 2.677 1.00 53.31 302 GLY A O 1
ATOM 2256 N N . GLU A 1 303 ? -5.738 -17.493 4.002 1.00 53.62 303 GLU A N 1
ATOM 2257 C CA . GLU A 1 303 ? -4.293 -17.821 4.066 1.00 53.62 303 GLU A CA 1
ATOM 2258 C C . GLU A 1 303 ? -3.601 -17.929 2.691 1.00 53.62 303 GLU A C 1
ATOM 2260 O O . GLU A 1 303 ? -2.386 -17.805 2.588 1.00 53.62 303 GLU A O 1
ATOM 2265 N N . ASN A 1 304 ? -4.382 -18.134 1.624 1.00 49.91 304 ASN A N 1
ATOM 2266 C CA . ASN A 1 304 ? -3.900 -18.252 0.242 1.00 49.91 304 ASN A CA 1
ATOM 2267 C C . ASN A 1 304 ? -4.040 -16.955 -0.581 1.00 49.91 304 ASN A C 1
ATOM 2269 O O . ASN A 1 304 ? -3.772 -16.960 -1.779 1.00 49.91 304 ASN A O 1
ATOM 2273 N N . THR A 1 305 ? -4.576 -15.880 0.007 1.00 52.28 305 THR A N 1
ATOM 2274 C CA . THR A 1 305 ? -4.792 -14.582 -0.669 1.00 52.28 305 THR A CA 1
ATOM 2275 C C . THR A 1 305 ? -3.947 -13.444 -0.088 1.00 52.28 305 THR A C 1
ATOM 2277 O O . THR A 1 305 ? -3.763 -12.448 -0.779 1.00 52.28 305 THR A O 1
ATOM 2280 N N . ASN A 1 306 ? -3.400 -13.613 1.126 1.00 53.28 306 ASN A N 1
ATOM 2281 C CA . ASN A 1 306 ? -2.289 -12.854 1.725 1.00 53.28 306 ASN A CA 1
ATOM 2282 C C . ASN A 1 306 ? -2.230 -11.344 1.440 1.00 53.28 306 ASN A C 1
ATOM 2284 O O . ASN A 1 306 ? -1.154 -10.832 1.136 1.00 53.28 306 ASN A O 1
ATOM 2288 N N . VAL A 1 307 ? -3.329 -10.597 1.614 1.00 55.88 307 VAL A N 1
ATOM 2289 C CA . VAL A 1 307 ? -3.222 -9.130 1.695 1.00 55.88 307 VAL A CA 1
ATOM 2290 C C . VAL A 1 307 ? -2.627 -8.791 3.059 1.00 55.88 307 VAL A C 1
ATOM 2292 O O . VAL A 1 307 ? -3.337 -8.659 4.052 1.00 55.88 307 VAL A O 1
ATOM 2295 N N . VAL A 1 308 ? -1.302 -8.723 3.113 1.00 57.28 308 VAL A N 1
ATOM 2296 C CA . VAL A 1 308 ? -0.559 -8.329 4.313 1.00 57.28 308 VAL A CA 1
ATOM 2297 C C . VAL A 1 308 ? -0.520 -6.804 4.392 1.00 57.28 308 VAL A C 1
ATOM 2299 O O . VAL A 1 308 ? -0.264 -6.155 3.383 1.00 57.28 308 VAL A O 1
ATOM 2302 N N . VAL A 1 309 ? -0.757 -6.240 5.576 1.00 58.84 309 VAL A N 1
ATOM 2303 C CA . VAL A 1 309 ? -0.446 -4.847 5.931 1.00 58.84 309 VAL A CA 1
ATOM 2304 C C . VAL A 1 309 ? 0.498 -4.909 7.133 1.00 58.84 309 VAL A C 1
ATOM 2306 O O . VAL A 1 309 ? 0.094 -5.317 8.219 1.00 58.84 309 VAL A O 1
ATOM 2309 N N . SER A 1 310 ? 1.771 -4.573 6.922 1.00 59.41 310 SER A N 1
ATOM 2310 C CA . SER A 1 310 ? 2.834 -4.652 7.938 1.00 59.41 310 SER A CA 1
ATOM 2311 C C . SER A 1 310 ? 3.438 -3.264 8.152 1.00 59.41 310 SER A C 1
ATOM 2313 O O . SER A 1 310 ? 3.599 -2.527 7.181 1.00 59.41 310 SER A O 1
ATOM 2315 N N . ASP A 1 311 ? 3.742 -2.902 9.399 1.00 54.91 311 ASP A N 1
ATOM 2316 C CA . ASP A 1 311 ? 4.456 -1.672 9.781 1.00 54.91 311 ASP A CA 1
ATOM 2317 C C . ASP A 1 311 ? 5.957 -1.920 10.011 1.00 54.91 311 ASP A C 1
ATOM 2319 O O . ASP A 1 311 ? 6.697 -0.994 10.360 1.00 54.91 311 ASP A O 1
ATOM 2323 N N . GLY A 1 312 ? 6.430 -3.152 9.795 1.00 56.06 312 GLY A N 1
ATOM 2324 C CA . GLY A 1 312 ? 7.834 -3.502 9.934 1.00 56.06 312 GLY A CA 1
ATOM 2325 C C . GLY A 1 312 ? 8.703 -2.557 9.102 1.00 56.06 312 GLY A C 1
ATOM 2326 O O . GLY A 1 312 ? 8.553 -2.472 7.886 1.00 56.06 312 GLY A O 1
ATOM 2327 N N . GLN A 1 313 ? 9.628 -1.848 9.761 1.00 56.75 313 GLN A N 1
ATOM 2328 C CA . GLN A 1 313 ? 10.493 -0.820 9.152 1.00 56.75 313 GLN A CA 1
ATOM 2329 C C . GLN A 1 313 ? 9.776 0.489 8.732 1.00 56.75 313 GLN A C 1
ATOM 2331 O O . GLN A 1 313 ? 10.330 1.231 7.924 1.00 56.75 313 GLN A O 1
ATOM 2336 N N . GLN A 1 314 ? 8.588 0.800 9.272 1.00 55.91 314 GLN A N 1
ATOM 2337 C CA . GLN A 1 314 ? 7.784 1.997 8.945 1.00 55.91 314 GLN A CA 1
ATOM 2338 C C . GLN A 1 314 ? 7.314 2.064 7.476 1.00 55.91 314 GLN A C 1
ATOM 2340 O O . GLN A 1 314 ? 7.109 3.150 6.931 1.00 55.91 314 GLN A O 1
ATOM 2345 N N . SER A 1 315 ? 7.150 0.919 6.806 1.00 52.09 315 SER A N 1
ATOM 2346 C CA . SER A 1 315 ? 6.716 0.857 5.405 1.00 52.09 315 SER A CA 1
ATOM 2347 C C . SER A 1 315 ? 5.526 -0.076 5.232 1.00 52.09 315 SER A C 1
ATOM 2349 O O . SER A 1 315 ? 5.610 -1.246 5.587 1.00 52.09 315 SER A O 1
ATOM 2351 N N . VAL A 1 316 ? 4.434 0.429 4.646 1.00 51.97 316 VAL A N 1
ATOM 2352 C CA . VAL A 1 316 ? 3.249 -0.379 4.328 1.00 51.97 316 VAL A CA 1
ATOM 2353 C C . VAL A 1 316 ? 3.516 -1.191 3.064 1.00 51.97 316 VAL A C 1
ATOM 2355 O O . VAL A 1 316 ? 3.605 -0.639 1.966 1.00 51.97 316 VAL A O 1
ATOM 2358 N N . VAL A 1 317 ? 3.616 -2.511 3.214 1.00 53.94 317 VAL A N 1
ATOM 2359 C CA . VAL A 1 317 ? 3.795 -3.447 2.095 1.00 53.94 317 VAL A CA 1
ATOM 2360 C C . VAL A 1 317 ? 2.499 -4.207 1.851 1.00 53.94 317 VAL A C 1
ATOM 2362 O O . VAL A 1 317 ? 2.096 -4.959 2.727 1.00 53.94 317 VAL A O 1
ATOM 2365 N N . ILE A 1 318 ? 1.903 -4.080 0.659 1.00 57.72 318 ILE A N 1
ATOM 2366 C CA . ILE A 1 318 ? 0.815 -4.957 0.191 1.00 57.72 318 ILE A CA 1
ATOM 2367 C C . ILE A 1 318 ? 1.450 -6.107 -0.596 1.00 57.72 318 ILE A C 1
ATOM 2369 O O . ILE A 1 318 ? 2.048 -5.882 -1.649 1.00 57.72 318 ILE A O 1
ATOM 2373 N N . LYS A 1 319 ? 1.351 -7.332 -0.075 1.00 50.62 319 LYS A N 1
ATOM 2374 C CA . LYS A 1 319 ? 1.823 -8.554 -0.749 1.00 50.62 319 LYS A CA 1
ATOM 2375 C C . LYS A 1 319 ? 0.638 -9.284 -1.386 1.00 50.62 319 LYS A C 1
ATOM 2377 O O . LYS A 1 319 ? -0.491 -9.140 -0.939 1.00 50.62 319 LYS A O 1
ATOM 2382 N N . GLY A 1 320 ? 0.898 -10.045 -2.442 1.00 48.34 320 GLY A N 1
ATOM 2383 C CA . GLY A 1 320 ? -0.057 -10.974 -3.035 1.00 48.34 320 GLY A CA 1
ATOM 2384 C C . GLY A 1 320 ? 0.706 -12.084 -3.747 1.00 48.34 320 GLY A C 1
ATOM 2385 O O . GLY A 1 320 ? 1.741 -11.823 -4.357 1.00 48.34 320 GLY A O 1
ATOM 2386 N N . ASP A 1 321 ? 0.213 -13.318 -3.672 1.00 42.25 321 ASP A N 1
ATOM 2387 C CA . ASP A 1 321 ? 0.965 -14.506 -4.109 1.00 42.25 321 ASP A CA 1
ATOM 2388 C C . ASP A 1 321 ? 1.184 -14.580 -5.640 1.00 42.25 321 ASP A C 1
ATOM 2390 O O . ASP A 1 321 ? 1.957 -15.411 -6.107 1.00 42.25 321 ASP A O 1
ATOM 2394 N N . ASN A 1 322 ? 0.538 -13.706 -6.430 1.00 48.41 322 ASN A N 1
ATOM 2395 C CA . ASN A 1 322 ? 0.614 -13.670 -7.900 1.00 48.41 322 ASN A CA 1
ATOM 2396 C C . ASN A 1 322 ? 0.544 -12.238 -8.500 1.00 48.41 322 ASN A C 1
ATOM 2398 O O . ASN A 1 322 ? -0.231 -12.004 -9.429 1.00 48.41 322 ASN A O 1
ATOM 2402 N N . GLY A 1 323 ? 1.316 -11.258 -8.001 1.00 42.97 323 GLY A N 1
ATOM 2403 C CA . GLY A 1 323 ? 1.296 -9.891 -8.559 1.00 42.97 323 GLY A CA 1
ATOM 2404 C C . GLY A 1 323 ? 2.445 -8.960 -8.140 1.00 42.97 323 GLY A C 1
ATOM 2405 O O . GLY A 1 323 ? 3.004 -9.094 -7.060 1.00 42.97 323 GLY A O 1
ATOM 2406 N N . GLU A 1 324 ? 2.778 -8.041 -9.051 1.00 47.72 324 GLU A N 1
ATOM 2407 C CA . GLU A 1 324 ? 3.888 -7.071 -9.115 1.00 47.72 324 GLU A CA 1
ATOM 2408 C C . GLU A 1 324 ? 4.067 -6.148 -7.885 1.00 47.72 324 GLU A C 1
ATOM 2410 O O . GLU A 1 324 ? 3.104 -5.674 -7.285 1.00 47.72 324 GLU A O 1
ATOM 2415 N N . PHE A 1 325 ? 5.334 -5.885 -7.531 1.00 50.38 325 PHE A N 1
ATOM 2416 C CA . PHE A 1 325 ? 5.774 -5.140 -6.343 1.00 50.38 325 PHE A CA 1
ATOM 2417 C C . PHE A 1 325 ? 5.557 -3.617 -6.455 1.00 50.38 325 PHE A C 1
ATOM 2419 O O . PHE A 1 325 ? 5.925 -3.001 -7.453 1.00 50.38 325 PHE A O 1
ATOM 2426 N N . LEU A 1 326 ? 5.076 -2.989 -5.373 1.00 53.06 326 LEU A N 1
ATOM 2427 C CA . LEU A 1 326 ? 4.895 -1.536 -5.237 1.00 53.06 326 LEU A CA 1
ATOM 2428 C C . LEU A 1 326 ? 5.709 -0.974 -4.053 1.00 53.06 326 LEU A C 1
ATOM 2430 O O . LEU A 1 326 ? 5.146 -0.793 -2.979 1.00 53.06 326 LEU A O 1
ATOM 2434 N N . HIS A 1 327 ? 7.009 -0.683 -4.235 1.00 52.44 327 HIS A N 1
ATOM 2435 C CA . HIS A 1 327 ? 7.716 0.379 -3.481 1.00 52.44 327 HIS A CA 1
ATOM 2436 C C . HIS A 1 327 ? 9.133 0.684 -4.029 1.00 52.44 327 HIS A C 1
ATOM 2438 O O . HIS A 1 327 ? 9.988 -0.200 -4.058 1.00 52.44 327 HIS A O 1
ATOM 2444 N N . TYR A 1 328 ? 9.427 1.959 -4.331 1.00 44.16 328 TYR A N 1
ATOM 2445 C CA . TYR A 1 328 ? 10.767 2.560 -4.193 1.00 44.16 328 TYR A CA 1
ATOM 2446 C C . TYR A 1 328 ? 10.633 3.953 -3.556 1.00 44.16 328 TYR A C 1
ATOM 2448 O O . TYR A 1 328 ? 9.749 4.732 -3.906 1.00 44.16 328 TYR A O 1
ATOM 2456 N N . VAL A 1 329 ? 11.512 4.250 -2.604 1.00 46.25 329 VAL A N 1
ATOM 2457 C CA . VAL A 1 329 ? 11.495 5.438 -1.741 1.00 46.25 329 VAL A CA 1
ATOM 2458 C C . VAL A 1 329 ? 11.866 6.727 -2.495 1.00 46.25 329 VAL A C 1
ATOM 2460 O O . VAL A 1 329 ? 13.044 7.019 -2.683 1.00 46.25 329 VAL A O 1
ATOM 2463 N N . SER A 1 330 ? 10.883 7.556 -2.874 1.00 45.62 330 SER A N 1
ATOM 2464 C CA . SER A 1 330 ? 11.060 9.021 -2.960 1.00 45.62 330 SER A CA 1
ATOM 2465 C C . SER A 1 330 ? 9.718 9.775 -2.929 1.00 45.62 330 SER A C 1
ATOM 2467 O O . SER A 1 330 ? 8.678 9.230 -3.279 1.00 45.62 330 SER A O 1
ATOM 2469 N N . ALA A 1 331 ? 9.756 11.025 -2.462 1.00 49.53 331 ALA A N 1
ATOM 2470 C CA . ALA A 1 331 ? 8.675 11.801 -1.838 1.00 49.53 331 ALA A CA 1
ATOM 2471 C C . ALA A 1 331 ? 7.443 12.211 -2.688 1.00 49.53 331 ALA A C 1
ATOM 2473 O O . ALA A 1 331 ? 6.769 13.171 -2.327 1.00 49.53 331 ALA A O 1
ATOM 2474 N N . ASN A 1 332 ? 7.110 11.525 -3.783 1.00 42.78 332 ASN A N 1
ATOM 2475 C CA . ASN A 1 332 ? 5.943 11.860 -4.604 1.00 42.78 332 ASN A CA 1
ATOM 2476 C C . ASN A 1 332 ? 5.059 10.625 -4.823 1.00 42.78 332 ASN A C 1
ATOM 2478 O O . ASN A 1 332 ? 5.528 9.616 -5.339 1.00 42.78 332 ASN A O 1
ATOM 2482 N N . ASN A 1 333 ? 3.775 10.723 -4.456 1.00 44.31 333 ASN A N 1
ATOM 2483 C CA . ASN A 1 333 ? 2.750 9.699 -4.686 1.00 44.31 333 ASN A CA 1
ATOM 2484 C C . ASN A 1 333 ? 2.661 9.331 -6.175 1.00 44.31 333 ASN A C 1
ATOM 2486 O O . ASN A 1 333 ? 1.958 9.996 -6.939 1.00 44.31 333 ASN A O 1
ATOM 2490 N N . GLN A 1 334 ? 3.342 8.263 -6.587 1.00 43.34 334 GLN A N 1
ATOM 2491 C CA . GLN A 1 334 ? 3.267 7.745 -7.947 1.00 43.34 334 GLN A CA 1
ATOM 2492 C C . GLN A 1 334 ? 2.893 6.264 -7.908 1.00 43.34 334 GLN A C 1
ATOM 2494 O O . GLN A 1 334 ? 3.630 5.416 -7.414 1.00 43.34 334 GLN A O 1
ATOM 2499 N N . ILE A 1 335 ? 1.690 5.980 -8.402 1.00 51.75 335 ILE A N 1
ATOM 2500 C CA . ILE A 1 335 ? 1.144 4.635 -8.553 1.00 51.75 335 ILE A CA 1
ATOM 2501 C C . ILE A 1 335 ? 1.730 4.075 -9.856 1.00 51.75 335 ILE A C 1
ATOM 2503 O O . ILE A 1 335 ? 1.451 4.617 -10.923 1.00 51.75 335 ILE A O 1
ATOM 2507 N N . ALA A 1 336 ? 2.531 3.011 -9.739 1.00 50.75 336 ALA A N 1
ATOM 2508 C CA . ALA A 1 336 ? 3.154 2.225 -10.810 1.00 50.75 336 ALA A CA 1
ATOM 2509 C C . ALA A 1 336 ? 4.319 2.885 -11.582 1.00 50.75 336 ALA A C 1
ATOM 2511 O O . ALA A 1 336 ? 4.137 3.666 -12.514 1.00 50.75 336 ALA A O 1
ATOM 2512 N N . THR A 1 337 ? 5.544 2.445 -11.290 1.00 47.25 337 THR A N 1
ATOM 2513 C CA . THR A 1 337 ? 6.577 2.322 -12.325 1.00 47.25 337 THR A CA 1
ATOM 2514 C C . THR A 1 337 ? 6.445 0.933 -12.931 1.00 47.25 337 THR A C 1
ATOM 2516 O O . THR A 1 337 ? 6.658 -0.047 -12.226 1.00 47.25 337 THR A O 1
ATOM 2519 N N . ILE A 1 338 ? 6.098 0.856 -14.219 1.00 55.62 338 ILE A N 1
ATOM 2520 C CA . ILE A 1 338 ? 6.204 -0.369 -15.023 1.00 55.62 338 ILE A CA 1
ATOM 2521 C C . ILE A 1 338 ? 7.640 -0.877 -14.845 1.00 55.62 338 ILE A C 1
ATOM 2523 O O . ILE A 1 338 ? 8.574 -0.207 -15.295 1.00 55.62 338 ILE A O 1
ATOM 2527 N N . GLY A 1 339 ? 7.826 -2.003 -14.149 1.00 48.38 339 GLY A N 1
ATOM 2528 C CA . GLY A 1 339 ? 9.150 -2.510 -13.759 1.00 48.38 339 GLY A CA 1
ATOM 2529 C C . GLY A 1 339 ? 10.110 -2.750 -14.932 1.00 48.38 339 GLY A C 1
ATOM 2530 O O . GLY A 1 339 ? 11.324 -2.764 -14.745 1.00 48.38 339 GLY A O 1
ATOM 2531 N N . ASP A 1 340 ? 9.586 -2.832 -16.156 1.00 50.72 340 ASP A N 1
ATOM 2532 C CA . ASP A 1 340 ? 10.374 -2.958 -17.385 1.00 50.72 340 ASP A CA 1
ATOM 2533 C C . ASP A 1 340 ? 10.951 -1.629 -17.917 1.00 50.72 340 ASP A C 1
ATOM 2535 O O . ASP A 1 340 ? 11.761 -1.643 -18.845 1.00 50.72 340 ASP A O 1
ATOM 2539 N N . ILE A 1 341 ? 10.580 -0.472 -17.352 1.00 54.94 341 ILE A N 1
ATOM 2540 C CA . ILE A 1 341 ? 11.040 0.853 -17.821 1.00 54.94 341 ILE A CA 1
ATOM 2541 C C . ILE A 1 341 ? 11.997 1.537 -16.825 1.00 54.94 341 ILE A C 1
ATOM 2543 O O . ILE A 1 341 ? 12.752 2.427 -17.212 1.00 54.94 341 ILE A O 1
ATOM 2547 N N . SER A 1 342 ? 12.059 1.120 -15.556 1.00 52.91 342 SER A N 1
ATOM 2548 C CA . SER A 1 342 ? 12.789 1.874 -14.520 1.00 52.91 342 SER A CA 1
ATOM 2549 C C . SER A 1 342 ? 14.263 1.502 -14.303 1.00 52.91 342 SER A C 1
ATOM 2551 O O . SER A 1 342 ? 14.908 2.140 -13.478 1.00 52.91 342 SER A O 1
ATOM 2553 N N . ASN A 1 343 ? 14.838 0.542 -15.039 1.00 53.19 343 ASN A N 1
ATOM 2554 C CA . ASN A 1 343 ? 16.277 0.218 -14.935 1.00 53.19 343 ASN A CA 1
ATOM 2555 C C . ASN A 1 343 ? 17.132 0.648 -16.135 1.00 53.19 343 ASN A C 1
ATOM 2557 O O . ASN A 1 343 ? 18.338 0.404 -16.150 1.00 53.19 343 ASN A O 1
ATOM 2561 N N . ALA A 1 344 ? 16.550 1.324 -17.123 1.00 57.62 344 ALA A N 1
ATOM 2562 C CA . ALA A 1 344 ? 17.310 1.929 -18.205 1.00 57.62 344 ALA A CA 1
ATOM 2563 C C . ALA A 1 344 ? 16.785 3.341 -18.440 1.00 57.62 344 ALA A C 1
ATOM 2565 O O . ALA A 1 344 ? 15.881 3.544 -19.244 1.00 57.62 344 ALA A O 1
ATOM 2566 N N . THR A 1 345 ? 17.368 4.338 -17.766 1.00 70.81 345 THR A N 1
ATOM 2567 C CA . THR A 1 345 ? 17.355 5.691 -18.333 1.00 70.81 345 THR A CA 1
ATOM 2568 C C . THR A 1 345 ? 17.914 5.564 -19.748 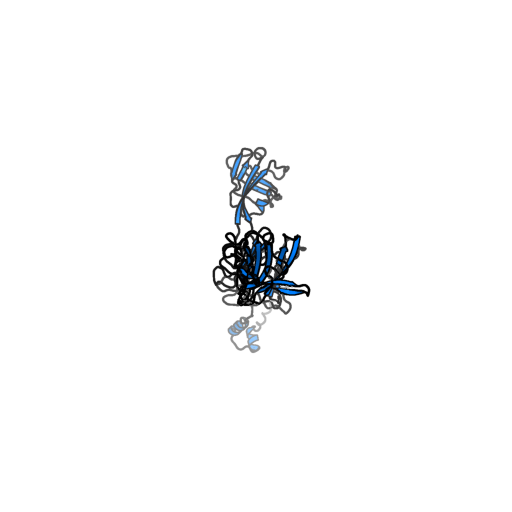1.00 70.81 345 THR A C 1
ATOM 2570 O O . THR A 1 345 ? 19.049 5.096 -19.873 1.00 70.81 345 THR A O 1
ATOM 2573 N N . PRO A 1 346 ? 17.154 5.886 -20.806 1.00 79.00 346 PRO A N 1
ATOM 2574 C CA . PRO A 1 346 ? 17.664 5.777 -22.161 1.00 79.00 346 PRO A CA 1
ATOM 2575 C C . PRO A 1 346 ? 18.874 6.710 -22.290 1.00 79.00 346 PRO A C 1
ATOM 2577 O O . PRO A 1 346 ? 18.735 7.927 -22.179 1.00 79.00 346 PRO A O 1
ATOM 2580 N N . VAL A 1 347 ? 20.072 6.138 -22.435 1.00 89.12 347 VAL A N 1
ATOM 2581 C CA . VAL A 1 347 ? 21.318 6.896 -22.591 1.00 89.12 347 VAL A CA 1
ATOM 2582 C C . VAL A 1 347 ? 21.715 6.853 -24.053 1.00 89.12 347 VAL A C 1
ATOM 2584 O O . VAL A 1 347 ? 21.902 5.778 -24.626 1.00 89.12 347 VAL A O 1
ATOM 2587 N N . GLU A 1 348 ? 21.871 8.031 -24.641 1.00 94.44 348 GLU A N 1
ATOM 2588 C CA . GLU A 1 348 ? 22.473 8.160 -25.956 1.00 94.44 348 GLU A CA 1
ATOM 2589 C C . GLU A 1 348 ? 23.959 7.789 -25.877 1.00 94.44 348 GLU A C 1
ATOM 2591 O O . GLU A 1 348 ? 24.737 8.397 -25.142 1.00 94.44 348 GLU A O 1
ATOM 2596 N N . THR A 1 349 ? 24.343 6.751 -26.615 1.00 96.50 349 THR A N 1
ATOM 2597 C CA . THR A 1 349 ? 25.693 6.187 -26.611 1.00 96.50 349 THR A CA 1
ATOM 2598 C C . THR A 1 349 ? 26.298 6.320 -27.997 1.00 96.50 349 THR A C 1
ATOM 2600 O O . THR A 1 349 ? 25.761 5.788 -28.968 1.00 96.50 349 THR A O 1
ATOM 2603 N N . SER A 1 350 ? 27.428 7.015 -28.100 1.00 97.38 350 SER A N 1
ATOM 2604 C CA . SER A 1 350 ? 28.198 7.085 -29.344 1.00 97.38 350 SER A CA 1
ATOM 2605 C C . SER A 1 350 ? 28.823 5.733 -29.687 1.00 97.38 350 SER A C 1
ATOM 2607 O O . SER A 1 350 ? 29.257 4.997 -28.799 1.00 97.38 350 SER A O 1
ATOM 2609 N N . PHE A 1 351 ? 28.923 5.421 -30.977 1.00 96.56 351 PHE A N 1
ATOM 2610 C CA . PHE A 1 351 ? 29.612 4.224 -31.457 1.00 96.56 351 PHE A CA 1
ATOM 2611 C C . PHE A 1 351 ? 30.451 4.524 -32.699 1.00 96.56 351 PHE A C 1
ATOM 2613 O O . PHE A 1 351 ? 30.211 5.486 -33.425 1.00 96.56 351 PHE A O 1
ATOM 2620 N N . THR A 1 352 ? 31.475 3.702 -32.928 1.00 94.62 352 THR A N 1
ATOM 2621 C CA . THR A 1 352 ? 32.303 3.802 -34.131 1.00 94.62 352 THR A CA 1
ATOM 2622 C C . THR A 1 352 ? 31.533 3.264 -35.326 1.00 94.62 352 THR A C 1
ATOM 2624 O O . THR A 1 352 ? 31.118 2.105 -35.327 1.00 94.62 352 THR A O 1
ATOM 2627 N N . ILE A 1 353 ? 31.387 4.094 -36.355 1.00 95.81 353 ILE A N 1
ATOM 2628 C CA . ILE A 1 353 ? 30.726 3.705 -37.597 1.00 95.81 353 ILE A CA 1
ATOM 2629 C C . ILE A 1 353 ? 31.727 2.971 -38.478 1.00 95.81 353 ILE A C 1
ATOM 2631 O O . ILE A 1 353 ? 32.710 3.556 -38.932 1.00 95.81 353 ILE A O 1
ATOM 2635 N N . ASN A 1 354 ? 31.456 1.696 -38.743 1.00 94.00 354 ASN A N 1
ATOM 2636 C CA . ASN A 1 354 ? 32.104 0.986 -39.838 1.00 94.00 354 ASN A CA 1
ATOM 2637 C C . ASN A 1 354 ? 31.218 1.119 -41.075 1.00 94.00 354 ASN A C 1
ATOM 2639 O O . ASN A 1 354 ? 29.997 1.071 -40.979 1.00 94.00 354 ASN A O 1
ATOM 2643 N N . GLY A 1 355 ? 31.817 1.300 -42.240 1.00 94.38 355 GLY A N 1
ATOM 2644 C CA . GLY A 1 355 ? 31.085 1.465 -43.486 1.00 94.38 355 GLY A CA 1
ATOM 2645 C C . GLY A 1 355 ? 32.026 1.390 -44.670 1.00 94.38 355 GLY A C 1
ATOM 2646 O O . GLY A 1 355 ? 33.244 1.291 -44.501 1.00 94.38 355 GLY A O 1
ATOM 2647 N N . GLY A 1 356 ? 31.464 1.392 -45.869 1.00 96.31 356 GLY A N 1
ATOM 2648 C CA . GLY A 1 356 ? 32.254 1.276 -47.082 1.00 96.31 356 GLY A CA 1
ATOM 2649 C C . GLY A 1 356 ? 31.402 1.046 -48.314 1.00 96.31 356 GLY A C 1
ATOM 2650 O O . GLY A 1 356 ? 30.196 1.279 -48.310 1.00 96.31 356 GLY A O 1
ATOM 2651 N N . ALA A 1 357 ? 32.051 0.568 -49.370 1.00 97.75 357 ALA A N 1
ATOM 2652 C CA . ALA A 1 357 ? 31.404 0.210 -50.627 1.00 97.75 357 ALA A CA 1
ATOM 2653 C C . ALA A 1 357 ? 31.629 -1.272 -50.946 1.00 97.75 357 ALA A C 1
ATOM 2655 O O . ALA A 1 357 ? 32.644 -1.845 -50.556 1.00 97.75 357 ALA A O 1
ATOM 2656 N N . LEU A 1 358 ? 30.711 -1.920 -51.661 1.00 97.62 358 LEU A N 1
ATOM 2657 C CA . LEU A 1 358 ? 30.888 -3.325 -52.060 1.00 97.62 358 LEU A CA 1
ATOM 2658 C C . LEU A 1 358 ? 31.940 -3.540 -53.162 1.00 97.62 358 LEU A C 1
ATOM 2660 O O . LEU A 1 358 ? 32.403 -4.666 -53.344 1.00 97.62 358 LEU A O 1
ATOM 2664 N N . GLY A 1 359 ? 32.311 -2.493 -53.900 1.00 96.88 359 GLY A N 1
ATOM 2665 C CA . GLY A 1 359 ? 33.399 -2.518 -54.875 1.00 96.88 359 GLY A CA 1
ATOM 2666 C C . GLY A 1 359 ? 34.713 -2.030 -54.266 1.00 96.88 359 GLY A C 1
ATOM 2667 O O . GLY A 1 359 ? 35.215 -2.574 -53.281 1.00 96.88 359 GLY A O 1
ATOM 2668 N N . THR A 1 360 ? 35.314 -1.009 -54.875 1.00 97.81 360 THR A N 1
ATOM 2669 C CA . THR A 1 360 ? 36.523 -0.376 -54.328 1.00 97.81 360 THR A CA 1
ATOM 2670 C C . THR A 1 360 ? 36.160 0.490 -53.127 1.00 97.81 360 THR A C 1
ATOM 2672 O O . THR A 1 360 ? 35.241 1.296 -53.230 1.00 97.81 360 THR A O 1
ATOM 2675 N N . GLN A 1 361 ? 36.886 0.359 -52.015 1.00 97.81 361 GLN A N 1
ATOM 2676 C CA . GLN A 1 361 ? 36.618 1.154 -50.813 1.00 97.81 361 GLN A CA 1
ATOM 2677 C C . GLN A 1 361 ? 36.881 2.648 -51.039 1.00 97.81 361 GLN A C 1
ATOM 2679 O O . GLN A 1 361 ? 37.838 2.980 -51.747 1.00 97.81 361 GLN A O 1
ATOM 2684 N N . PRO A 1 362 ? 36.092 3.539 -50.409 1.00 97.44 362 PRO A N 1
ATOM 2685 C CA . PRO A 1 362 ? 36.459 4.939 -50.296 1.00 97.44 362 PRO A CA 1
ATOM 2686 C C . PRO A 1 362 ? 37.793 5.109 -49.558 1.00 97.44 362 PRO A C 1
ATOM 2688 O O . PRO A 1 362 ? 38.144 4.319 -48.678 1.00 97.44 362 PRO A O 1
ATOM 2691 N N . THR A 1 363 ? 38.539 6.151 -49.908 1.00 97.69 363 THR A N 1
ATOM 2692 C CA . THR A 1 363 ? 39.806 6.512 -49.252 1.00 97.69 363 THR A CA 1
ATOM 2693 C C . THR A 1 363 ? 39.709 7.914 -48.679 1.00 97.69 363 THR A C 1
ATOM 2695 O O . THR A 1 363 ? 39.070 8.762 -49.295 1.00 97.69 363 THR A O 1
ATOM 2698 N N . PHE A 1 364 ? 40.397 8.183 -47.572 1.00 97.50 364 PHE A N 1
ATOM 2699 C CA . PHE A 1 364 ? 40.239 9.411 -46.789 1.00 97.50 364 PHE A CA 1
ATOM 2700 C C . PHE A 1 364 ? 41.588 10.087 -46.530 1.00 97.50 364 PHE A C 1
ATOM 2702 O O . PHE A 1 364 ? 42.610 9.406 -46.403 1.00 97.50 364 PHE A O 1
ATOM 2709 N N . ASP A 1 365 ? 41.583 11.413 -46.422 1.00 96.81 365 ASP A N 1
ATOM 2710 C CA . ASP A 1 365 ? 42.684 12.178 -45.841 1.00 96.81 365 ASP A CA 1
ATOM 2711 C C . ASP A 1 365 ? 42.529 12.177 -44.313 1.00 96.81 365 ASP A C 1
ATOM 2713 O O . ASP A 1 365 ? 41.779 12.958 -43.723 1.00 96.81 365 ASP A O 1
ATOM 2717 N N . GLY A 1 366 ? 43.176 11.207 -43.667 1.00 95.44 366 GLY A N 1
ATOM 2718 C CA . GLY A 1 366 ? 43.029 10.954 -42.234 1.00 95.44 366 GLY A CA 1
ATOM 2719 C C . GLY A 1 366 ? 41.878 10.001 -41.891 1.00 95.44 366 GLY A C 1
ATOM 2720 O O . GLY A 1 366 ? 41.538 9.105 -42.663 1.00 95.44 366 GLY A O 1
ATOM 2721 N N . ALA A 1 367 ? 41.333 10.133 -40.678 1.00 93.56 367 ALA A N 1
ATOM 2722 C CA . ALA A 1 367 ? 40.237 9.287 -40.201 1.00 93.56 367 ALA A CA 1
ATOM 2723 C C . A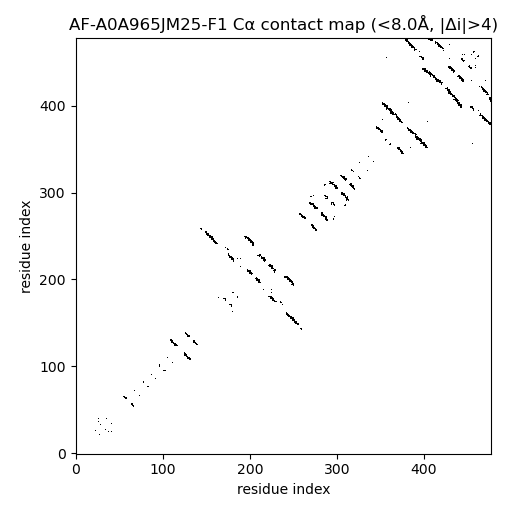LA A 1 367 ? 38.898 9.711 -40.838 1.00 93.56 367 ALA A C 1
ATOM 2725 O O . ALA A 1 367 ? 38.666 10.914 -40.945 1.00 93.56 367 ALA A O 1
ATOM 2726 N N . PRO A 1 368 ? 38.006 8.778 -41.223 1.00 95.38 368 PRO A N 1
ATOM 2727 C CA . PRO A 1 368 ? 36.694 9.125 -41.772 1.00 95.38 368 PRO A CA 1
ATOM 2728 C C . PRO A 1 368 ? 35.888 10.031 -40.834 1.00 95.38 368 PRO A C 1
ATOM 2730 O O . PRO A 1 368 ? 35.835 9.782 -39.627 1.00 95.38 368 PRO A O 1
ATOM 2733 N N . LEU A 1 369 ? 35.226 11.049 -41.388 1.00 96.56 369 LEU A N 1
ATOM 2734 C CA . LEU A 1 369 ? 34.373 11.982 -40.641 1.00 96.56 369 LEU A CA 1
ATOM 2735 C C . LEU A 1 369 ? 32.962 11.413 -40.433 1.00 96.56 369 LEU A C 1
ATOM 2737 O O . LEU A 1 369 ? 31.949 12.001 -40.808 1.00 96.56 369 LEU A O 1
ATOM 2741 N N . PHE A 1 370 ? 32.895 10.216 -39.852 1.00 96.69 370 PHE A N 1
ATOM 2742 C CA . PHE A 1 370 ? 31.635 9.540 -39.553 1.00 96.69 370 PHE A CA 1
ATOM 2743 C C . PHE A 1 370 ? 31.306 9.701 -38.075 1.00 96.69 370 PHE A C 1
ATOM 2745 O O . PHE A 1 370 ? 32.164 9.517 -37.210 1.00 96.69 370 PHE A O 1
ATOM 2752 N N . SER A 1 371 ? 30.046 9.987 -37.770 1.00 97.06 371 SER A N 1
ATOM 2753 C CA . SER A 1 371 ? 29.555 10.022 -36.397 1.00 97.06 371 SER A CA 1
ATOM 2754 C C . SER A 1 371 ? 28.244 9.267 -36.288 1.00 97.06 371 SER A C 1
ATOM 2756 O O . SER A 1 371 ? 27.449 9.229 -37.222 1.00 97.06 371 SER A O 1
ATOM 2758 N N . GLY A 1 372 ? 28.011 8.650 -35.139 1.00 97.44 372 GLY A N 1
ATOM 2759 C CA . GLY A 1 372 ? 26.697 8.125 -34.835 1.00 97.44 372 GLY A CA 1
ATOM 2760 C C . GLY A 1 372 ? 26.549 7.731 -33.385 1.00 97.44 372 GLY A C 1
ATOM 2761 O O . GLY A 1 372 ? 27.516 7.568 -32.630 1.00 97.44 372 GLY A O 1
ATOM 2762 N N . SER A 1 373 ? 25.294 7.623 -33.000 1.00 98.12 373 SER A N 1
ATOM 2763 C CA . SER A 1 373 ? 24.871 7.278 -31.659 1.00 98.12 373 SER A CA 1
ATOM 2764 C C . SER A 1 373 ? 23.632 6.401 -31.717 1.00 98.12 373 SER A C 1
ATOM 2766 O O . SER A 1 373 ? 22.956 6.292 -32.743 1.00 98.12 373 SER A O 1
ATOM 2768 N N . TYR A 1 374 ? 23.350 5.735 -30.607 1.00 97.62 374 TYR A N 1
ATOM 2769 C CA . TYR A 1 374 ? 22.114 4.999 -30.436 1.00 97.62 374 TYR A CA 1
ATOM 2770 C C . TYR A 1 374 ? 21.571 5.154 -29.021 1.00 97.62 374 TYR A C 1
ATOM 2772 O O . TYR A 1 374 ? 22.309 5.397 -28.066 1.00 97.62 374 TYR A O 1
ATOM 2780 N N . VAL A 1 375 ? 20.270 4.942 -28.892 1.00 95.81 375 VAL A N 1
ATOM 2781 C CA . VAL A 1 375 ? 19.571 4.719 -27.633 1.00 95.81 375 VAL A CA 1
ATOM 2782 C C . VAL A 1 375 ? 19.037 3.292 -27.661 1.00 95.81 375 VAL A C 1
ATOM 2784 O O . VAL A 1 375 ? 18.354 2.902 -28.609 1.00 95.81 375 VAL A O 1
ATOM 2787 N N . LYS A 1 376 ? 19.359 2.495 -26.637 1.00 91.50 376 LYS A N 1
ATOM 2788 C CA . LYS A 1 376 ? 18.899 1.105 -26.516 1.00 91.50 376 LYS A CA 1
ATOM 2789 C C . LYS A 1 376 ? 18.064 0.921 -25.254 1.00 91.50 376 LYS A C 1
ATOM 2791 O O . LYS A 1 376 ? 18.557 1.141 -24.150 1.00 91.50 376 LYS A O 1
ATOM 2796 N N . THR A 1 377 ? 16.829 0.455 -25.420 1.00 89.19 377 THR A N 1
ATOM 2797 C CA . THR A 1 377 ? 15.906 0.116 -24.327 1.00 89.19 377 THR A CA 1
ATOM 2798 C C . THR A 1 377 ? 15.464 -1.333 -24.504 1.00 89.19 377 THR A C 1
ATOM 2800 O O . THR A 1 377 ? 14.698 -1.663 -25.409 1.00 89.19 377 THR A O 1
ATOM 2803 N N . GLY A 1 378 ? 16.003 -2.233 -23.677 1.00 87.19 378 GLY A N 1
ATOM 2804 C CA . GLY A 1 378 ? 15.864 -3.671 -23.915 1.00 87.19 378 GLY A CA 1
ATOM 2805 C C . GLY A 1 378 ? 16.466 -4.060 -25.279 1.00 87.19 378 GLY A C 1
ATOM 2806 O O . GLY A 1 378 ? 17.612 -3.687 -25.555 1.00 87.19 378 GLY A O 1
ATOM 2807 N N . PRO A 1 379 ? 15.752 -4.810 -26.138 1.00 91.31 379 PRO A N 1
ATOM 2808 C CA . PRO A 1 379 ? 16.196 -5.117 -27.498 1.00 91.31 379 PRO A CA 1
ATOM 2809 C C . PRO A 1 379 ? 15.853 -4.016 -28.521 1.00 91.31 379 PRO A C 1
ATOM 2811 O O . PRO A 1 379 ? 16.309 -4.102 -29.654 1.00 91.31 379 PRO A O 1
ATOM 2814 N N . LEU A 1 380 ? 15.077 -2.987 -28.164 1.00 93.31 380 LEU A N 1
ATOM 2815 C CA . LEU A 1 380 ? 14.758 -1.879 -29.069 1.00 93.31 380 LEU A CA 1
ATOM 2816 C C . LEU A 1 380 ? 15.955 -0.925 -29.177 1.00 93.31 380 LEU A C 1
ATOM 2818 O O . LEU A 1 380 ? 16.459 -0.455 -28.157 1.00 93.31 380 LEU A O 1
ATOM 2822 N N . VAL A 1 381 ? 16.390 -0.625 -30.398 1.00 95.31 381 VAL A N 1
ATOM 2823 C CA . VAL A 1 381 ? 17.501 0.287 -30.699 1.00 95.31 381 VAL A CA 1
ATOM 2824 C C . VAL A 1 381 ? 16.999 1.385 -31.621 1.00 95.31 381 VAL A C 1
ATOM 2826 O O . VAL A 1 381 ? 16.534 1.084 -32.715 1.00 95.31 381 VAL A O 1
ATOM 2829 N N . HIS A 1 382 ? 17.131 2.643 -31.210 1.00 96.44 382 HIS A N 1
ATOM 2830 C CA . HIS A 1 382 ? 17.036 3.799 -32.100 1.00 96.44 382 HIS A CA 1
ATOM 2831 C C . HIS A 1 382 ? 18.449 4.302 -32.397 1.00 96.44 382 HIS A C 1
ATOM 2833 O O . HIS A 1 382 ? 19.203 4.535 -31.454 1.00 96.44 382 HIS A O 1
ATOM 2839 N N . PHE A 1 383 ? 18.832 4.441 -33.664 1.00 96.75 383 PHE A N 1
ATOM 2840 C CA . PHE A 1 383 ? 20.163 4.905 -34.067 1.00 96.75 383 PHE A CA 1
ATOM 2841 C C . PHE A 1 383 ? 20.078 6.175 -34.912 1.00 96.75 383 PHE A C 1
ATOM 2843 O O . PHE A 1 383 ? 19.094 6.392 -35.616 1.00 96.75 383 PHE A O 1
ATOM 2850 N N . GLN A 1 384 ? 21.152 6.960 -34.890 1.00 97.12 384 GLN A N 1
ATOM 2851 C CA . GLN A 1 384 ? 21.425 8.018 -35.857 1.00 97.12 384 GLN A CA 1
ATOM 2852 C C . GLN A 1 384 ? 22.878 7.933 -36.329 1.00 97.12 384 GLN A C 1
ATOM 2854 O O . GLN A 1 384 ? 23.783 7.635 -35.546 1.00 97.12 384 GLN A O 1
ATOM 2859 N N . ILE A 1 385 ? 23.102 8.180 -37.615 1.00 97.88 385 ILE A N 1
ATOM 2860 C CA . ILE A 1 385 ? 24.416 8.189 -38.256 1.00 97.88 385 ILE A CA 1
ATOM 2861 C C . ILE A 1 385 ? 24.484 9.398 -39.188 1.00 97.88 385 ILE A C 1
ATOM 2863 O O . ILE A 1 385 ? 23.569 9.634 -39.973 1.00 97.88 385 ILE A O 1
ATOM 2867 N N . GLN A 1 386 ? 25.598 10.116 -39.130 1.00 97.50 386 GLN A N 1
ATOM 2868 C CA . GLN A 1 386 ? 25.973 11.195 -40.033 1.00 97.50 386 GLN A CA 1
ATOM 2869 C C . GLN A 1 386 ? 27.303 10.831 -40.699 1.00 97.50 386 GLN A C 1
ATOM 2871 O O . GLN A 1 386 ? 28.271 10.463 -40.025 1.00 97.50 386 GLN A O 1
ATOM 2876 N N . VAL A 1 387 ? 27.354 10.970 -42.019 1.00 97.69 387 VAL A N 1
ATOM 2877 C CA . VAL A 1 387 ? 28.553 10.790 -42.836 1.00 97.69 387 VAL A CA 1
ATOM 2878 C C . VAL A 1 387 ? 28.862 12.101 -43.540 1.00 97.69 387 VAL A C 1
ATOM 2880 O O . VAL A 1 387 ? 28.107 12.538 -44.407 1.00 97.69 387 VAL A O 1
ATOM 2883 N N . ASP A 1 388 ? 29.972 12.712 -43.144 1.00 97.12 388 ASP A N 1
ATOM 2884 C CA . ASP A 1 388 ? 30.539 13.897 -43.779 1.00 97.12 388 ASP A CA 1
ATOM 2885 C C . ASP A 1 388 ? 31.612 13.475 -44.799 1.00 97.12 388 ASP A C 1
ATOM 2887 O O . ASP A 1 388 ? 32.411 12.567 -44.530 1.00 97.12 388 ASP A O 1
ATOM 2891 N N . MET A 1 389 ? 31.587 14.074 -45.992 1.00 97.50 389 MET A N 1
ATOM 2892 C CA . MET A 1 389 ? 32.452 13.709 -47.118 1.00 97.50 389 MET A CA 1
ATOM 2893 C C . MET A 1 389 ? 33.657 14.646 -47.282 1.00 97.50 389 MET A C 1
ATOM 2895 O O . MET A 1 389 ? 34.504 14.367 -48.134 1.00 97.50 389 MET A O 1
ATOM 2899 N N . ASP A 1 390 ? 33.793 15.676 -46.436 1.00 97.06 390 ASP A N 1
ATOM 2900 C CA . ASP A 1 390 ? 34.805 16.742 -46.546 1.00 97.06 390 ASP A CA 1
ATOM 2901 C C . ASP A 1 390 ? 36.253 16.228 -46.689 1.00 97.06 390 ASP A C 1
ATOM 2903 O O . ASP A 1 390 ? 37.090 16.873 -47.325 1.00 97.06 390 ASP A O 1
ATOM 2907 N N . ASN A 1 391 ? 36.575 15.062 -46.111 1.00 97.00 391 ASN A N 1
ATOM 2908 C CA . ASN A 1 391 ? 37.913 14.464 -46.178 1.00 97.00 391 ASN A CA 1
ATOM 2909 C C . ASN A 1 391 ? 38.023 13.212 -47.063 1.00 97.00 391 ASN A C 1
ATOM 2911 O O . ASN A 1 391 ? 39.030 12.498 -47.001 1.00 97.00 391 ASN A O 1
ATOM 2915 N N . ILE A 1 392 ? 37.018 12.921 -47.887 1.00 97.19 392 ILE A N 1
ATOM 2916 C CA . ILE A 1 392 ? 37.076 11.816 -48.845 1.00 97.19 392 ILE A CA 1
ATOM 2917 C C . ILE A 1 392 ? 37.998 12.192 -50.015 1.00 97.19 392 ILE A C 1
ATOM 2919 O O . ILE A 1 392 ? 37.828 13.209 -50.675 1.00 97.19 392 ILE A O 1
ATOM 2923 N N . LEU A 1 393 ? 38.975 11.331 -50.313 1.00 97.44 393 LEU A N 1
ATOM 2924 C CA . LEU A 1 393 ? 39.877 11.452 -51.468 1.00 97.44 393 LEU A CA 1
ATOM 2925 C C . LEU A 1 393 ? 39.351 10.707 -52.697 1.00 97.44 393 LEU A C 1
ATOM 2927 O O . LEU A 1 393 ? 39.517 11.158 -53.828 1.00 97.44 393 LEU A O 1
ATOM 2931 N N . THR A 1 394 ? 38.755 9.532 -52.483 1.00 97.06 394 THR A N 1
ATOM 2932 C CA . THR A 1 394 ? 38.071 8.768 -53.530 1.00 97.06 394 THR A CA 1
ATOM 2933 C C . THR A 1 394 ? 36.804 8.168 -52.948 1.00 97.06 394 THR A C 1
ATOM 2935 O O . THR A 1 394 ? 36.831 7.607 -51.856 1.00 97.06 394 THR A O 1
ATOM 2938 N N . PHE A 1 395 ? 35.701 8.263 -53.686 1.00 97.75 395 PHE A N 1
ATOM 2939 C CA . PHE A 1 395 ? 34.393 7.759 -53.264 1.00 97.75 395 PHE A CA 1
ATOM 2940 C C . PHE A 1 395 ? 34.243 6.239 -53.395 1.00 97.75 395 PHE A C 1
ATOM 2942 O O . PHE A 1 395 ? 33.222 5.676 -53.009 1.00 97.75 395 PHE A O 1
ATOM 2949 N N . GLY A 1 396 ? 35.249 5.546 -53.928 1.00 97.19 396 GLY A N 1
ATOM 2950 C CA . GLY A 1 396 ? 35.143 4.120 -54.189 1.00 97.19 396 GLY A CA 1
ATOM 2951 C C . GLY A 1 396 ? 34.140 3.790 -55.303 1.00 97.19 396 GLY A C 1
ATOM 2952 O O . GLY A 1 396 ? 33.889 4.599 -56.192 1.00 97.19 396 GLY A O 1
ATOM 2953 N N . SER A 1 397 ? 33.615 2.565 -55.298 1.00 97.00 397 SER A N 1
ATOM 2954 C CA . SER A 1 397 ? 32.627 2.097 -56.279 1.00 97.00 397 SER A CA 1
ATOM 2955 C C . SER A 1 397 ? 31.746 0.987 -55.711 1.00 97.00 397 SER A C 1
ATOM 2957 O O . SER A 1 397 ? 32.156 0.259 -54.806 1.00 97.00 397 SER A O 1
ATOM 2959 N N . GLY A 1 398 ? 30.554 0.819 -56.287 1.00 97.50 398 GLY A N 1
ATOM 2960 C CA . GLY A 1 398 ? 29.562 -0.156 -55.835 1.00 97.50 398 GLY A CA 1
ATOM 2961 C C . GLY A 1 398 ? 28.726 0.345 -54.655 1.00 97.50 398 GLY A C 1
ATOM 2962 O O . GLY A 1 398 ? 28.956 1.432 -54.135 1.00 97.50 398 GLY A O 1
ATOM 2963 N N . GLN A 1 399 ? 27.753 -0.469 -54.243 1.00 98.12 399 GLN A N 1
ATOM 2964 C CA . GLN A 1 399 ? 26.762 -0.092 -53.234 1.00 98.12 399 GLN A CA 1
ATOM 2965 C C . GLN A 1 399 ? 27.401 0.275 -51.896 1.00 98.12 399 GLN A C 1
ATOM 2967 O O . GLN A 1 399 ? 28.196 -0.504 -51.357 1.00 98.12 399 GLN A O 1
ATOM 2972 N N . TYR A 1 400 ? 27.001 1.420 -51.349 1.00 98.50 400 TYR A N 1
ATOM 2973 C CA . TYR A 1 400 ? 27.402 1.845 -50.020 1.00 98.50 400 TYR A CA 1
ATOM 2974 C C . TYR A 1 400 ? 26.656 1.102 -48.919 1.00 98.50 400 TYR A C 1
ATOM 2976 O O . TYR A 1 400 ? 25.482 0.746 -49.041 1.00 98.50 400 TYR A O 1
ATOM 2984 N N . TYR A 1 401 ? 27.355 0.887 -47.813 1.00 98.06 401 TYR A N 1
ATOM 2985 C CA . TYR A 1 401 ? 26.795 0.330 -46.596 1.00 98.06 401 TYR A CA 1
ATOM 2986 C C . TYR A 1 401 ? 27.404 0.997 -45.366 1.00 98.06 401 TYR A C 1
ATOM 2988 O O . TYR A 1 401 ? 28.539 1.482 -45.393 1.00 98.06 401 TYR A O 1
ATOM 2996 N N . VAL A 1 402 ? 26.665 0.938 -44.264 1.00 97.50 402 VAL A N 1
ATOM 2997 C CA . VAL A 1 402 ? 27.181 1.197 -42.917 1.00 97.50 402 VAL A CA 1
ATOM 2998 C C . VAL A 1 402 ? 26.799 0.037 -42.009 1.00 97.50 402 VAL A C 1
ATOM 3000 O O . VAL A 1 402 ? 25.812 -0.648 -42.252 1.00 97.50 402 VAL A O 1
ATOM 3003 N N . ASP A 1 403 ? 27.583 -0.222 -40.978 1.00 97.25 403 ASP A N 1
ATOM 3004 C CA . ASP A 1 403 ? 27.306 -1.265 -40.005 1.00 97.25 403 ASP A CA 1
ATOM 3005 C C . ASP A 1 403 ? 26.642 -0.630 -38.768 1.00 97.25 403 ASP A C 1
ATOM 3007 O O . ASP A 1 403 ? 27.161 0.308 -38.160 1.00 97.25 403 ASP A O 1
ATOM 3011 N N . LEU A 1 404 ? 25.471 -1.150 -38.408 1.00 97.50 404 LEU A N 1
ATOM 3012 C CA . LEU A 1 404 ? 24.701 -0.816 -37.215 1.00 97.50 404 LEU A CA 1
ATOM 3013 C C . LEU A 1 404 ? 25.425 -1.279 -35.935 1.00 97.50 404 LEU A C 1
ATOM 3015 O O . LEU A 1 404 ? 26.246 -2.206 -35.981 1.00 97.50 404 LEU A O 1
ATOM 3019 N N . PRO A 1 405 ? 25.102 -0.689 -34.766 1.00 95.88 405 PRO A N 1
ATOM 3020 C CA . PRO A 1 405 ? 25.792 -0.997 -33.510 1.00 95.88 405 PRO A CA 1
ATOM 3021 C C . PRO 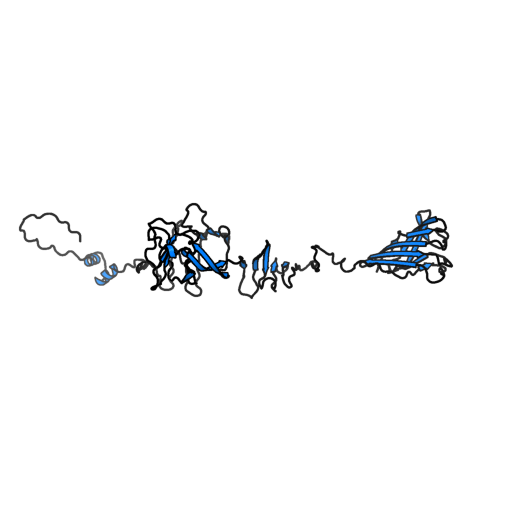A 1 405 ? 25.557 -2.434 -33.013 1.00 95.88 405 PRO A C 1
ATOM 3023 O O . PRO A 1 405 ? 26.383 -2.974 -32.280 1.00 95.88 405 PRO A O 1
ATOM 3026 N N . PHE A 1 406 ? 24.456 -3.069 -33.428 1.00 97.00 406 PHE A N 1
ATOM 3027 C CA . PHE A 1 406 ? 24.090 -4.448 -33.085 1.00 97.00 406 PHE A CA 1
ATOM 3028 C C . PHE A 1 406 ? 23.486 -5.164 -34.292 1.00 97.00 406 PHE A C 1
ATOM 3030 O O . PHE A 1 406 ? 22.875 -4.511 -35.142 1.00 97.00 406 PHE A O 1
ATOM 3037 N N . ASN A 1 407 ? 23.584 -6.495 -34.331 1.00 97.88 407 ASN A N 1
ATOM 3038 C CA . ASN A 1 407 ? 22.864 -7.301 -35.316 1.00 97.88 407 ASN A CA 1
ATOM 3039 C C . ASN A 1 407 ? 21.355 -7.091 -35.177 1.00 97.88 407 ASN A C 1
ATOM 3041 O O . ASN A 1 407 ? 20.823 -7.076 -34.067 1.00 97.88 407 ASN A O 1
ATOM 3045 N N . ALA A 1 408 ? 20.672 -6.922 -36.304 1.00 97.88 408 ALA A N 1
ATOM 3046 C CA . ALA A 1 408 ? 19.228 -6.808 -36.347 1.00 97.88 408 ALA A CA 1
ATOM 3047 C C . ALA A 1 408 ? 18.590 -8.194 -36.230 1.00 97.88 408 ALA A C 1
ATOM 3049 O O . ALA A 1 408 ? 18.873 -9.082 -37.027 1.00 97.88 408 ALA A O 1
ATOM 3050 N N . LYS A 1 409 ? 17.664 -8.361 -35.288 1.00 97.88 409 LYS A N 1
ATOM 3051 C CA . LYS A 1 409 ? 16.911 -9.604 -35.081 1.00 97.88 409 LYS A CA 1
ATOM 3052 C C . LYS A 1 409 ? 15.997 -9.961 -36.247 1.00 97.88 409 LYS A C 1
ATOM 3054 O O . LYS A 1 409 ? 15.744 -11.130 -36.541 1.00 97.88 409 LYS A O 1
ATOM 3059 N N . HIS A 1 410 ? 15.480 -8.940 -36.921 1.00 97.50 410 HIS A N 1
ATOM 3060 C CA . HIS A 1 410 ? 14.603 -9.066 -38.078 1.00 97.50 410 HIS A CA 1
ATOM 3061 C C . HIS A 1 410 ? 15.166 -8.257 -39.242 1.00 97.50 410 HIS A C 1
ATOM 3063 O O . HIS A 1 410 ? 15.884 -7.283 -39.026 1.00 97.50 410 HIS A O 1
ATOM 3069 N N . GLY A 1 411 ? 14.819 -8.655 -40.469 1.00 96.44 411 GLY A N 1
ATOM 3070 C CA . GLY A 1 411 ? 15.051 -7.795 -41.624 1.00 96.44 411 GLY A CA 1
ATOM 3071 C C . GLY A 1 411 ? 14.280 -6.490 -41.435 1.00 96.44 411 GLY A C 1
ATOM 3072 O O . GLY A 1 411 ? 13.121 -6.532 -41.014 1.00 96.44 411 GLY A O 1
ATOM 3073 N N . TYR A 1 412 ? 14.928 -5.355 -41.678 1.00 95.44 412 TYR A N 1
ATOM 3074 C CA . TYR A 1 412 ? 14.328 -4.046 -41.446 1.00 95.44 412 TYR A CA 1
ATOM 3075 C C . TYR A 1 412 ? 14.740 -3.049 -42.527 1.00 95.44 412 TYR A C 1
ATOM 3077 O O . TYR A 1 412 ? 15.930 -2.883 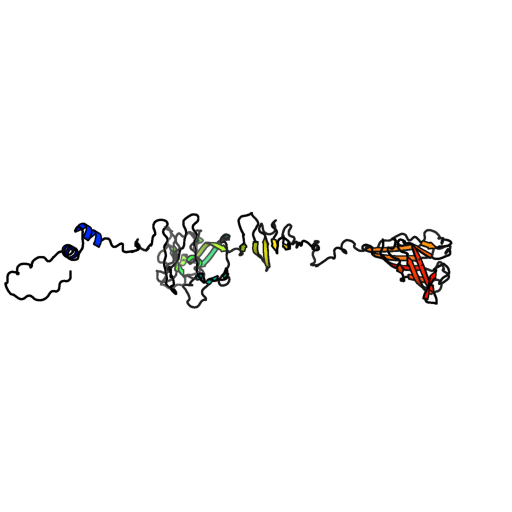-42.805 1.00 95.44 412 TYR A O 1
ATOM 3085 N N . ASP A 1 413 ? 13.739 -2.386 -43.106 1.00 94.31 413 ASP A N 1
ATOM 3086 C CA . ASP A 1 413 ? 13.908 -1.291 -44.057 1.00 94.31 413 ASP A CA 1
ATOM 3087 C C . ASP A 1 413 ? 13.768 0.049 -43.333 1.00 94.31 413 ASP A C 1
ATOM 3089 O O . ASP A 1 413 ? 12.724 0.331 -42.740 1.00 94.31 413 ASP A O 1
ATOM 3093 N N . PHE A 1 414 ? 14.782 0.907 -43.424 1.00 91.56 414 PHE A N 1
ATOM 3094 C CA . PHE A 1 414 ? 14.696 2.283 -42.935 1.00 91.56 414 PHE A CA 1
ATOM 3095 C C . PHE A 1 414 ? 14.380 3.249 -44.082 1.00 91.56 414 PHE A C 1
ATOM 3097 O O . PHE A 1 414 ? 14.729 3.020 -45.244 1.00 91.56 414 PHE A O 1
ATOM 3104 N N . ARG A 1 415 ? 13.702 4.349 -43.742 1.00 93.56 415 ARG A N 1
ATOM 3105 C CA . ARG A 1 415 ? 13.286 5.412 -44.677 1.00 93.56 415 ARG A CA 1
ATOM 3106 C C . ARG A 1 415 ? 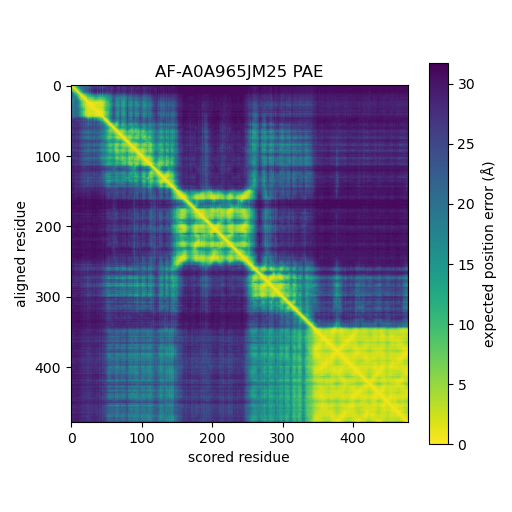13.619 6.816 -44.170 1.00 93.56 415 ARG A C 1
ATOM 3108 O O . ARG A 1 415 ? 13.189 7.800 -44.760 1.00 93.56 415 ARG A O 1
ATOM 3115 N N . GLU A 1 416 ? 14.352 6.906 -43.065 1.00 93.06 416 GLU A N 1
ATOM 3116 C CA . GLU A 1 416 ? 14.666 8.156 -42.373 1.00 93.06 416 GLU A CA 1
ATOM 3117 C C . GLU A 1 416 ? 16.091 8.603 -42.719 1.00 93.06 416 GLU A C 1
ATOM 3119 O O . GLU A 1 416 ? 16.951 8.723 -41.853 1.00 93.06 416 GLU A O 1
ATOM 3124 N N . GLY A 1 417 ? 16.366 8.780 -44.012 1.00 95.88 417 GLY A N 1
ATOM 3125 C CA . GLY A 1 417 ? 17.672 9.204 -44.500 1.00 95.88 417 GLY A CA 1
ATOM 3126 C C . GLY A 1 417 ? 17.590 10.324 -45.525 1.00 95.88 417 GLY A C 1
ATOM 3127 O O . GLY A 1 417 ? 16.642 10.398 -46.309 1.00 95.88 417 GLY A O 1
ATOM 3128 N N . CYS A 1 418 ? 18.606 11.182 -45.551 1.00 97.06 418 CYS A N 1
ATOM 3129 C CA . CYS A 1 418 ? 18.722 12.265 -46.518 1.00 97.06 418 CYS A CA 1
ATOM 3130 C C . CYS A 1 418 ? 20.180 12.478 -46.927 1.00 97.06 418 CYS A C 1
ATOM 3132 O O . CYS A 1 418 ? 21.055 12.661 -46.080 1.00 97.06 418 CYS A O 1
ATOM 3134 N N . LEU A 1 419 ? 20.423 12.480 -48.237 1.00 98.06 419 LEU A N 1
ATOM 3135 C CA . LEU A 1 419 ? 21.633 13.009 -48.847 1.00 98.06 419 LEU A CA 1
ATOM 3136 C C . LEU A 1 419 ? 21.449 14.509 -49.050 1.00 98.06 419 LEU A C 1
ATOM 3138 O O . LEU A 1 419 ? 20.534 14.933 -49.758 1.00 98.06 419 LEU A O 1
ATOM 3142 N N . HIS A 1 420 ? 22.360 15.292 -48.494 1.00 98.00 420 HIS A N 1
ATOM 3143 C CA . HIS A 1 420 ? 22.549 16.699 -48.797 1.00 98.00 420 HIS A CA 1
ATOM 3144 C C . HIS A 1 420 ? 23.591 16.833 -49.914 1.00 98.00 420 HIS A C 1
ATOM 3146 O O . HIS A 1 420 ? 24.791 16.847 -49.651 1.00 98.00 420 HIS A O 1
ATOM 3152 N N . ASP A 1 421 ? 23.113 16.949 -51.156 1.00 97.06 421 ASP A N 1
ATOM 3153 C CA . ASP A 1 421 ? 23.907 17.342 -52.329 1.00 97.06 421 ASP A CA 1
ATOM 3154 C C . ASP A 1 421 ? 24.119 18.860 -52.255 1.00 97.06 421 ASP A C 1
ATOM 3156 O O . ASP A 1 421 ? 23.396 19.667 -52.852 1.00 97.06 421 ASP A O 1
ATOM 3160 N N . ILE A 1 422 ? 25.047 19.255 -51.385 1.00 95.94 422 ILE A N 1
ATOM 3161 C CA . ILE A 1 422 ? 25.399 20.648 -51.124 1.00 95.94 422 ILE A CA 1
ATOM 3162 C C . ILE A 1 422 ? 26.018 21.254 -52.379 1.00 95.94 422 ILE A C 1
ATOM 3164 O O . ILE A 1 422 ? 25.696 22.398 -52.717 1.00 95.94 422 ILE A O 1
ATOM 3168 N N . SER A 1 423 ? 26.833 20.477 -53.096 1.00 94.38 423 SER A N 1
ATOM 3169 C CA . SER A 1 423 ? 27.506 20.908 -54.321 1.00 94.38 423 SER A CA 1
ATOM 3170 C C . SER A 1 423 ? 26.526 21.411 -55.391 1.00 94.38 423 SER A C 1
ATOM 3172 O O . SER A 1 423 ? 26.826 22.381 -56.094 1.00 94.38 423 SER A O 1
ATOM 3174 N N . SER A 1 424 ? 25.314 20.844 -55.452 1.00 95.56 424 SER A N 1
ATOM 3175 C CA . SER A 1 424 ? 24.250 21.259 -56.380 1.00 95.56 424 SER A CA 1
ATOM 3176 C C . SER A 1 424 ? 23.011 21.871 -55.710 1.00 95.56 424 SER A C 1
ATOM 3178 O O . SER A 1 424 ? 22.027 22.156 -56.401 1.00 95.56 424 SER A O 1
ATOM 3180 N N . SER A 1 425 ? 23.037 22.105 -54.392 1.00 94.81 425 SER A N 1
ATOM 3181 C CA . SER A 1 425 ? 21.904 22.613 -53.593 1.00 94.81 425 SER A CA 1
ATOM 3182 C C . SER A 1 425 ? 20.622 21.773 -53.725 1.00 94.81 425 SER A C 1
ATOM 3184 O O . SER A 1 425 ? 19.522 22.308 -53.896 1.00 94.81 425 SER A O 1
ATOM 3186 N N . ARG A 1 426 ? 20.754 20.444 -53.667 1.00 96.38 426 ARG A N 1
ATOM 3187 C CA . ARG A 1 426 ? 19.653 19.470 -53.762 1.00 96.38 426 ARG A CA 1
ATOM 3188 C C . ARG A 1 426 ? 19.658 18.515 -52.574 1.00 96.38 426 ARG A C 1
ATOM 3190 O O . ARG A 1 426 ? 20.600 18.466 -51.790 1.00 96.38 426 ARG A O 1
ATOM 3197 N N . GLN A 1 427 ? 18.569 17.768 -52.428 1.00 97.12 427 GLN A N 1
ATOM 3198 C CA . GLN A 1 427 ? 18.443 16.728 -51.414 1.00 97.12 427 GLN A CA 1
ATOM 3199 C C . GLN A 1 427 ? 17.769 15.496 -52.004 1.00 97.12 427 GLN A C 1
ATOM 3201 O O . GLN A 1 427 ? 16.882 15.624 -52.853 1.00 97.12 427 GLN A O 1
ATOM 3206 N N . TYR A 1 428 ? 18.177 14.320 -51.537 1.00 96.75 428 TYR A N 1
ATOM 3207 C CA . TYR A 1 428 ? 17.630 13.040 -51.979 1.00 96.75 428 TYR A CA 1
ATOM 3208 C C . TYR A 1 428 ? 17.349 12.152 -50.772 1.00 96.75 428 TYR A C 1
ATOM 3210 O O . TYR A 1 428 ? 18.153 12.090 -49.846 1.00 96.75 428 TYR A O 1
ATOM 3218 N N . ALA A 1 429 ? 16.217 11.451 -50.781 1.00 95.69 429 ALA A N 1
ATOM 3219 C CA . ALA A 1 429 ? 15.909 10.487 -49.734 1.00 95.69 429 ALA A CA 1
ATOM 3220 C C . ALA A 1 429 ? 16.873 9.295 -49.810 1.00 95.69 429 ALA A C 1
ATOM 3222 O O . ALA A 1 429 ? 17.097 8.743 -50.892 1.00 95.69 429 ALA A O 1
ATOM 3223 N N . ILE A 1 430 ? 17.396 8.890 -48.655 1.00 96.69 430 ILE A N 1
ATOM 3224 C CA . ILE A 1 430 ? 18.149 7.650 -48.488 1.00 96.69 430 ILE A CA 1
ATOM 3225 C C . ILE A 1 430 ? 17.273 6.662 -47.725 1.00 96.69 430 ILE A C 1
ATOM 3227 O O . ILE A 1 430 ? 16.680 6.974 -46.691 1.00 96.69 430 ILE A O 1
ATOM 3231 N N . SER A 1 431 ? 17.211 5.454 -48.257 1.00 96.12 431 SER A N 1
ATOM 3232 C CA . SER A 1 431 ? 16.618 4.279 -47.641 1.00 96.12 431 SER A CA 1
ATOM 3233 C C . SER A 1 431 ? 17.691 3.214 -47.462 1.00 96.12 431 SER A C 1
ATOM 3235 O O . SER A 1 431 ? 18.855 3.381 -47.839 1.00 96.12 431 SER A O 1
ATOM 3237 N N . GLY A 1 432 ? 17.299 2.075 -46.917 1.00 95.50 432 GLY A N 1
ATOM 3238 C CA . GLY A 1 432 ? 18.114 0.882 -47.027 1.00 95.50 432 GLY A CA 1
ATOM 3239 C C . GLY A 1 432 ? 17.641 -0.234 -46.125 1.00 95.50 432 GLY A C 1
ATOM 3240 O O . GLY A 1 432 ? 16.648 -0.103 -45.413 1.00 95.50 432 GLY A O 1
ATOM 3241 N N . HIS A 1 433 ? 18.371 -1.338 -46.184 1.00 96.88 433 HIS A N 1
ATOM 3242 C CA . HIS A 1 433 ? 17.913 -2.614 -45.663 1.00 96.88 433 HIS A CA 1
ATOM 3243 C C . HIS A 1 433 ? 19.027 -3.312 -44.890 1.00 96.88 433 HIS A C 1
ATOM 3245 O O . HIS A 1 433 ? 20.148 -3.459 -45.388 1.00 96.88 433 HIS A O 1
ATOM 3251 N N . VAL A 1 434 ? 18.713 -3.762 -43.677 1.00 97.44 434 VAL A N 1
ATOM 3252 C CA . VAL A 1 434 ? 19.539 -4.707 -42.917 1.00 97.44 434 VAL A CA 1
ATOM 3253 C C . VAL A 1 434 ? 18.845 -6.061 -42.902 1.00 97.44 434 VAL A C 1
ATOM 3255 O O . VAL A 1 434 ? 17.642 -6.147 -42.667 1.00 97.44 434 VAL A O 1
ATOM 3258 N N . PHE A 1 435 ? 19.595 -7.134 -43.152 1.00 97.56 435 PHE A N 1
ATOM 3259 C CA . PHE A 1 435 ? 19.066 -8.496 -43.081 1.00 97.56 435 PHE A CA 1
ATOM 3260 C C . PHE A 1 435 ? 19.107 -9.027 -41.644 1.00 97.56 435 PHE A C 1
ATOM 3262 O O . PHE A 1 435 ? 20.022 -8.709 -40.882 1.00 97.56 435 PHE A O 1
ATOM 3269 N N . ALA A 1 436 ? 18.154 -9.897 -41.300 1.00 97.81 436 ALA A N 1
ATOM 3270 C CA . ALA A 1 436 ? 18.115 -10.562 -39.998 1.00 97.81 436 ALA A CA 1
ATOM 3271 C C . ALA A 1 436 ? 19.438 -11.289 -39.679 1.00 97.81 436 ALA A C 1
ATOM 3273 O O . ALA A 1 436 ? 20.022 -11.941 -40.546 1.00 97.81 436 ALA A O 1
ATOM 3274 N N . GLY A 1 437 ? 19.892 -11.189 -38.431 1.00 97.56 437 GLY A N 1
ATOM 3275 C CA . GLY A 1 437 ? 21.148 -11.746 -37.930 1.00 97.56 437 GLY A CA 1
ATOM 3276 C C . GLY A 1 437 ? 22.403 -10.978 -38.358 1.00 97.56 437 GLY A C 1
ATOM 3277 O O . GLY A 1 437 ? 23.512 -11.417 -38.058 1.00 97.56 437 GLY A O 1
ATOM 3278 N N . THR A 1 438 ? 22.261 -9.851 -39.063 1.00 97.56 438 THR A N 1
ATOM 3279 C CA . THR A 1 438 ? 23.383 -9.025 -39.534 1.00 97.56 438 THR A CA 1
ATOM 3280 C C . THR A 1 438 ? 23.244 -7.597 -39.029 1.00 97.56 438 THR A C 1
ATOM 3282 O O . THR A 1 438 ? 22.147 -7.157 -38.700 1.00 97.56 438 THR A O 1
ATOM 3285 N N . ASN A 1 439 ? 24.343 -6.853 -38.970 1.00 97.38 439 ASN A N 1
ATOM 3286 C CA . ASN A 1 439 ? 24.328 -5.422 -38.671 1.00 97.38 439 ASN A CA 1
ATOM 3287 C C . ASN A 1 439 ? 24.604 -4.554 -39.906 1.00 97.38 439 ASN A C 1
ATOM 3289 O O . ASN A 1 439 ? 24.582 -3.335 -39.803 1.00 97.38 439 ASN A O 1
ATOM 3293 N N . ARG A 1 440 ? 24.858 -5.145 -41.077 1.00 97.81 440 ARG A N 1
ATOM 3294 C CA . ARG A 1 440 ? 25.180 -4.383 -42.284 1.00 97.81 440 ARG A CA 1
ATOM 3295 C C . ARG A 1 440 ? 23.928 -3.805 -42.928 1.00 97.81 440 ARG A C 1
ATOM 3297 O O . ARG A 1 440 ? 23.082 -4.540 -43.432 1.00 97.81 440 ARG A O 1
ATOM 3304 N N . LEU A 1 441 ? 23.869 -2.484 -42.952 1.00 97.69 441 LEU A N 1
ATOM 3305 C CA . LEU A 1 441 ? 22.815 -1.684 -43.542 1.00 97.69 441 LEU A CA 1
ATOM 3306 C C . LEU A 1 441 ? 23.204 -1.279 -44.965 1.00 97.69 441 LEU A C 1
ATOM 3308 O O . LEU A 1 441 ? 24.061 -0.418 -45.161 1.00 97.69 441 LEU A O 1
ATOM 3312 N N . PHE A 1 442 ? 22.584 -1.906 -45.961 1.00 98.06 442 PHE A N 1
ATOM 3313 C CA . PHE A 1 442 ? 22.818 -1.588 -47.369 1.00 98.06 442 PHE A CA 1
ATOM 3314 C C . PHE A 1 442 ? 22.015 -0.355 -47.763 1.00 98.06 442 PHE A C 1
ATOM 3316 O O . PHE A 1 442 ? 20.785 -0.379 -47.713 1.00 98.06 442 PHE A O 1
ATOM 3323 N N . LEU A 1 443 ? 22.707 0.712 -48.160 1.00 98.19 443 LEU A N 1
ATOM 3324 C CA . LEU A 1 443 ? 22.086 1.986 -48.492 1.00 98.19 443 LEU A CA 1
ATOM 3325 C C . LEU A 1 443 ? 21.505 1.950 -49.907 1.00 98.19 443 LEU A C 1
ATOM 3327 O O . LEU A 1 443 ? 22.048 1.326 -50.826 1.00 98.19 443 LEU A O 1
ATOM 3331 N N . SER A 1 444 ? 20.374 2.620 -50.063 1.00 97.62 444 SER A N 1
ATOM 3332 C CA . SER A 1 444 ? 19.625 2.742 -51.305 1.00 97.62 444 SER A CA 1
ATOM 3333 C C . SER A 1 444 ? 19.059 4.155 -51.431 1.00 97.62 444 SER A C 1
ATOM 3335 O O . SER A 1 444 ? 18.957 4.893 -50.453 1.00 97.62 444 SER A O 1
ATOM 3337 N N . TYR A 1 445 ? 18.701 4.546 -52.646 1.00 96.75 445 TYR A N 1
ATOM 3338 C CA . TYR A 1 445 ? 17.923 5.752 -52.905 1.00 96.75 445 TYR A CA 1
ATOM 3339 C C . TYR A 1 445 ? 16.644 5.374 -53.647 1.00 96.75 445 TYR A C 1
ATOM 3341 O O . TYR A 1 445 ? 16.555 4.308 -54.256 1.00 96.75 445 TYR A O 1
ATOM 3349 N N . THR A 1 446 ? 15.651 6.257 -53.622 1.00 95.31 446 THR A N 1
ATOM 3350 C CA . THR A 1 446 ? 14.420 6.061 -54.394 1.00 95.31 446 THR A CA 1
ATOM 3351 C C . THR A 1 446 ? 14.599 6.564 -55.827 1.00 95.31 446 THR A C 1
ATOM 3353 O O . THR A 1 446 ? 14.804 7.759 -56.049 1.00 95.31 446 THR A O 1
ATOM 3356 N N . ASP A 1 447 ? 14.516 5.662 -56.804 1.00 94.81 447 ASP A N 1
ATOM 3357 C CA . ASP A 1 447 ? 14.645 5.988 -58.223 1.00 94.81 447 ASP A CA 1
ATOM 3358 C C . ASP A 1 447 ? 13.404 6.705 -58.792 1.00 94.81 447 ASP A C 1
ATOM 3360 O O . ASP A 1 447 ? 12.382 6.895 -58.128 1.00 94.81 447 ASP A O 1
ATOM 3364 N N . SER A 1 448 ? 13.466 7.092 -60.070 1.00 94.00 448 SER A N 1
ATOM 3365 C CA . SER A 1 448 ? 12.362 7.793 -60.747 1.00 94.00 448 SER A CA 1
ATOM 3366 C C . SER A 1 448 ? 11.053 6.992 -60.865 1.00 94.00 448 SER A C 1
ATOM 3368 O O . SER A 1 448 ? 10.007 7.584 -61.125 1.00 94.00 448 SER A O 1
ATOM 3370 N N . ASN A 1 449 ? 11.097 5.668 -60.681 1.00 95.56 449 ASN A N 1
ATOM 3371 C CA . ASN A 1 449 ? 9.930 4.785 -60.662 1.00 95.56 449 ASN A CA 1
ATOM 3372 C C . ASN A 1 449 ? 9.447 4.483 -59.233 1.00 95.56 449 ASN A C 1
ATOM 3374 O O . ASN A 1 449 ? 8.502 3.709 -59.069 1.00 95.56 449 ASN A O 1
ATOM 3378 N N . GLY A 1 450 ? 10.083 5.058 -58.208 1.00 91.94 450 GLY A N 1
ATOM 3379 C CA . GLY A 1 450 ? 9.786 4.776 -56.807 1.00 91.94 450 GLY A CA 1
ATOM 3380 C C . GLY A 1 450 ? 10.400 3.473 -56.283 1.00 91.94 450 GLY A C 1
ATOM 3381 O O . GLY A 1 450 ? 9.949 2.980 -55.252 1.00 91.94 450 GLY A O 1
ATOM 3382 N N . GLN A 1 451 ? 11.374 2.885 -56.985 1.00 94.69 451 GLN A N 1
ATOM 3383 C CA . GLN A 1 451 ? 12.068 1.665 -56.563 1.00 94.69 451 GLN A CA 1
ATOM 3384 C C . GLN A 1 451 ? 13.293 2.004 -55.712 1.00 94.69 451 GLN A C 1
ATOM 3386 O O . GLN A 1 451 ? 13.947 3.019 -55.946 1.00 94.69 451 GLN A O 1
ATOM 3391 N N . ASP A 1 452 ? 13.642 1.134 -54.764 1.00 95.50 452 ASP A N 1
ATOM 3392 C CA . ASP A 1 452 ? 14.944 1.214 -54.104 1.00 95.50 452 ASP A CA 1
ATOM 3393 C C . ASP A 1 452 ? 16.039 0.770 -55.073 1.00 95.50 452 ASP A C 1
ATOM 3395 O O . ASP A 1 452 ? 16.097 -0.387 -55.494 1.00 95.50 452 ASP A O 1
ATOM 3399 N N . ALA A 1 453 ? 16.903 1.713 -55.431 1.00 96.81 453 ALA A N 1
ATOM 3400 C CA . ALA A 1 453 ? 18.070 1.500 -56.264 1.00 96.81 453 ALA A CA 1
ATOM 3401 C C . ALA A 1 453 ? 19.353 1.687 -55.448 1.00 96.81 453 ALA A C 1
ATOM 3403 O O . ALA A 1 453 ? 19.368 2.342 -54.407 1.00 96.81 453 ALA A O 1
ATOM 3404 N N . VAL A 1 454 ? 20.446 1.100 -55.936 1.00 97.75 454 VAL A N 1
ATOM 3405 C CA . VAL A 1 454 ? 21.759 1.132 -55.279 1.00 97.75 454 VAL A CA 1
ATOM 3406 C C . VAL A 1 454 ? 22.216 2.573 -55.044 1.00 97.75 454 VAL A C 1
ATOM 3408 O O . VAL A 1 454 ? 22.343 3.333 -55.999 1.00 97.75 454 VAL A O 1
ATOM 3411 N N . PHE A 1 455 ? 22.499 2.924 -53.788 1.00 98.12 455 PHE A N 1
ATOM 3412 C CA . PHE A 1 455 ? 23.183 4.172 -53.450 1.00 98.12 455 PHE A CA 1
ATOM 3413 C C . PHE A 1 455 ? 24.697 3.973 -53.590 1.00 98.12 455 PHE A C 1
ATOM 3415 O O . PHE A 1 455 ? 25.273 3.114 -52.915 1.00 98.12 455 PHE A O 1
ATOM 3422 N N . ASP A 1 456 ? 25.328 4.724 -54.489 1.00 97.81 456 ASP A N 1
ATOM 3423 C CA . ASP A 1 456 ? 26.765 4.674 -54.775 1.00 97.81 456 ASP A CA 1
ATOM 3424 C C . ASP A 1 456 ? 27.309 6.067 -55.148 1.00 97.81 456 ASP A C 1
ATOM 3426 O O . ASP A 1 456 ? 26.623 7.077 -55.003 1.00 97.81 456 ASP A O 1
ATOM 3430 N N . TYR A 1 457 ? 28.566 6.144 -55.596 1.00 97.38 457 TYR A N 1
ATOM 3431 C CA . TYR A 1 457 ? 29.248 7.420 -55.840 1.00 97.38 457 TYR A CA 1
ATOM 3432 C C . TYR A 1 457 ? 28.597 8.306 -56.914 1.00 97.38 457 TYR A C 1
ATOM 3434 O O . TYR A 1 457 ? 28.933 9.487 -56.999 1.00 97.38 457 TYR A O 1
ATOM 3442 N N . ASN A 1 458 ? 27.750 7.745 -57.786 1.00 96.75 458 ASN A N 1
ATOM 3443 C CA . ASN A 1 458 ? 27.129 8.477 -58.889 1.00 96.75 458 ASN A CA 1
ATOM 3444 C C . ASN A 1 458 ? 25.605 8.341 -58.975 1.00 96.75 458 ASN A C 1
ATOM 3446 O O . ASN A 1 458 ? 25.009 8.858 -59.924 1.00 96.75 458 ASN A O 1
ATOM 3450 N N . SER A 1 459 ? 24.986 7.698 -57.986 1.00 96.56 459 SER A N 1
ATOM 3451 C CA . SER A 1 459 ? 23.549 7.452 -57.923 1.00 96.56 459 SER A CA 1
ATOM 3452 C C . SER A 1 459 ? 23.039 7.747 -56.508 1.00 96.56 459 SER A C 1
ATOM 3454 O O . SER A 1 459 ? 23.525 7.124 -55.564 1.00 96.56 459 SER A O 1
ATOM 3456 N N . PRO A 1 460 ? 22.062 8.661 -56.314 1.00 95.75 460 PRO A N 1
ATOM 3457 C CA . PRO A 1 460 ? 21.227 9.340 -57.319 1.00 95.75 460 PRO A CA 1
ATOM 3458 C C . PRO A 1 460 ? 21.914 10.480 -58.080 1.00 95.75 460 PRO A C 1
ATOM 3460 O O . PRO A 1 460 ? 21.388 10.950 -59.090 1.00 95.75 460 PRO A O 1
ATOM 3463 N N . VAL A 1 461 ? 23.051 10.952 -57.583 1.00 96.25 461 VAL A N 1
ATOM 3464 C CA . VAL A 1 461 ? 23.825 12.058 -58.145 1.00 96.25 461 VAL A CA 1
ATOM 3465 C C . VAL A 1 461 ? 25.311 11.747 -57.995 1.00 96.25 461 VAL A C 1
ATOM 3467 O O . VAL A 1 461 ? 25.690 10.916 -57.172 1.00 96.25 461 VAL A O 1
ATOM 3470 N N . LEU A 1 462 ? 26.151 12.396 -58.802 1.00 97.31 462 LEU A N 1
ATOM 3471 C CA . LEU A 1 462 ? 27.597 12.363 -58.605 1.00 97.31 462 LEU A CA 1
ATOM 3472 C C . LEU A 1 462 ? 27.946 13.062 -57.290 1.00 97.31 462 LEU A C 1
ATOM 3474 O O . LEU A 1 462 ? 27.715 14.262 -57.185 1.00 97.31 462 LEU A O 1
ATOM 3478 N N . LEU A 1 463 ? 28.487 12.306 -56.334 1.00 97.88 463 LEU A N 1
ATOM 3479 C CA . LEU A 1 463 ? 28.903 12.833 -55.037 1.00 97.88 463 LEU A CA 1
ATOM 3480 C C . LEU A 1 463 ? 30.134 13.733 -55.173 1.00 97.88 463 LEU A C 1
ATOM 3482 O O . LEU A 1 463 ? 31.070 13.426 -55.921 1.00 97.88 463 LEU A O 1
ATOM 3486 N N . ASP A 1 464 ? 30.136 14.812 -54.402 1.00 97.81 464 ASP A N 1
ATOM 3487 C CA . ASP A 1 464 ? 31.251 15.732 -54.218 1.00 97.81 464 ASP A CA 1
ATOM 3488 C C . ASP A 1 464 ? 31.701 15.748 -52.749 1.00 97.81 464 ASP A C 1
ATOM 3490 O O . ASP A 1 464 ? 30.956 15.369 -51.847 1.00 97.81 464 ASP A O 1
ATOM 3494 N N . VAL A 1 465 ? 32.938 16.178 -52.489 1.00 97.62 465 VAL A N 1
ATOM 3495 C CA . VAL A 1 465 ? 33.475 16.256 -51.119 1.00 97.62 465 VAL A CA 1
ATOM 3496 C C . VAL A 1 465 ? 32.691 17.225 -50.237 1.00 97.62 465 VAL A C 1
ATOM 3498 O O . VAL A 1 465 ? 32.685 17.045 -49.031 1.00 97.62 465 VAL A O 1
ATOM 3501 N N . ALA A 1 466 ? 31.999 18.208 -50.821 1.00 97.19 466 ALA A N 1
ATOM 3502 C CA . ALA A 1 466 ? 31.136 19.122 -50.076 1.00 97.19 466 ALA A CA 1
ATOM 3503 C C . ALA A 1 466 ? 29.814 18.488 -49.594 1.00 97.19 466 ALA A C 1
ATOM 3505 O O . ALA A 1 466 ? 29.086 19.116 -48.823 1.00 97.19 466 ALA A O 1
ATOM 3506 N N . ASP A 1 467 ? 29.450 17.301 -50.086 1.00 98.31 467 ASP A N 1
ATOM 3507 C CA . ASP A 1 467 ? 28.174 16.657 -49.777 1.00 98.31 467 ASP A CA 1
ATOM 3508 C C . ASP A 1 467 ? 28.223 15.898 -48.440 1.00 98.31 467 ASP A C 1
ATOM 3510 O O . ASP A 1 467 ? 29.276 15.598 -47.884 1.00 98.31 467 ASP A O 1
ATOM 3514 N N . ASN A 1 468 ? 27.060 15.568 -47.882 1.00 97.69 468 ASN A N 1
ATOM 3515 C CA . ASN A 1 468 ? 26.972 14.718 -46.691 1.00 97.69 468 ASN A CA 1
ATOM 3516 C C . ASN A 1 468 ? 25.630 13.997 -46.637 1.00 97.69 468 ASN A C 1
ATOM 3518 O O . ASN A 1 468 ? 24.669 14.418 -47.277 1.00 97.69 468 ASN A O 1
ATOM 3522 N N . PHE A 1 469 ? 25.527 12.936 -45.842 1.00 97.69 469 PHE A N 1
ATOM 3523 C CA . PHE A 1 469 ? 24.230 12.328 -45.566 1.00 97.69 469 PHE A CA 1
ATOM 3524 C C . PHE A 1 469 ? 24.024 11.992 -44.098 1.00 97.69 469 PHE A C 1
ATOM 3526 O O . PHE A 1 469 ? 24.972 11.742 -43.354 1.00 97.69 469 PHE A O 1
ATOM 3533 N N . HIS A 1 470 ? 22.753 11.919 -43.714 1.00 97.12 470 HIS A N 1
ATOM 3534 C CA . HIS A 1 470 ? 22.329 11.372 -42.434 1.00 97.12 470 HIS A CA 1
ATOM 3535 C C . HIS A 1 470 ? 21.292 10.277 -42.618 1.00 97.12 470 HIS A C 1
ATOM 3537 O O . HIS A 1 470 ? 20.507 10.307 -43.567 1.00 97.12 470 HIS A O 1
ATOM 3543 N N . ILE A 1 471 ? 21.293 9.320 -41.695 1.00 97.31 471 ILE A N 1
ATOM 3544 C CA . ILE A 1 471 ? 20.289 8.266 -41.588 1.00 97.31 471 ILE A CA 1
ATOM 3545 C C . ILE A 1 471 ? 19.952 8.013 -40.118 1.00 97.31 471 ILE A C 1
ATOM 3547 O O . ILE A 1 471 ? 20.830 8.035 -39.254 1.00 97.31 471 ILE A O 1
ATOM 3551 N N . SER A 1 472 ? 18.691 7.722 -39.837 1.00 96.44 472 SER A N 1
ATOM 3552 C CA . SER A 1 472 ? 18.224 7.231 -38.545 1.00 96.44 472 SER A CA 1
ATOM 3553 C C . SER A 1 472 ? 17.282 6.048 -38.722 1.00 96.44 472 SER A C 1
ATOM 3555 O O . SER A 1 472 ? 16.881 5.686 -39.833 1.00 96.44 472 SER A O 1
ATOM 3557 N N . GLY A 1 473 ? 16.941 5.404 -37.614 1.00 95.50 473 GLY A N 1
ATOM 3558 C CA . GLY A 1 473 ? 15.892 4.402 -37.619 1.00 95.50 473 GLY A CA 1
ATOM 3559 C C . GLY A 1 473 ? 15.792 3.648 -36.312 1.00 95.50 473 GLY A C 1
ATOM 3560 O O . GLY A 1 473 ? 16.627 3.780 -35.417 1.00 95.50 473 GLY A O 1
ATOM 3561 N N . THR A 1 474 ? 14.752 2.824 -36.218 1.00 95.69 474 THR A N 1
ATOM 3562 C CA . THR A 1 474 ? 14.509 1.977 -35.053 1.00 95.69 474 THR A CA 1
ATOM 3563 C C . THR A 1 474 ? 14.455 0.518 -35.470 1.00 95.69 474 THR A C 1
ATOM 3565 O O . THR A 1 474 ? 13.704 0.169 -36.370 1.00 95.69 474 THR A O 1
ATOM 3568 N N . TYR A 1 475 ? 15.202 -0.353 -34.800 1.00 96.75 475 TYR A N 1
ATOM 3569 C CA . TYR A 1 475 ? 15.175 -1.789 -35.063 1.00 96.75 475 TYR A CA 1
ATOM 3570 C C . TYR A 1 475 ? 15.257 -2.594 -33.765 1.00 96.75 475 TYR A C 1
ATOM 3572 O O . TYR A 1 475 ? 15.573 -2.071 -32.697 1.00 96.75 475 TYR A O 1
ATOM 3580 N N . ILE A 1 476 ? 14.931 -3.882 -33.852 1.00 96.94 476 ILE A N 1
ATOM 3581 C CA . ILE A 1 476 ? 15.083 -4.815 -32.735 1.00 96.94 476 ILE A CA 1
ATOM 3582 C C . ILE A 1 476 ? 16.432 -5.512 -32.903 1.00 96.94 476 ILE A C 1
ATOM 3584 O O . ILE A 1 476 ? 16.657 -6.153 -33.928 1.00 96.94 476 ILE A O 1
ATOM 3588 N N . ALA A 1 477 ? 17.318 -5.377 -31.922 1.00 95.38 477 ALA A N 1
ATOM 3589 C CA . ALA A 1 477 ? 18.590 -6.084 -31.861 1.00 95.38 477 ALA A CA 1
ATOM 3590 C C . ALA A 1 477 ? 18.420 -7.523 -31.343 1.00 95.38 477 ALA A C 1
ATOM 3592 O O . ALA A 1 477 ? 17.466 -7.812 -30.611 1.00 95.38 477 ALA A O 1
ATOM 3593 N N . ASP A 1 478 ? 19.344 -8.400 -31.746 1.00 87.31 478 ASP A N 1
ATOM 3594 C CA . ASP A 1 478 ? 19.456 -9.782 -31.246 1.00 87.31 478 ASP A CA 1
ATOM 3595 C C . ASP A 1 478 ? 19.860 -9.880 -29.767 1.00 87.31 478 ASP A C 1
ATOM 3597 O O . ASP A 1 478 ? 20.670 -9.041 -2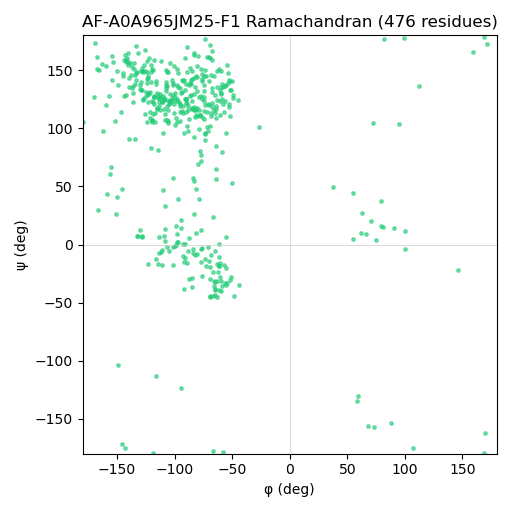9.295 1.00 87.31 478 ASP A O 1
#

Secondary structure (DSSP, 8-state):
--PPP--------PPPPPPPPPPPHHHHHHHTT--S-HHHHHHHHH-----------EE-SS-EE----SSPPP-----TT-------SS-------STT-------SS-EEEEPPPTT-TTSPPPEEEE-TTS-EEPSTT-----S--EEEEEEEEEEEES-----SSS--SSTTEEEEESSTTTHHHHS-TT--SPPEEE-TTS-EEE-SEEEE-GGGSS-EEEEE---SS----HHHH-SEEEEEEEEEEEEPPPEEEE--SSS-TT-SEEEEEETTTEEEEEESSSTT-----EEES-TTT-EEE--GGG------TTS-------SS------TTTTT-----EE-PPEEEESSSPPEESSS--EEEEEEEETTEEEEEEEEE-TTEEE--SS-EEEEEEEEESS-EEEEEEEEEETTTTEEEEEEEEE-TTEEEEEEEEE-TTS-EEE-BTTBSS---TT-EEEEEEEEEB-

pLDDT: mean 71.43, std 18.47, range [35.44, 98.5]

Radius of gyration: 54.66 Å; Cα contacts (8 Å, |Δi|>4): 756; chains: 1; bounding box: 123×90×154 Å

Foldseek 3Di:
DDDDDDDDDDDDDDPDPDPPDDDDPVRVVVVVPDDDDPVVVVVVVVPPPPVPPPQPQDDPPPDGDGDDPDPDDDDDDDPPDGDDDDDDPDDDDDDDDDDPDDDDDDDPFKDKDWDDDPPDPPDDIFIFIQGPVRDTDGGDPDDDADPPDWDWDKDKDKDWDAADPDPDDQDDPFQFKDKAADDPNCVCVVVDPAQPWFKWKAFPVRDIFTFDDWDFPVVVPGTITMTGGDDPDDRDDRVRGPGMMIMTMDTDTDDDWGWDWDDPDPPDQWAIWIWTDDPDGDIDTATGDDPLDDPDWDADDDPQAGQTADCHVPDGFGDGPDDDGDDDDDDDDDDDDPPLQPPDPFDKAKDDKDKAFPAFGWDFPPDFPKTKTWTDRPQKIKMKIKGALLGTPGQGWHFIKIFAPAAFQAKDKFFAKWKQQVVVRDIFTKMFIHHHRGRITTIFTQDPVRDTDGDGCQPVHNDDNRMMMMGIDMGGGD

Nearest PDB structures (foldseek):
  2c26-assembly1_A  TM=2.108E-01  e=2.935E-01  Acetivibrio thermocellus
  4kku-assembly2_B  TM=2.739E-01  e=1.973E+00  Borreliella burgdorferi B31
  6x3m-assembly3_H  TM=1.286E-01  e=5.782E+00  Streptococcus pyogenes phage H4489A

Solvent-accessible surface area (backbone atoms only — not comparable to full-atom values): 29994 Å² total; per-residue (Å²): 142,85,85,85,86,85,84,93,72,97,69,100,63,81,80,72,79,80,73,80,84,72,81,50,76,62,56,52,41,43,76,73,67,53,84,76,53,73,66,57,50,55,49,58,72,69,59,66,81,63,88,65,73,81,73,58,69,52,74,75,88,86,49,78,49,86,76,70,82,75,100,56,85,88,84,87,86,62,64,103,86,48,85,84,87,86,83,53,99,72,78,80,87,85,82,74,91,58,94,89,60,80,88,86,87,85,58,98,60,66,53,76,52,68,59,81,65,95,84,52,102,78,66,85,66,52,45,39,37,41,46,84,86,73,49,79,46,61,38,86,92,54,76,83,69,80,95,76,61,78,48,72,43,84,43,73,52,75,48,76,43,75,75,82,96,62,85,90,77,75,67,71,88,51,68,41,46,50,73,41,66,68,42,93,89,42,43,73,68,74,78,40,95,64,62,84,44,72,39,35,40,33,34,51,83,71,51,72,49,68,46,85,52,78,50,83,39,46,91,76,82,51,60,26,45,38,48,41,47,90,69,89,85,60,84,62,54,79,82,58,42,48,41,33,34,43,37,36,40,36,64,48,79,44,82,61,81,72,54,48,74,52,65,91,60,101,80,59,94,33,68,27,44,37,39,36,69,43,88,94,83,49,69,52,77,41,33,20,59,53,85,91,63,23,87,35,71,27,70,54,73,56,94,87,52,40,34,31,49,29,47,54,92,77,42,79,47,77,47,47,93,86,64,86,87,82,86,79,97,62,102,61,99,70,89,76,77,62,78,91,58,77,84,55,78,73,52,80,41,75,54,85,68,48,66,45,29,74,52,48,59,53,40,53,68,68,76,77,58,55,47,34,35,33,34,58,60,87,50,41,33,40,38,42,39,39,43,49,26,76,47,52,75,38,73,41,31,51,45,28,34,41,41,51,99,53,35,21,54,49,64,46,76,40,73,54,22,39,35,39,38,54,82,77,75,45,73,44,61,26,32,30,41,26,49,51,77,32,29,53,30,41,36,19,24,66,43,99,85,70,44,83,37,68,20,35,47,60,33,96,49,73,70,52,42,72,19,35,34,40,39,37,46,75,50,46,40,108

Sequence (478 aa):
MARFTGASGSGSGAPGPRGPEGDSAYDVAVANGFVGTEQEWLDSLSGGTANIADFIFTDNGGNSSITLPGDKGMRIEAGSDSDLYITAGDDLYIQTLGAGDDIHLNAADDIRFTTNNEDSAIEPIPTWRMTSEGLFELPGDGYISNPNAETVTPQTNVVTYYDNYLNDQSGLNQANAVLLPVDGNTLWFVGNNNITSPVTVTFADSTSTQLVAIYDATNQGTPAVVFQWNDQDRTKTYAETFPLTISADYNQITYGPSVIVLDPQWLGNDQKLVIDATAPNHIHVRAGGTIDASTADLILGGENTNVVVSDGQQSVVIKGDNGEFLHYVSANNQIATIGDISNATPVETSFTINGGALGTQPTFDGAPLFSGSYVKTGPLVHFQIQVDMDNILTFGSGQYYVDLPFNAKHGYDFREGCLHDISSSRQYAISGHVFAGTNRLFLSYTDSNGQDAVFDYNSPVLLDVADNFHISGTYIAD

Mean predicted aligned error: 21.56 Å